Protein AF-0000000072801622 (afdb_homodimer)

Structure (mmCIF, N/CA/C/O backbone):
data_AF-0000000072801622-model_v1
#
loop_
_entity.id
_entity.type
_entity.pdbx_description
1 polymer 'ABC transporter permease subunit'
#
loop_
_atom_site.group_PDB
_atom_site.id
_atom_site.type_symbol
_atom_site.label_atom_id
_atom_site.label_alt_id
_atom_site.label_comp_id
_atom_site.label_asym_id
_atom_site.label_entity_id
_atom_site.label_seq_id
_atom_site.pdbx_PDB_ins_code
_atom_site.Cartn_x
_atom_site.Cartn_y
_atom_site.Cartn_z
_atom_site.occupancy
_atom_site.B_iso_or_equiv
_atom_site.auth_seq_id
_atom_site.auth_comp_id
_atom_site.auth_asym_id
_atom_site.auth_atom_id
_atom_site.pdbx_PDB_model_num
ATOM 1 N N . MET A 1 1 ? 53.938 1.479 17.922 1 31.09 1 MET A N 1
ATOM 2 C CA . MET A 1 1 ? 52.656 1.688 18.609 1 31.09 1 MET A CA 1
ATOM 3 C C . MET A 1 1 ? 51.875 2.838 17.984 1 31.09 1 MET A C 1
ATOM 5 O O . MET A 1 1 ? 51.844 3.945 18.516 1 31.09 1 MET A O 1
ATOM 9 N N . TYR A 1 2 ? 51.906 3.133 16.656 1 35.16 2 TYR A N 1
ATOM 10 C CA . TYR A 1 2 ? 51.406 4.211 15.805 1 35.16 2 TYR A CA 1
ATOM 11 C C . TYR A 1 2 ? 49.906 4.391 15.945 1 35.16 2 TYR A C 1
ATOM 13 O O . TYR A 1 2 ? 49.125 3.523 15.539 1 35.16 2 TYR A O 1
ATOM 21 N N . ARG A 1 3 ? 49.469 4.852 17.109 1 41.31 3 ARG A N 1
ATOM 22 C CA . ARG A 1 3 ? 48.125 5.414 17.25 1 41.31 3 ARG A CA 1
ATOM 23 C C . ARG A 1 3 ? 47.75 6.242 16.031 1 41.31 3 ARG A C 1
ATOM 25 O O . ARG A 1 3 ? 48.344 7.289 15.773 1 41.31 3 ARG A O 1
ATOM 32 N N . LEU A 1 4 ? 47.562 5.684 14.922 1 43.78 4 LEU A N 1
ATOM 33 C CA . LEU A 1 4 ? 47.062 6.34 13.719 1 43.78 4 LEU A CA 1
ATOM 34 C C . LEU A 1 4 ? 45.938 7.32 14.055 1 43.78 4 LEU A C 1
ATOM 36 O O . LEU A 1 4 ? 44.875 6.918 14.508 1 43.78 4 LEU A O 1
ATOM 40 N N . TYR A 1 5 ? 46.156 8.375 14.68 1 45.38 5 TYR A N 1
ATOM 41 C CA . TYR A 1 5 ? 45.344 9.57 14.93 1 45.38 5 TYR A CA 1
ATOM 42 C C . TYR A 1 5 ? 44.5 9.93 13.703 1 45.38 5 TYR A C 1
ATOM 44 O O . TYR A 1 5 ? 45.062 10.32 12.664 1 45.38 5 TYR A O 1
ATOM 52 N N . MET A 1 6 ? 43.531 9.117 13.375 1 55.72 6 MET A N 1
ATOM 53 C CA . MET A 1 6 ? 42.656 9.602 12.305 1 55.72 6 MET A CA 1
ATOM 54 C C . MET A 1 6 ? 42.406 11.102 12.445 1 55.72 6 MET A C 1
ATOM 56 O O . MET A 1 6 ? 42.062 11.578 13.516 1 55.72 6 MET A O 1
ATOM 60 N N . SER A 1 7 ? 43.062 11.906 11.68 1 59.59 7 SER A N 1
ATOM 61 C CA . SER A 1 7 ? 42.906 13.352 11.672 1 59.59 7 SER A CA 1
ATOM 62 C C . SER A 1 7 ? 41.438 13.75 11.75 1 59.59 7 SER A C 1
ATOM 64 O O . SER A 1 7 ? 40.531 12.953 11.414 1 59.59 7 SER A O 1
ATOM 66 N N . VAL A 1 8 ? 41.094 14.797 12.414 1 60.62 8 VAL A N 1
ATOM 67 C CA . VAL A 1 8 ? 39.781 15.414 12.539 1 60.62 8 VAL A CA 1
ATOM 68 C C . VAL A 1 8 ? 39.031 15.305 11.219 1 60.62 8 VAL A C 1
ATOM 70 O O . VAL A 1 8 ? 37.812 15.047 11.203 1 60.62 8 VAL A O 1
ATOM 73 N N . ARG A 1 9 ? 39.781 15.453 10.211 1 61.44 9 ARG A N 1
ATOM 74 C CA . ARG A 1 9 ? 39.219 15.383 8.875 1 61.44 9 ARG A CA 1
ATOM 75 C C . ARG A 1 9 ? 38.75 13.969 8.539 1 61.44 9 ARG A C 1
ATOM 77 O O . ARG A 1 9 ? 37.719 13.773 7.922 1 61.44 9 ARG A O 1
ATOM 84 N N . ASP A 1 10 ? 39.594 13.031 8.891 1 62.72 10 ASP A N 1
ATOM 85 C CA . ASP A 1 10 ? 39.281 11.641 8.602 1 62.72 10 ASP A CA 1
ATOM 86 C C . ASP A 1 10 ? 38.031 11.188 9.359 1 62.72 10 ASP A C 1
ATOM 88 O O . ASP A 1 10 ? 37.219 10.438 8.828 1 62.72 10 ASP A O 1
ATOM 92 N N . ARG A 1 11 ? 37.906 11.711 10.531 1 64.06 11 ARG A N 1
ATOM 93 C CA . ARG A 1 11 ? 36.719 11.383 11.328 1 64.06 11 ARG A CA 1
ATOM 94 C C . ARG A 1 11 ? 35.438 11.961 10.703 1 64.06 11 ARG A C 1
ATOM 96 O O . ARG A 1 11 ? 34.406 11.336 10.742 1 64.06 11 ARG A O 1
ATOM 103 N N . TYR A 1 12 ? 35.75 13.117 10.133 1 64.19 12 TYR A N 1
ATOM 104 C CA . TYR A 1 12 ? 34.625 13.758 9.453 1 64.19 12 TYR A CA 1
ATOM 105 C C . TYR A 1 12 ? 34.156 12.93 8.266 1 64.19 12 TYR A C 1
ATOM 107 O O . TYR A 1 12 ? 32.969 12.68 8.109 1 64.19 12 TYR A O 1
ATOM 115 N N . TRP A 1 13 ? 35.094 12.477 7.496 1 64.31 13 TRP A N 1
ATOM 116 C CA . TRP A 1 13 ? 34.75 11.703 6.309 1 64.31 13 TRP A CA 1
ATOM 117 C C . TRP A 1 13 ? 34.156 10.352 6.691 1 64.31 13 TRP A C 1
ATOM 119 O O . TRP A 1 13 ? 33.25 9.859 6.02 1 64.31 13 TRP A O 1
ATOM 129 N N . LEU A 1 14 ? 34.625 9.805 7.688 1 64.12 14 LEU A N 1
ATOM 130 C CA . LEU A 1 14 ? 34.094 8.539 8.156 1 64.12 14 LEU A CA 1
ATOM 131 C C . LEU A 1 14 ? 32.656 8.719 8.672 1 64.12 14 LEU A C 1
ATOM 133 O O . LEU A 1 14 ? 31.797 7.871 8.445 1 64.12 14 LEU A O 1
ATOM 137 N N . A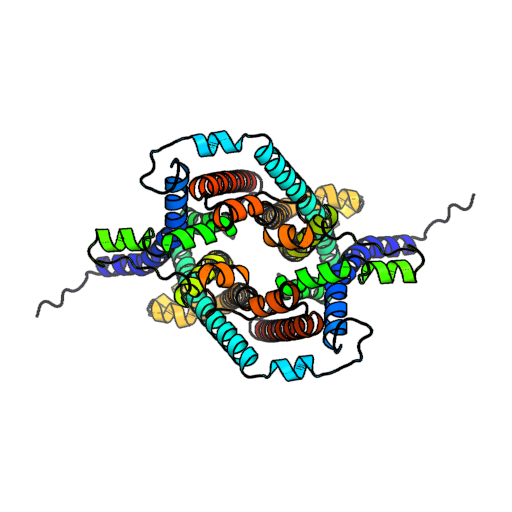RG A 1 15 ? 32.562 9.805 9.359 1 64.31 15 ARG A N 1
ATOM 138 C CA . ARG A 1 15 ? 31.219 10.117 9.828 1 64.31 15 ARG A CA 1
ATOM 139 C C . ARG A 1 15 ? 30.266 10.344 8.664 1 64.31 15 ARG A C 1
ATOM 141 O O . ARG A 1 15 ? 29.125 9.883 8.688 1 64.31 15 ARG A O 1
ATOM 148 N N . LEU A 1 16 ? 30.812 11.023 7.715 1 64.25 16 LEU A N 1
ATOM 149 C CA . LEU A 1 16 ? 30.016 11.273 6.516 1 64.25 16 LEU A CA 1
ATOM 150 C C . LEU A 1 16 ? 29.719 9.969 5.789 1 64.25 16 LEU A C 1
ATOM 152 O O . LEU A 1 16 ? 28.594 9.773 5.289 1 64.25 16 LEU A O 1
ATOM 156 N N . LEU A 1 17 ? 30.688 9.195 5.68 1 65.5 17 LEU A N 1
ATOM 157 C CA . LEU A 1 17 ? 30.516 7.914 5.004 1 65.5 17 LEU A CA 1
ATOM 158 C C . LEU A 1 17 ? 29.5 7.051 5.734 1 65.5 17 LEU A C 1
ATOM 160 O O . LEU A 1 17 ? 28.672 6.387 5.102 1 65.5 17 LEU A O 1
ATOM 164 N N . LEU A 1 18 ? 29.609 7.152 7.012 1 66.88 18 LEU A N 1
ATOM 165 C CA . LEU A 1 18 ? 28.734 6.293 7.785 1 66.88 18 LEU A CA 1
ATOM 166 C C . LEU A 1 18 ? 27.312 6.859 7.816 1 66.88 18 LEU A C 1
ATOM 168 O O . LEU A 1 18 ? 26.344 6.113 7.699 1 66.88 18 LEU A O 1
ATOM 172 N N . LEU A 1 19 ? 27.312 8.18 7.949 1 67 19 LEU A N 1
ATOM 173 C CA . LEU A 1 19 ? 26 8.789 8.125 1 67 19 LEU A CA 1
ATOM 174 C C . LEU A 1 19 ? 25.281 8.922 6.789 1 67 19 LEU A C 1
ATOM 176 O O . LEU A 1 19 ? 24.062 8.734 6.719 1 67 19 LEU A O 1
ATOM 180 N N . VAL A 1 20 ? 26.047 9.125 5.797 1 69.5 20 VAL A N 1
ATOM 181 C CA . VAL A 1 20 ? 25.438 9.359 4.496 1 69.5 20 VAL A CA 1
ATOM 182 C C . VAL A 1 20 ? 25.656 8.148 3.592 1 69.5 20 VAL A C 1
ATOM 184 O O . VAL A 1 20 ? 24.75 7.734 2.861 1 69.5 20 VAL A O 1
ATOM 187 N N . GLY A 1 21 ? 26.812 7.672 3.656 1 73.38 21 GLY A N 1
ATOM 188 C CA . GLY A 1 21 ? 27.188 6.598 2.754 1 73.38 21 GLY A CA 1
ATOM 189 C C . GLY A 1 21 ? 26.359 5.34 2.934 1 73.38 21 GLY A C 1
ATOM 190 O O . GLY A 1 21 ? 25.938 4.727 1.952 1 73.38 21 GLY A O 1
ATOM 191 N N . ILE A 1 22 ? 26.047 5.047 4.086 1 71.69 22 ILE A N 1
ATOM 192 C CA . ILE A 1 22 ? 25.375 3.785 4.371 1 71.69 22 ILE A CA 1
ATOM 193 C C . ILE A 1 22 ? 23.922 3.854 3.898 1 71.69 22 ILE A C 1
ATOM 195 O O . ILE A 1 22 ? 23.469 3.016 3.109 1 71.69 22 ILE A O 1
ATOM 199 N N . PRO A 1 23 ? 23.25 4.93 4.32 1 68.69 23 PRO A N 1
ATOM 200 C CA . PRO A 1 23 ? 21.875 4.977 3.852 1 68.69 23 PRO A CA 1
ATOM 201 C C . PRO A 1 23 ? 21.766 5.109 2.334 1 68.69 23 PRO A C 1
ATOM 203 O O . PRO A 1 23 ? 20.891 4.492 1.715 1 68.69 23 PRO A O 1
ATOM 206 N N . VAL A 1 24 ? 22.641 5.832 1.756 1 70.62 24 VAL A N 1
ATOM 207 C CA . VAL A 1 24 ? 22.625 6.012 0.308 1 70.62 24 VAL A CA 1
ATOM 208 C C . VAL A 1 24 ? 23.016 4.707 -0.378 1 70.62 24 VAL A C 1
ATOM 210 O O . VAL A 1 24 ? 22.453 4.352 -1.419 1 70.62 24 VAL A O 1
ATOM 213 N N . GLY A 1 25 ? 23.953 4.066 0.19 1 74.88 25 GLY A N 1
ATOM 214 C CA . GLY A 1 25 ? 24.359 2.771 -0.334 1 74.88 25 GLY A CA 1
ATOM 215 C C . GLY A 1 25 ? 23.234 1.743 -0.32 1 74.88 25 GLY A C 1
ATOM 216 O O . GLY A 1 25 ? 23.047 1.021 -1.299 1 74.88 25 GLY A O 1
ATOM 217 N N . VAL A 1 26 ? 22.547 1.79 0.746 1 70.5 26 VAL A N 1
ATOM 218 C CA . VAL A 1 26 ? 21.438 0.86 0.879 1 70.5 26 VAL A CA 1
ATOM 219 C C . VAL A 1 26 ? 20.359 1.188 -0.156 1 70.5 26 VAL A C 1
ATOM 221 O O . VAL A 1 26 ? 19.797 0.289 -0.791 1 70.5 26 VAL A O 1
ATOM 224 N N . LEU A 1 27 ? 20.141 2.43 -0.309 1 69.81 27 LEU A N 1
ATOM 225 C CA . LEU A 1 27 ? 19.156 2.865 -1.283 1 69.81 27 LEU A CA 1
ATOM 226 C C . LEU A 1 27 ? 19.578 2.484 -2.697 1 69.81 27 LEU A C 1
ATOM 228 O O . LEU A 1 27 ? 18.766 1.954 -3.469 1 69.81 27 LEU A O 1
ATOM 232 N N . LEU A 1 28 ? 20.828 2.787 -3.01 1 74.88 28 LEU A N 1
ATOM 233 C CA . LEU A 1 28 ? 21.312 2.494 -4.348 1 74.88 28 LEU A CA 1
ATOM 234 C C . LEU A 1 28 ? 21.312 0.991 -4.613 1 74.88 28 LEU A C 1
ATOM 236 O O . LEU A 1 28 ? 20.906 0.544 -5.684 1 74.88 28 LEU A O 1
ATOM 240 N N . LEU A 1 29 ? 21.766 0.263 -3.656 1 73.06 29 LEU A N 1
ATOM 241 C CA . LEU A 1 29 ? 21.891 -1.183 -3.811 1 73.06 29 LEU A CA 1
ATOM 242 C C . LEU A 1 29 ? 20.516 -1.84 -3.885 1 73.06 29 LEU A C 1
ATOM 244 O O . LEU A 1 29 ? 20.281 -2.703 -4.734 1 73.06 29 LEU A O 1
ATOM 248 N N . PHE A 1 30 ? 19.641 -1.307 -3.037 1 69.5 30 PHE A N 1
ATOM 249 C CA . PHE A 1 30 ? 18.406 -2.07 -2.9 1 69.5 30 PHE A CA 1
ATOM 250 C C . PHE A 1 30 ? 17.297 -1.453 -3.738 1 69.5 30 PHE A C 1
ATOM 252 O O . PHE A 1 30 ? 16.297 -2.119 -4.055 1 69.5 30 PHE A O 1
ATOM 259 N N . PHE A 1 31 ? 17.484 -0.25 -4.141 1 70.75 31 PHE A N 1
ATOM 260 C CA . PHE A 1 31 ? 16.406 0.38 -4.879 1 70.75 31 PHE A CA 1
ATOM 261 C C . PHE A 1 31 ? 16.781 0.562 -6.344 1 70.75 31 PHE A C 1
ATOM 263 O O . PHE A 1 31 ? 16.016 0.193 -7.238 1 70.75 31 PHE A O 1
ATOM 270 N N . VAL A 1 32 ? 17.969 1.019 -6.605 1 77 32 VAL A N 1
ATOM 271 C CA . VAL A 1 32 ? 18.375 1.36 -7.969 1 77 32 VAL A CA 1
ATOM 272 C C . VAL A 1 32 ? 18.844 0.107 -8.695 1 77 32 VAL A C 1
ATOM 274 O O . VAL A 1 32 ? 18.5 -0.113 -9.859 1 77 32 VAL A O 1
ATOM 277 N N . LEU A 1 33 ? 19.5 -0.727 -8.023 1 82.12 33 LEU A N 1
ATOM 278 C CA . LEU A 1 33 ? 20.109 -1.892 -8.641 1 82.12 33 LEU A CA 1
ATOM 279 C C . LEU A 1 33 ? 19.062 -2.816 -9.242 1 82.12 33 LEU A C 1
ATOM 281 O O . LEU A 1 33 ? 19.172 -3.246 -10.391 1 82.12 33 LEU A O 1
ATOM 285 N N . PRO A 1 34 ? 18.016 -3.117 -8.477 1 83.94 34 PRO A N 1
ATOM 286 C CA . PRO A 1 34 ? 17 -3.998 -9.055 1 83.94 34 PRO A CA 1
ATOM 287 C C . PRO A 1 34 ? 16.391 -3.424 -10.328 1 83.94 34 PRO A C 1
ATOM 289 O O . PRO A 1 34 ? 16.109 -4.164 -11.273 1 83.94 34 PRO A O 1
ATOM 292 N N . LEU A 1 35 ? 16.219 -2.186 -10.375 1 84 35 LEU A N 1
ATOM 293 C CA . LEU A 1 35 ? 15.617 -1.556 -11.539 1 84 35 LEU A CA 1
ATOM 294 C C . LEU A 1 35 ? 16.578 -1.563 -12.727 1 84 35 LEU A C 1
ATOM 296 O O . LEU A 1 35 ? 16.141 -1.72 -13.875 1 84 35 LEU A O 1
ATOM 300 N N . VAL A 1 36 ? 17.828 -1.366 -12.445 1 87.62 36 VAL A N 1
ATOM 301 C CA . VAL A 1 36 ? 18.844 -1.39 -13.5 1 87.62 36 VAL A CA 1
ATOM 302 C C . VAL A 1 36 ? 18.922 -2.791 -14.102 1 87.62 36 VAL A C 1
ATOM 304 O O . VAL A 1 36 ? 19.062 -2.943 -15.32 1 87.62 36 VAL A O 1
ATOM 307 N N . ILE A 1 37 ? 18.859 -3.736 -13.258 1 87.5 37 ILE A N 1
ATOM 308 C CA . ILE A 1 37 ? 18.891 -5.121 -13.719 1 87.5 37 ILE A CA 1
ATOM 309 C C . ILE A 1 37 ? 17.656 -5.414 -14.57 1 87.5 37 ILE A C 1
ATOM 311 O O . ILE A 1 37 ? 17.766 -6.086 -15.602 1 87.5 37 ILE A O 1
ATOM 315 N N . MET A 1 38 ? 16.516 -4.922 -14.117 1 90.06 38 MET A N 1
ATOM 316 C CA . MET A 1 38 ? 15.289 -5.113 -14.883 1 90.06 38 MET A CA 1
ATOM 317 C C . MET A 1 38 ? 15.383 -4.414 -16.234 1 90.06 38 MET A C 1
ATOM 319 O O . MET A 1 38 ? 14.914 -4.941 -17.25 1 90.06 38 MET A O 1
ATOM 323 N N . LEU A 1 39 ? 15.953 -3.221 -16.219 1 92.81 39 LEU A N 1
ATOM 324 C CA . LEU A 1 39 ? 16.156 -2.494 -17.469 1 92.81 39 LEU A CA 1
ATOM 325 C C . LEU A 1 39 ? 17.078 -3.275 -18.406 1 92.81 39 LEU A C 1
ATOM 327 O O . LEU A 1 39 ? 16.797 -3.375 -19.609 1 92.81 39 LEU A O 1
ATOM 331 N N . TRP A 1 40 ? 18.125 -3.781 -17.844 1 93.38 40 TRP A N 1
ATOM 332 C CA . TRP A 1 40 ? 19.062 -4.594 -18.625 1 93.38 40 TRP A CA 1
ATOM 333 C C . TRP A 1 40 ? 18.359 -5.824 -19.188 1 93.38 40 TRP A C 1
ATOM 335 O O . TRP A 1 40 ? 18.531 -6.145 -20.375 1 93.38 40 TRP A O 1
ATOM 345 N N . LEU A 1 41 ? 17.562 -6.512 -18.438 1 93.19 41 LEU A N 1
ATOM 346 C CA . LEU A 1 41 ? 16.844 -7.719 -18.828 1 93.19 41 LEU A CA 1
ATOM 347 C C . LEU A 1 41 ? 15.836 -7.418 -19.922 1 93.19 41 LEU A C 1
ATOM 349 O O . LEU A 1 41 ? 15.578 -8.258 -20.797 1 93.19 41 LEU A O 1
ATOM 353 N N . SER A 1 42 ? 15.234 -6.254 -19.906 1 96.38 42 SER A N 1
ATOM 354 C CA . SER A 1 42 ? 14.164 -5.871 -20.828 1 96.38 42 SER A CA 1
ATOM 355 C C . SER A 1 42 ? 14.672 -5.801 -22.266 1 96.38 42 SER A C 1
ATOM 357 O O . SER A 1 42 ? 13.875 -5.816 -23.203 1 96.38 42 SER A O 1
ATOM 359 N N . PHE A 1 43 ? 15.977 -5.727 -22.5 1 97.25 43 PHE A N 1
ATOM 360 C CA . PHE A 1 43 ? 16.547 -5.59 -23.844 1 97.25 43 PHE A CA 1
ATOM 361 C C . PHE A 1 43 ? 17.031 -6.938 -24.359 1 97.25 43 PHE A C 1
ATOM 363 O O . PHE A 1 43 ? 17.703 -7.004 -25.391 1 97.25 43 PHE A O 1
ATOM 370 N N . HIS A 1 44 ? 16.641 -8.008 -23.719 1 95.69 44 HIS A N 1
ATOM 371 C CA . HIS A 1 44 ? 17.094 -9.328 -24.141 1 95.69 44 HIS A CA 1
ATOM 372 C C . HIS A 1 44 ? 15.977 -10.094 -24.828 1 95.69 44 HIS A C 1
ATOM 374 O O . HIS A 1 44 ? 14.805 -9.953 -24.469 1 95.69 44 HIS A O 1
ATOM 380 N N . ASP A 1 45 ? 16.328 -10.891 -25.859 1 93 45 ASP A N 1
ATOM 381 C CA . ASP A 1 45 ? 15.391 -11.766 -26.562 1 93 45 ASP A CA 1
ATOM 382 C C . ASP A 1 45 ? 15.148 -13.055 -25.781 1 93 45 ASP A C 1
ATOM 384 O O . ASP A 1 45 ? 14.961 -14.125 -26.375 1 93 45 ASP A O 1
ATOM 388 N N . GLY A 1 46 ? 15.102 -13.078 -24.547 1 90.25 46 GLY A N 1
ATOM 389 C CA . GLY A 1 46 ? 15.008 -14.188 -23.609 1 90.25 46 GLY A CA 1
ATOM 390 C C . GLY A 1 46 ? 15.953 -14.055 -22.438 1 90.25 46 GLY A C 1
ATOM 391 O O . GLY A 1 46 ? 16.5 -12.977 -22.188 1 90.25 46 GLY A O 1
ATOM 392 N N . MET A 1 47 ? 16.047 -15.109 -21.688 1 87.69 47 MET A N 1
ATOM 393 C CA . MET A 1 47 ? 16.938 -15.047 -20.531 1 87.69 47 MET A CA 1
ATOM 394 C C . MET A 1 47 ? 18.406 -15.055 -20.969 1 87.69 47 MET A C 1
ATOM 396 O O . MET A 1 47 ? 18.766 -15.758 -21.922 1 87.69 47 MET A O 1
ATOM 400 N N . PRO A 1 48 ? 19.234 -14.242 -20.328 1 82.81 48 PRO A N 1
ATOM 401 C CA . PRO A 1 48 ? 20.656 -14.258 -20.688 1 82.81 48 PRO A CA 1
ATOM 402 C C . PRO A 1 48 ? 21.25 -15.672 -20.688 1 82.81 48 PRO A C 1
ATOM 404 O O . PRO A 1 48 ? 20.859 -16.5 -19.875 1 82.81 48 PRO A O 1
ATOM 407 N N . PRO A 1 49 ? 22 -15.82 -21.688 1 85.69 49 PRO A N 1
ATOM 408 C CA . PRO A 1 49 ? 22.734 -14.891 -22.562 1 85.69 49 PRO A CA 1
ATOM 409 C C . PRO A 1 49 ? 22.047 -14.688 -23.906 1 85.69 49 PRO A C 1
ATOM 411 O O . PRO A 1 49 ? 22.703 -14.727 -24.953 1 85.69 49 PRO A O 1
ATOM 414 N N . ALA A 1 50 ? 20.812 -14.57 -23.969 1 91.19 50 ALA A N 1
ATOM 415 C CA . ALA A 1 50 ? 20.094 -14.258 -25.203 1 91.19 50 ALA A CA 1
ATOM 416 C C . ALA A 1 50 ? 20.531 -12.914 -25.766 1 91.19 50 ALA A C 1
ATOM 418 O O . ALA A 1 50 ? 21.016 -12.047 -25.031 1 91.19 50 ALA A O 1
ATOM 419 N N . PRO A 1 51 ? 20.516 -12.719 -27.109 1 95.56 51 PRO A N 1
ATOM 420 C CA . PRO A 1 51 ? 20.938 -11.469 -27.719 1 95.56 51 PRO A CA 1
ATOM 421 C C . PRO A 1 51 ? 20.062 -10.281 -27.344 1 95.56 51 PRO A C 1
ATOM 423 O O . PRO A 1 51 ? 18.953 -10.477 -26.844 1 95.56 51 PRO A O 1
ATOM 426 N N . TYR A 1 52 ? 20.656 -9.141 -27.516 1 96.44 52 TYR A N 1
ATOM 427 C CA . TYR A 1 52 ? 19.906 -7.914 -27.281 1 96.44 52 TYR A CA 1
ATOM 428 C C . TYR A 1 52 ? 18.828 -7.719 -28.344 1 96.44 52 TYR A C 1
ATOM 430 O O . TYR A 1 52 ? 19 -8.156 -29.484 1 96.44 52 TYR A O 1
ATOM 438 N N . THR A 1 53 ? 17.734 -7.176 -27.969 1 97 53 THR A N 1
ATOM 439 C CA . THR A 1 53 ? 16.641 -6.906 -28.891 1 97 53 THR A CA 1
ATOM 440 C C . THR A 1 53 ? 15.805 -5.727 -28.406 1 97 53 THR A C 1
ATOM 442 O O . THR A 1 53 ? 15.844 -5.363 -27.234 1 97 53 THR A O 1
ATOM 445 N N . LEU A 1 54 ? 15.117 -5.094 -29.328 1 97 54 LEU A N 1
ATOM 446 C CA . LEU A 1 54 ? 14.141 -4.062 -29 1 97 54 LEU A CA 1
ATOM 447 C C . LEU A 1 54 ? 12.719 -4.582 -29.188 1 97 54 LEU A C 1
ATOM 449 O O . LEU A 1 54 ? 11.758 -3.852 -28.953 1 97 54 LEU A O 1
ATOM 453 N N . GLU A 1 55 ? 12.625 -5.816 -29.438 1 96.69 55 GLU A N 1
ATOM 454 C CA . GLU A 1 55 ? 11.336 -6.422 -29.766 1 96.69 55 GLU A CA 1
ATOM 455 C C . GLU A 1 55 ? 10.383 -6.375 -28.562 1 96.69 55 GLU A C 1
ATOM 457 O O . GLU A 1 55 ? 9.172 -6.254 -28.734 1 96.69 55 GLU A O 1
ATOM 462 N N . ASN A 1 56 ? 10.953 -6.527 -27.359 1 97.56 56 ASN A N 1
ATOM 463 C CA . ASN A 1 56 ? 10.117 -6.457 -26.172 1 97.56 56 ASN A CA 1
ATOM 464 C C . ASN A 1 56 ? 9.359 -5.133 -26.094 1 97.56 56 ASN A C 1
ATOM 466 O O . ASN A 1 56 ? 8.195 -5.102 -25.688 1 97.56 56 ASN A O 1
ATOM 470 N N . TYR A 1 57 ? 9.984 -4.109 -26.531 1 97.12 57 TYR A N 1
ATOM 471 C CA . TYR A 1 57 ? 9.359 -2.791 -26.469 1 97.12 57 TYR A CA 1
ATOM 472 C C . TYR A 1 57 ? 8.422 -2.576 -27.656 1 97.12 57 TYR A C 1
ATOM 474 O O . TYR A 1 57 ? 7.41 -1.887 -27.547 1 97.12 57 TYR A O 1
ATOM 482 N N . VAL A 1 58 ? 8.758 -3.135 -28.781 1 97 58 VAL A N 1
ATOM 483 C CA . VAL A 1 58 ? 7.875 -3.061 -29.938 1 97 58 VAL A CA 1
ATOM 484 C C . VAL A 1 58 ? 6.57 -3.797 -29.656 1 97 58 VAL A C 1
ATOM 486 O O . VAL A 1 58 ? 5.488 -3.312 -29.984 1 97 58 VAL A O 1
ATOM 489 N N . ARG A 1 59 ? 6.691 -4.883 -29.016 1 96.25 59 ARG A N 1
ATOM 490 C CA . ARG A 1 59 ? 5.555 -5.734 -28.672 1 96.25 59 ARG A CA 1
ATOM 491 C C . ARG A 1 59 ? 4.598 -5.02 -27.734 1 96.25 59 ARG A C 1
ATOM 493 O O . ARG A 1 59 ? 3.398 -5.312 -27.719 1 96.25 59 ARG A O 1
ATOM 500 N N . LEU A 1 60 ? 5.082 -4.168 -26.969 1 95.38 60 LEU A N 1
ATOM 501 C CA . LEU A 1 60 ? 4.262 -3.402 -26.031 1 95.38 60 LEU A CA 1
ATOM 502 C C . LEU A 1 60 ? 3.176 -2.627 -26.781 1 95.38 60 LEU A C 1
ATOM 504 O O . LEU A 1 60 ? 2.131 -2.311 -26.203 1 95.38 60 LEU A O 1
ATOM 508 N N . PHE A 1 61 ? 3.418 -2.316 -28.047 1 95.81 61 PHE A N 1
ATOM 509 C CA . PHE A 1 61 ? 2.496 -1.482 -28.812 1 95.81 61 PHE A CA 1
ATOM 510 C C . PHE A 1 61 ? 1.525 -2.342 -29.609 1 95.81 61 PHE A C 1
ATOM 512 O O . PHE A 1 61 ? 0.734 -1.822 -30.391 1 95.81 61 PHE A O 1
ATOM 519 N N . ASP A 1 62 ? 1.579 -3.637 -29.359 1 96.31 62 ASP A N 1
ATOM 520 C CA . ASP A 1 62 ? 0.535 -4.508 -29.875 1 96.31 62 ASP A CA 1
ATOM 521 C C . ASP A 1 62 ? -0.828 -4.152 -29.297 1 96.31 62 ASP A C 1
ATOM 523 O O . ASP A 1 62 ? -0.915 -3.688 -28.156 1 96.31 62 ASP A O 1
ATOM 527 N N . GLY A 1 63 ? -1.9 -4.426 -30.016 1 95.94 63 GLY A N 1
ATOM 528 C CA . GLY A 1 63 ? -3.264 -4.102 -29.625 1 95.94 63 GLY A CA 1
ATOM 529 C C . GLY A 1 63 ? -3.652 -4.66 -28.266 1 95.94 63 GLY A C 1
ATOM 530 O O . GLY A 1 63 ? -4.336 -3.994 -27.484 1 95.94 63 GLY A O 1
ATOM 531 N N . LEU A 1 64 ? -3.158 -5.836 -28.031 1 94.62 64 LEU A N 1
ATOM 532 C CA . LEU A 1 64 ? -3.482 -6.504 -26.766 1 94.62 64 LEU A CA 1
ATOM 533 C C . LEU A 1 64 ? -2.992 -5.688 -25.578 1 94.62 64 LEU A C 1
ATOM 535 O O . LEU A 1 64 ? -3.756 -5.418 -24.656 1 94.62 64 LEU A O 1
ATOM 539 N N . TYR A 1 65 ? -1.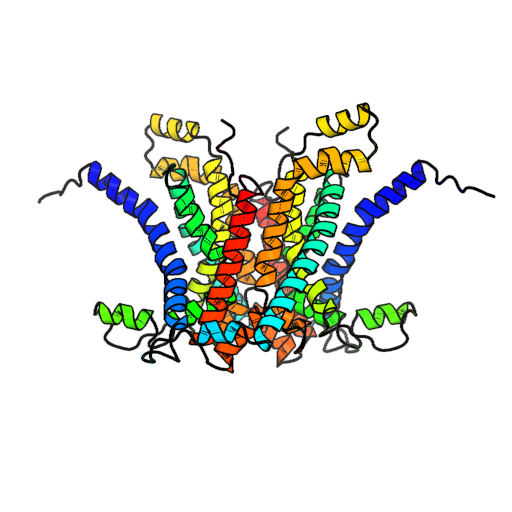737 -5.301 -25.641 1 96.06 65 TYR A N 1
ATOM 540 C CA . TYR A 1 65 ? -1.142 -4.609 -24.5 1 96.06 65 TYR A CA 1
ATOM 541 C C . TYR A 1 65 ? -1.582 -3.15 -24.453 1 96.06 65 TYR A C 1
ATOM 543 O O . TYR A 1 65 ? -1.746 -2.578 -23.375 1 96.06 65 TYR A O 1
ATOM 551 N N . LEU A 1 66 ? -1.88 -2.559 -25.578 1 95.88 66 LEU A N 1
ATOM 552 C CA . LEU A 1 66 ? -2.416 -1.203 -25.609 1 95.88 66 LEU A CA 1
ATOM 553 C C . LEU A 1 66 ? -3.814 -1.156 -25.016 1 95.88 66 LEU A C 1
ATOM 555 O O . LEU A 1 66 ? -4.172 -0.185 -24.344 1 95.88 66 LEU A O 1
ATOM 559 N N . ASN A 1 67 ? -4.551 -2.186 -25.297 1 96.25 67 ASN A N 1
ATOM 560 C CA . ASN A 1 67 ? -5.883 -2.264 -24.703 1 96.25 67 ASN A CA 1
ATOM 561 C C . ASN A 1 67 ? -5.824 -2.375 -23.188 1 96.25 67 ASN A C 1
ATOM 563 O O . ASN A 1 67 ? -6.621 -1.754 -22.484 1 96.25 67 ASN A O 1
ATOM 567 N N . VAL A 1 68 ? -4.891 -3.139 -22.703 1 96.5 68 VAL A N 1
ATOM 568 C CA . VAL A 1 68 ? -4.727 -3.295 -21.266 1 96.5 68 VAL A CA 1
ATOM 569 C C . VAL A 1 68 ? -4.254 -1.979 -20.656 1 96.5 68 VAL A C 1
ATOM 571 O O . VAL A 1 68 ? -4.715 -1.586 -19.578 1 96.5 68 VAL A O 1
ATOM 574 N N . LEU A 1 69 ? -3.371 -1.334 -21.375 1 95.75 69 LEU A N 1
ATOM 575 C CA . LEU A 1 69 ? -2.889 -0.04 -20.906 1 95.75 69 LEU A CA 1
ATOM 576 C C . LEU A 1 69 ? -4.02 0.98 -20.859 1 95.75 69 LEU A C 1
ATOM 578 O O . LEU A 1 69 ? -4.125 1.758 -19.906 1 95.75 69 LEU A O 1
ATOM 582 N N . TRP A 1 70 ? -4.852 0.922 -21.844 1 95.88 70 TRP A N 1
ATOM 583 C CA . TRP A 1 70 ? -6 1.822 -21.891 1 95.88 70 TRP A CA 1
ATOM 584 C C . TRP A 1 70 ? -6.969 1.53 -20.75 1 95.88 70 TRP A C 1
ATOM 586 O O . TRP A 1 70 ? -7.465 2.451 -20.094 1 95.88 70 TRP A O 1
ATOM 596 N N . ARG A 1 71 ? -7.219 0.343 -20.516 1 96.5 71 ARG A N 1
ATOM 597 C CA . ARG A 1 71 ? -8.078 -0.059 -19.406 1 96.5 71 ARG A CA 1
ATOM 598 C C . ARG A 1 71 ? -7.496 0.384 -18.078 1 96.5 71 ARG A C 1
ATOM 600 O O . ARG A 1 71 ? -8.227 0.865 -17.203 1 96.5 71 ARG A O 1
ATOM 607 N N . THR A 1 72 ? -6.176 0.163 -17.953 1 96.88 72 THR A N 1
ATOM 608 C CA . THR A 1 72 ? -5.488 0.569 -16.734 1 96.88 72 THR A CA 1
ATOM 609 C C . THR A 1 72 ? -5.605 2.076 -16.516 1 96.88 72 THR A C 1
ATOM 611 O O . THR A 1 72 ? -5.914 2.533 -15.414 1 96.88 72 THR A O 1
ATOM 614 N N . LEU A 1 73 ? -5.426 2.805 -17.594 1 95.81 73 LEU A N 1
ATOM 615 C CA . LEU A 1 73 ? -5.516 4.258 -17.531 1 95.81 73 LEU A CA 1
ATOM 616 C C . LEU A 1 73 ? -6.934 4.699 -17.172 1 95.81 73 LEU A C 1
ATOM 618 O O . LEU A 1 73 ? -7.121 5.562 -16.312 1 95.81 73 LEU A O 1
ATOM 622 N N . THR A 1 74 ? -7.887 4.141 -17.812 1 97.25 74 THR A N 1
ATOM 623 C CA . THR A 1 74 ? -9.281 4.504 -17.578 1 97.25 74 THR A CA 1
ATOM 624 C C . THR A 1 74 ? -9.695 4.18 -16.141 1 97.25 74 THR A C 1
ATOM 626 O O . THR A 1 74 ? -10.328 4.992 -15.477 1 97.25 74 THR A O 1
ATOM 629 N N . MET A 1 75 ? -9.367 3.006 -15.688 1 97.88 75 MET A N 1
ATOM 630 C CA . MET A 1 75 ? -9.648 2.617 -14.312 1 97.88 75 MET A CA 1
ATOM 631 C C . MET A 1 75 ? -8.984 3.576 -13.328 1 97.88 75 MET A C 1
ATOM 633 O O . MET A 1 75 ? -9.609 4.008 -12.359 1 97.88 75 MET A O 1
ATOM 637 N N . THR A 1 76 ? -7.719 3.877 -13.602 1 97 76 THR A N 1
ATOM 638 C CA . THR A 1 76 ? -6.965 4.77 -12.727 1 97 76 THR A CA 1
ATOM 639 C C . THR A 1 76 ? -7.637 6.137 -12.641 1 97 76 THR A C 1
ATOM 641 O O . THR A 1 76 ? -7.797 6.688 -11.555 1 97 76 THR A O 1
ATOM 644 N N . VAL A 1 77 ? -8.055 6.633 -13.789 1 97.19 77 VAL A N 1
ATOM 645 C CA . VAL A 1 77 ? -8.703 7.938 -13.828 1 97.19 77 VAL A CA 1
ATOM 646 C C . VAL A 1 77 ? -10.031 7.875 -13.078 1 97.19 77 VAL A C 1
ATOM 648 O O . VAL A 1 77 ? -10.336 8.75 -12.266 1 97.19 77 VAL A O 1
ATOM 651 N N . GLN A 1 78 ? -10.781 6.871 -13.32 1 98.19 78 GLN A N 1
ATOM 652 C CA . GLN A 1 78 ? -12.086 6.73 -12.68 1 98.19 78 GLN A CA 1
ATOM 653 C C . GLN A 1 78 ? -11.945 6.621 -11.164 1 98.19 78 GLN A C 1
ATOM 655 O O . GLN A 1 78 ? -12.672 7.285 -10.422 1 98.19 78 GLN A O 1
ATOM 660 N N . VAL A 1 79 ? -11.039 5.777 -10.695 1 97.69 79 VAL A N 1
ATOM 661 C CA . VAL A 1 79 ? -10.805 5.602 -9.266 1 97.69 79 VAL A CA 1
ATOM 662 C C . VAL A 1 79 ? -10.352 6.922 -8.648 1 97.69 79 VAL A C 1
ATOM 664 O O . VAL A 1 79 ? -10.844 7.324 -7.594 1 97.69 79 VAL A O 1
ATOM 667 N N . THR A 1 80 ? -9.422 7.566 -9.344 1 96.94 80 THR A N 1
ATOM 668 C CA . THR A 1 80 ? -8.867 8.812 -8.836 1 96.94 80 THR A CA 1
ATOM 669 C C . THR A 1 80 ? -9.945 9.883 -8.719 1 96.94 80 THR A C 1
ATOM 671 O O . THR A 1 80 ? -10.031 10.578 -7.703 1 96.94 80 THR A O 1
ATOM 674 N N . VAL A 1 81 ? -10.766 9.992 -9.719 1 97.06 81 VAL A N 1
ATOM 675 C CA . VAL A 1 81 ? -11.844 10.977 -9.711 1 97.06 81 VAL A CA 1
ATOM 676 C C . VAL A 1 81 ? -12.828 10.656 -8.594 1 97.06 81 VAL A C 1
ATOM 678 O O . VAL A 1 81 ? -13.211 11.539 -7.82 1 97.06 81 VAL A O 1
ATOM 681 N N . LEU A 1 82 ? -13.195 9.453 -8.523 1 94.69 82 LEU A N 1
ATOM 682 C CA . LEU A 1 82 ? -14.156 9.031 -7.512 1 94.69 82 LEU A CA 1
ATOM 683 C C . LEU A 1 82 ? -13.617 9.281 -6.109 1 94.69 82 LEU A C 1
ATOM 685 O O . LEU A 1 82 ? -14.305 9.859 -5.266 1 94.69 82 LEU A O 1
ATOM 689 N N . VAL A 1 83 ? -12.391 8.859 -5.832 1 93.5 83 VAL A N 1
ATOM 690 C CA . VAL A 1 83 ? -11.773 9 -4.516 1 93.5 83 VAL A CA 1
ATOM 691 C C . VAL A 1 83 ? -11.57 10.484 -4.195 1 93.5 83 VAL A C 1
ATOM 693 O O . VAL A 1 83 ? -11.734 10.898 -3.047 1 93.5 83 VAL A O 1
ATOM 696 N N . THR A 1 84 ? -11.203 11.258 -5.238 1 94.44 84 THR A N 1
ATOM 697 C CA . THR A 1 84 ? -11.008 12.688 -5.027 1 94.44 84 THR A CA 1
ATOM 698 C C . THR A 1 84 ? -12.312 13.359 -4.621 1 94.44 84 THR A C 1
ATOM 700 O O . THR A 1 84 ? -12.344 14.141 -3.666 1 94.44 84 THR A O 1
ATOM 703 N N . ILE A 1 85 ? -13.375 13.055 -5.277 1 91.56 85 ILE A N 1
ATOM 704 C CA . ILE A 1 85 ? -14.664 13.664 -4.988 1 91.56 85 ILE A CA 1
ATOM 705 C C . ILE A 1 85 ? -15.141 13.234 -3.604 1 91.56 85 ILE A C 1
ATOM 707 O O . ILE A 1 85 ? -15.461 14.078 -2.764 1 91.56 85 ILE A O 1
ATOM 711 N N . VAL A 1 86 ? -15.117 12.008 -3.334 1 87.94 86 VAL A N 1
ATOM 712 C CA . VAL A 1 86 ? -15.641 11.484 -2.078 1 87.94 86 VAL A CA 1
ATOM 713 C C . VAL A 1 86 ? -14.711 11.867 -0.927 1 87.94 86 VAL A C 1
ATOM 715 O O . VAL A 1 86 ? -15.172 12.336 0.12 1 87.94 86 VAL A O 1
ATOM 718 N N . GLY A 1 87 ? -13.398 11.656 -1.146 1 88.81 87 GLY A N 1
ATOM 719 C CA . GLY A 1 87 ? -12.438 11.953 -0.1 1 88.81 87 GLY A CA 1
ATOM 720 C C . GLY A 1 87 ? -12.367 13.43 0.243 1 88.81 87 GLY A C 1
ATOM 721 O O . GLY A 1 87 ? -12.25 13.797 1.414 1 88.81 87 GLY A O 1
ATOM 722 N N . TYR A 1 88 ? -12.383 14.266 -0.777 1 90.38 88 TYR A N 1
ATOM 723 C CA . TYR A 1 88 ? -12.336 15.711 -0.546 1 90.38 88 TYR A CA 1
ATOM 724 C C . TYR A 1 88 ? -13.602 16.188 0.15 1 90.38 88 TYR A C 1
ATOM 726 O O . TYR A 1 88 ? -13.539 17.031 1.053 1 90.38 88 TYR A O 1
ATOM 734 N N . THR A 1 89 ? -14.742 15.703 -0.302 1 86.38 89 THR A N 1
ATOM 735 C CA . THR A 1 89 ? -16 16.062 0.333 1 86.38 89 THR A CA 1
ATOM 736 C C . THR A 1 89 ? -16.016 15.625 1.796 1 86.38 89 THR A C 1
ATOM 738 O O . THR A 1 89 ? -16.484 16.359 2.664 1 86.38 89 THR A O 1
ATOM 741 N N . LEU A 1 90 ? -15.531 14.5 2.039 1 83.62 90 LEU A N 1
ATOM 742 C CA . LEU A 1 90 ? -15.445 14 3.408 1 83.62 90 LEU A CA 1
ATOM 743 C C . LEU A 1 90 ? -14.531 14.883 4.254 1 83.62 90 LEU A C 1
ATOM 745 O O . LEU A 1 90 ? -14.891 15.258 5.371 1 83.62 90 LEU A O 1
ATOM 749 N N . ALA A 1 91 ? -13.359 15.141 3.711 1 85.5 91 ALA A N 1
ATOM 750 C CA . ALA A 1 91 ? -12.422 16.016 4.422 1 85.5 91 ALA A CA 1
ATOM 751 C C . ALA A 1 91 ? -13.039 17.375 4.688 1 85.5 91 ALA A C 1
ATOM 753 O O . ALA A 1 91 ? -12.883 17.938 5.777 1 85.5 91 ALA A O 1
ATOM 754 N N . TYR A 1 92 ? -13.695 17.891 3.713 1 84.81 92 TYR A N 1
ATOM 755 C CA . TYR A 1 92 ? -14.352 19.188 3.826 1 84.81 92 TYR A CA 1
ATOM 756 C C . TYR A 1 92 ? -15.406 19.172 4.926 1 84.81 92 TYR A C 1
ATOM 758 O O . TYR A 1 92 ? -15.5 20.109 5.719 1 84.81 92 TYR A O 1
ATOM 766 N N . SER A 1 93 ? -16.172 18.156 4.973 1 80 93 SER A N 1
ATOM 767 C CA . SER A 1 93 ? -17.219 18.016 5.984 1 80 93 SER A CA 1
ATOM 768 C C . SER A 1 93 ? -16.625 17.922 7.387 1 80 93 SER A C 1
ATOM 770 O O . SER A 1 93 ? -17.172 18.469 8.336 1 80 93 SER A O 1
ATOM 772 N N . VAL A 1 94 ? -15.586 17.281 7.523 1 78.31 94 VAL A N 1
ATOM 773 C CA . VAL A 1 94 ? -14.938 17.094 8.82 1 78.31 94 VAL A CA 1
ATOM 774 C C . VAL A 1 94 ? -14.398 18.422 9.336 1 78.31 94 VAL A C 1
ATOM 776 O O . VAL A 1 94 ? -14.516 18.734 10.523 1 78.31 94 VAL A O 1
ATOM 779 N N . VAL A 1 95 ? -13.859 19.188 8.438 1 78.62 95 VAL A N 1
ATOM 780 C CA . VAL A 1 95 ? -13.281 20.469 8.828 1 78.62 95 VAL A CA 1
ATOM 781 C C . VAL A 1 95 ? -14.391 21.438 9.203 1 78.62 95 VAL A C 1
ATOM 783 O O . VAL A 1 95 ? -14.234 22.25 10.125 1 78.62 95 VAL A O 1
ATOM 786 N N . GLN A 1 96 ? -15.43 21.375 8.531 1 73.81 96 GLN A N 1
ATOM 787 C CA . GLN A 1 96 ? -16.531 22.297 8.773 1 73.81 96 GLN A CA 1
ATOM 788 C C . GLN A 1 96 ? -17.266 21.953 10.062 1 73.81 96 GLN A C 1
ATOM 790 O O . GLN A 1 96 ? -17.766 22.844 10.75 1 73.81 96 GLN A O 1
ATOM 795 N N . PHE A 1 97 ? -17.328 20.641 10.367 1 68.56 97 PHE A N 1
ATOM 796 C CA . PHE A 1 97 ? -18.141 20.266 11.508 1 68.56 97 PHE A CA 1
ATOM 797 C C . PHE A 1 97 ? -17.266 19.797 12.672 1 68.56 97 PHE A C 1
ATOM 799 O O . PHE A 1 97 ? -16.859 18.641 12.734 1 68.56 97 PHE A O 1
ATOM 806 N N . SER A 1 98 ? -16.453 20.578 13.477 1 59.12 98 SER A N 1
ATOM 807 C CA . SER A 1 98 ? -15.391 20.484 14.469 1 59.12 98 SER A CA 1
ATOM 808 C C . SER A 1 98 ? -15.633 19.328 15.43 1 59.12 98 SER A C 1
ATOM 810 O O . SER A 1 98 ? -14.703 18.609 15.781 1 59.12 98 SER A O 1
ATOM 812 N N . ARG A 1 99 ? -16.781 19.312 16.25 1 55.34 99 ARG A N 1
ATOM 813 C CA . ARG A 1 99 ? -16.906 18.484 17.438 1 55.34 99 ARG A CA 1
ATOM 814 C C . ARG A 1 99 ? -16.812 17 17.094 1 55.34 99 ARG A C 1
ATOM 816 O O . ARG A 1 99 ? -16.25 16.219 17.859 1 55.34 99 ARG A O 1
ATOM 823 N N . ARG A 1 100 ? -17.328 16.641 16.016 1 55.78 100 ARG A N 1
ATOM 824 C CA . ARG A 1 100 ? -17.438 15.234 15.625 1 55.78 100 ARG A CA 1
ATOM 825 C C . ARG A 1 100 ? -16.344 14.844 14.648 1 55.78 100 ARG A C 1
ATOM 827 O O . ARG A 1 100 ? -16.391 13.75 14.07 1 55.78 100 ARG A O 1
ATOM 834 N N . THR A 1 101 ? -15.328 15.727 14.617 1 58.59 101 THR A N 1
ATOM 835 C CA . THR A 1 101 ? -14.25 15.609 13.641 1 58.59 101 THR A CA 1
ATOM 836 C C . THR A 1 101 ? -13.383 14.391 13.938 1 58.59 101 THR A C 1
ATOM 838 O O . THR A 1 101 ? -13.047 13.617 13.031 1 58.59 101 THR A O 1
ATOM 841 N N . THR A 1 102 ? -13.266 14.273 15.219 1 60.56 102 THR A N 1
ATOM 842 C CA . THR A 1 102 ? -12.336 13.227 15.617 1 60.56 102 THR A CA 1
ATOM 843 C C . THR A 1 102 ? -12.938 11.844 15.344 1 60.56 102 THR A C 1
ATOM 845 O O . THR A 1 102 ? -12.242 10.945 14.859 1 60.56 102 THR A O 1
ATOM 848 N N . LEU A 1 103 ? -14.219 11.797 15.633 1 63.31 103 LEU A N 1
ATOM 849 C CA . LEU A 1 103 ? -14.852 10.492 15.453 1 63.31 103 LEU A CA 1
ATOM 850 C C . LEU A 1 103 ? -14.945 10.125 13.977 1 63.31 103 LEU A C 1
ATOM 852 O O . LEU A 1 103 ? -14.75 8.969 13.609 1 63.31 103 LEU A O 1
ATOM 856 N N . LEU A 1 104 ? -15.266 11.133 13.203 1 63.28 104 LEU A N 1
ATOM 857 C CA . LEU A 1 104 ? -15.406 10.883 11.773 1 63.28 104 LEU A CA 1
ATOM 858 C C . LEU A 1 104 ? -14.055 10.516 11.156 1 63.28 104 LEU A C 1
ATOM 860 O O . LEU A 1 104 ? -13.977 9.602 10.328 1 63.28 104 LEU A O 1
ATOM 864 N N . LEU A 1 105 ? -13.047 11.211 11.625 1 62.69 105 LEU A N 1
ATOM 865 C CA . LEU A 1 105 ? -11.719 10.898 11.125 1 62.69 105 LEU A CA 1
ATOM 866 C C . LEU A 1 105 ? -11.273 9.508 11.57 1 62.69 105 LEU A C 1
ATOM 868 O O . LEU A 1 105 ? -10.641 8.781 10.805 1 62.69 105 LEU A O 1
ATOM 872 N N . LEU A 1 106 ? -11.711 9.195 12.719 1 63.28 106 LEU A N 1
ATOM 873 C CA . LEU A 1 106 ? -11.383 7.871 13.234 1 63.28 106 LEU A CA 1
ATOM 874 C C . LEU A 1 106 ? -12.078 6.781 12.422 1 63.28 106 LEU A C 1
ATOM 876 O O . LEU A 1 106 ? -11.484 5.73 12.156 1 63.28 106 LEU A O 1
ATOM 880 N N . LEU A 1 107 ? -13.242 7.066 12.07 1 64.31 107 LEU A N 1
ATOM 881 C CA . LEU A 1 107 ? -13.992 6.09 11.289 1 64.31 107 LEU A CA 1
ATOM 882 C C . LEU A 1 107 ? -13.367 5.906 9.914 1 64.31 107 LEU A C 1
ATOM 884 O O . LEU A 1 107 ? -13.414 4.809 9.344 1 64.31 107 LEU A O 1
ATOM 888 N N . VAL A 1 108 ? -12.805 6.984 9.508 1 62.72 108 VAL A N 1
ATOM 889 C CA . VAL A 1 108 ? -12.18 6.938 8.188 1 62.72 108 VAL A CA 1
ATOM 890 C C . VAL A 1 108 ? -10.852 6.188 8.273 1 62.72 108 VAL A C 1
ATOM 892 O O . VAL A 1 108 ? -10.523 5.391 7.387 1 62.72 108 VAL A O 1
ATOM 895 N N . ILE A 1 109 ? -10.227 6.398 9.375 1 63.19 109 ILE A N 1
ATOM 896 C CA . ILE A 1 109 ? -8.867 5.887 9.508 1 63.19 109 ILE A CA 1
ATOM 897 C C . ILE A 1 109 ? -8.906 4.426 9.953 1 63.19 109 ILE A C 1
ATOM 899 O O . ILE A 1 109 ? -8.047 3.629 9.57 1 63.19 109 ILE A O 1
ATOM 903 N N . LEU A 1 110 ? -9.984 4.062 10.641 1 64.12 110 LEU A N 1
ATOM 904 C CA . LEU A 1 110 ? -10.086 2.748 11.258 1 64.12 110 LEU A CA 1
ATOM 905 C C . LEU A 1 110 ? -10.023 1.646 10.211 1 64.12 110 LEU A C 1
ATOM 907 O O . LEU A 1 110 ? -9.289 0.667 10.367 1 64.12 110 LEU A O 1
ATOM 911 N N . PRO A 1 111 ? -10.789 1.795 9.172 1 59.31 111 PRO A N 1
ATOM 912 C CA . PRO A 1 111 ? -10.75 0.726 8.172 1 59.31 111 PRO A CA 1
ATOM 913 C C . PRO A 1 111 ? -9.375 0.558 7.539 1 59.31 111 PRO A C 1
ATOM 915 O O . PRO A 1 111 ? -9.039 -0.528 7.059 1 59.31 111 PRO A O 1
ATOM 918 N N . PHE A 1 112 ? -8.664 1.612 7.621 1 61.16 112 PHE A N 1
ATOM 919 C CA . PHE A 1 112 ? -7.359 1.591 6.973 1 61.16 112 PHE A CA 1
ATOM 920 C C . PHE A 1 112 ? -6.398 0.681 7.727 1 61.16 112 PHE A C 1
ATOM 922 O O . PHE A 1 112 ? -5.422 0.187 7.156 1 61.16 112 PHE A O 1
ATOM 929 N N . TRP A 1 113 ? -6.945 0.497 8.859 1 65.44 113 TRP A N 1
ATOM 930 C CA . TRP A 1 113 ? -6.02 -0.272 9.68 1 65.44 113 TRP A CA 1
ATOM 931 C C . TRP A 1 113 ? -6.367 -1.758 9.648 1 65.44 113 TRP A C 1
ATOM 933 O O . TRP A 1 113 ? -5.676 -2.576 10.266 1 65.44 113 TRP A O 1
ATOM 943 N N . THR A 1 114 ? -7.422 -1.872 8.828 1 75.5 114 THR A N 1
ATOM 944 C CA . THR A 1 114 ? -7.746 -3.279 8.625 1 75.5 114 THR A CA 1
ATOM 945 C C . THR A 1 114 ? -6.867 -3.885 7.531 1 75.5 114 THR A C 1
ATOM 947 O O . THR A 1 114 ? -6.379 -3.172 6.652 1 75.5 114 THR A O 1
ATOM 950 N N . ASN A 1 115 ? -6.645 -5.086 7.699 1 81 115 ASN A N 1
ATOM 951 C CA . ASN A 1 115 ? -5.785 -5.828 6.781 1 81 115 ASN A CA 1
ATOM 952 C C . ASN A 1 115 ? -6.344 -5.82 5.363 1 81 115 ASN A C 1
ATOM 954 O O . ASN A 1 115 ? -7.543 -6.023 5.16 1 81 115 ASN A O 1
ATOM 958 N N . TYR A 1 116 ? -5.516 -5.512 4.406 1 86.75 116 TYR A N 1
ATOM 959 C CA . TYR A 1 116 ? -5.867 -5.375 2.998 1 86.75 116 TYR A CA 1
ATOM 960 C C . TYR A 1 116 ? -6.574 -6.621 2.486 1 86.75 116 TYR A C 1
ATOM 962 O O . TYR A 1 116 ? -7.629 -6.527 1.854 1 86.75 116 TYR A O 1
ATOM 970 N N . ILE A 1 117 ? -6.086 -7.777 2.748 1 89.19 117 ILE A N 1
ATOM 971 C CA . ILE A 1 117 ? -6.613 -9.016 2.191 1 89.19 117 ILE A CA 1
ATOM 972 C C . ILE A 1 117 ? -7.977 -9.328 2.814 1 89.19 117 ILE A C 1
ATOM 974 O O . ILE A 1 117 ? -8.859 -9.875 2.152 1 89.19 117 ILE A O 1
ATOM 978 N N . VAL A 1 118 ? -8.133 -9 4.07 1 86.88 118 VAL A N 1
ATOM 979 C CA . VAL A 1 118 ? -9.414 -9.188 4.738 1 86.88 118 VAL A CA 1
ATOM 980 C C . VAL A 1 118 ? -10.477 -8.32 4.066 1 86.88 118 VAL A C 1
ATOM 982 O O . VAL A 1 118 ? -11.594 -8.781 3.82 1 86.88 118 VAL A O 1
ATOM 985 N N . ARG A 1 119 ? -10.078 -7.156 3.736 1 88.5 119 ARG A N 1
ATOM 986 C CA . ARG A 1 119 ? -11.008 -6.238 3.088 1 88.5 119 ARG A CA 1
ATOM 987 C C . ARG A 1 119 ? -11.391 -6.738 1.699 1 88.5 119 ARG A C 1
ATOM 989 O O . ARG A 1 119 ? -12.539 -6.605 1.279 1 88.5 119 ARG A O 1
ATOM 996 N N . MET A 1 120 ? -10.445 -7.25 1.038 1 91.81 120 MET A N 1
ATOM 997 C CA . MET A 1 120 ? -10.711 -7.762 -0.303 1 91.81 120 MET A CA 1
ATOM 998 C C . MET A 1 120 ? -11.688 -8.93 -0.256 1 91.81 120 MET A C 1
ATOM 1000 O O . MET A 1 120 ? -12.641 -8.977 -1.036 1 91.81 120 MET A O 1
ATOM 1004 N N . TYR A 1 121 ? -11.531 -9.812 0.658 1 91.69 121 TYR A N 1
ATOM 1005 C CA . TYR A 1 121 ? -12.414 -10.969 0.719 1 91.69 121 TYR A CA 1
ATOM 1006 C C . TYR A 1 121 ? -13.781 -10.586 1.279 1 91.69 121 TYR A C 1
ATOM 1008 O O . TYR A 1 121 ? -14.789 -11.195 0.932 1 91.69 121 TYR A O 1
ATOM 1016 N N . ALA A 1 122 ? -13.766 -9.586 2.135 1 90.62 122 ALA A N 1
ATOM 1017 C CA . ALA A 1 122 ? -15.047 -9.039 2.572 1 90.62 122 ALA A CA 1
ATOM 1018 C C . ALA A 1 122 ? -15.852 -8.516 1.388 1 90.62 122 ALA A C 1
ATOM 1020 O O . ALA A 1 122 ? -17.062 -8.773 1.283 1 90.62 122 ALA A O 1
ATOM 1021 N N . LEU A 1 123 ? -15.203 -7.832 0.514 1 91.56 123 LEU A N 1
ATOM 1022 C CA . LEU A 1 123 ? -15.875 -7.305 -0.667 1 91.56 123 LEU A CA 1
ATOM 1023 C C . LEU A 1 123 ? -16.328 -8.43 -1.591 1 91.56 123 LEU A C 1
ATOM 1025 O O . LEU A 1 123 ? -17.375 -8.336 -2.229 1 91.56 123 LEU A O 1
ATOM 1029 N N . ILE A 1 124 ? -15.492 -9.445 -1.706 1 93.5 124 ILE A N 1
ATOM 1030 C CA . ILE A 1 124 ? -15.883 -10.586 -2.518 1 93.5 124 ILE A CA 1
ATOM 1031 C C . ILE A 1 124 ? -17.172 -11.195 -1.975 1 93.5 124 ILE A C 1
ATOM 1033 O O . ILE A 1 124 ? -18.078 -11.523 -2.74 1 93.5 124 ILE A O 1
ATOM 1037 N N . ASN A 1 125 ? -17.25 -11.328 -0.674 1 89 125 ASN A N 1
ATOM 1038 C CA . ASN A 1 125 ? -18.453 -11.852 -0.042 1 89 125 ASN A CA 1
ATOM 1039 C C . ASN A 1 125 ? -19.672 -10.977 -0.339 1 89 125 ASN A C 1
ATOM 1041 O O . ASN A 1 125 ? -20.781 -11.484 -0.521 1 89 125 ASN A O 1
ATOM 1045 N N . ILE A 1 126 ? -19.469 -9.766 -0.441 1 89.81 126 ILE A N 1
ATOM 1046 C CA . ILE A 1 126 ? -20.547 -8.812 -0.671 1 89.81 126 ILE A CA 1
ATOM 1047 C C . ILE A 1 126 ? -20.953 -8.836 -2.145 1 89.81 126 ILE A C 1
ATOM 1049 O O . ILE A 1 126 ? -22.141 -8.852 -2.471 1 89.81 126 ILE A O 1
ATOM 1053 N N . PHE A 1 127 ? -19.969 -8.945 -3.047 1 93.25 127 PHE A N 1
ATOM 1054 C CA . PHE A 1 127 ? -20.219 -8.719 -4.465 1 93.25 127 PHE A CA 1
ATOM 1055 C C . PHE A 1 127 ? -20.562 -10.023 -5.172 1 93.25 127 PHE A C 1
ATOM 1057 O O . PHE A 1 127 ? -21.062 -10.016 -6.301 1 93.25 127 PHE A O 1
ATOM 1064 N N . GLN A 1 128 ? -20.219 -11.156 -4.578 1 91.44 128 GLN A N 1
ATOM 1065 C CA . GLN A 1 128 ? -20.469 -12.438 -5.242 1 91.44 128 GLN A CA 1
ATOM 1066 C C . GLN A 1 128 ? -21.953 -12.695 -5.402 1 91.44 128 GLN A C 1
ATOM 1068 O O . GLN A 1 128 ? -22.781 -12.094 -4.707 1 91.44 128 GLN A O 1
ATOM 1073 N N . THR A 1 129 ? -22.25 -13.57 -6.367 1 90.38 129 THR A N 1
ATOM 1074 C CA . THR A 1 129 ? -23.656 -13.945 -6.586 1 90.38 129 THR A CA 1
ATOM 1075 C C . THR A 1 129 ? -24.25 -14.57 -5.332 1 90.38 129 THR A C 1
ATOM 1077 O O . THR A 1 129 ? -23.672 -15.5 -4.762 1 90.38 129 THR A O 1
ATOM 1080 N N . GLY A 1 130 ? -25.359 -13.938 -4.91 1 85 130 GLY A N 1
ATOM 1081 C CA . GLY A 1 130 ? -25.984 -14.445 -3.699 1 85 130 GLY A CA 1
ATOM 1082 C C . GLY A 1 130 ? -25.328 -13.938 -2.432 1 85 130 GLY A C 1
ATOM 1083 O O . GLY A 1 130 ? -25.625 -14.414 -1.335 1 85 130 GLY A O 1
ATOM 1084 N N . GLY A 1 131 ? -24.453 -13 -2.59 1 85.69 131 GLY A N 1
ATOM 1085 C CA . GLY A 1 131 ? -23.734 -12.461 -1.441 1 85.69 131 GLY A CA 1
ATOM 1086 C C . GLY A 1 131 ? -24.547 -11.469 -0.641 1 85.69 131 GLY A C 1
ATOM 1087 O O . GLY A 1 131 ? -25.766 -11.375 -0.811 1 85.69 131 GLY A O 1
ATOM 1088 N N . ALA A 1 132 ? -23.953 -10.812 0.244 1 81.31 132 ALA A N 1
ATOM 1089 C CA . ALA A 1 132 ? -24.625 -9.914 1.185 1 81.31 132 ALA A CA 1
ATOM 1090 C C . ALA A 1 132 ? -25.406 -8.828 0.448 1 81.31 132 ALA A C 1
ATOM 1092 O O . ALA A 1 132 ? -26.484 -8.43 0.882 1 81.31 132 ALA A O 1
ATOM 1093 N N . MET A 1 133 ? -24.844 -8.398 -0.633 1 82.75 133 MET A N 1
ATOM 1094 C CA . MET A 1 133 ? -25.516 -7.363 -1.412 1 82.75 133 MET A CA 1
ATOM 1095 C C . MET A 1 133 ? -26.812 -7.906 -2.029 1 82.75 133 MET A C 1
ATOM 1097 O O . MET A 1 133 ? -27.844 -7.238 -1.993 1 82.75 133 MET A O 1
ATOM 1101 N N . SER A 1 134 ? -26.703 -9.039 -2.588 1 84.44 134 SER A N 1
ATOM 1102 C CA . SER A 1 134 ? -27.875 -9.688 -3.141 1 84.44 134 SER A CA 1
ATOM 1103 C C . SER A 1 134 ? -28.953 -9.875 -2.076 1 84.44 134 SER A C 1
ATOM 1105 O O . SER A 1 134 ? -30.125 -9.578 -2.311 1 84.44 134 SER A O 1
ATOM 1107 N N . TRP A 1 135 ? -28.562 -10.281 -0.955 1 81.19 135 TRP A N 1
ATOM 1108 C CA . TRP A 1 135 ? -29.484 -10.508 0.152 1 81.19 135 TRP A CA 1
ATOM 1109 C C . TRP A 1 135 ? -30.156 -9.203 0.584 1 81.19 135 TRP A C 1
ATOM 1111 O O . TRP A 1 135 ? -31.375 -9.156 0.777 1 81.19 135 TRP A O 1
ATOM 1121 N N . ALA A 1 136 ? -29.375 -8.188 0.722 1 79.25 136 ALA A N 1
ATOM 1122 C CA . ALA A 1 136 ? -29.906 -6.898 1.157 1 79.25 136 ALA A CA 1
ATOM 1123 C C . ALA A 1 136 ? -30.875 -6.328 0.131 1 79.25 136 ALA A C 1
ATOM 1125 O O . ALA A 1 136 ? -31.938 -5.805 0.493 1 79.25 136 ALA A O 1
ATOM 1126 N N . LEU A 1 137 ? -30.469 -6.414 -1.061 1 82.62 137 LEU A N 1
ATOM 1127 C CA . LEU A 1 137 ? -31.312 -5.883 -2.119 1 82.62 137 LEU A CA 1
ATOM 1128 C C . LEU A 1 137 ? -32.594 -6.691 -2.24 1 82.62 137 LEU A C 1
ATOM 1130 O O . LEU A 1 137 ? -33.656 -6.137 -2.523 1 82.62 137 LEU A O 1
ATOM 1134 N N . ASN A 1 138 ? -32.531 -7.938 -2.062 1 81.62 138 ASN A N 1
ATOM 1135 C CA . ASN A 1 138 ? -33.719 -8.789 -2.059 1 81.62 138 ASN A CA 1
ATOM 1136 C C . ASN A 1 138 ? -34.625 -8.5 -0.855 1 81.62 138 ASN A C 1
ATOM 1138 O O . ASN A 1 138 ? -35.844 -8.516 -0.971 1 81.62 138 ASN A O 1
ATOM 1142 N N . ALA A 1 139 ? -34.031 -8.242 0.234 1 80.25 139 ALA A N 1
ATOM 1143 C CA . ALA A 1 139 ? -34.781 -7.98 1.465 1 80.25 139 ALA A CA 1
ATOM 1144 C C . ALA A 1 139 ? -35.625 -6.727 1.33 1 80.25 139 ALA A C 1
ATOM 1146 O O . ALA A 1 139 ? -36.719 -6.633 1.927 1 80.25 139 ALA A O 1
ATOM 1147 N N . VAL A 1 140 ? -35.125 -5.801 0.507 1 82 140 VAL A N 1
ATOM 1148 C CA . VAL A 1 140 ? -35.875 -4.562 0.352 1 82 140 VAL A CA 1
ATOM 1149 C C . VAL A 1 140 ? -36.688 -4.625 -0.923 1 82 140 VAL A C 1
ATOM 1151 O O . VAL A 1 140 ? -37.375 -3.658 -1.271 1 82 140 VAL A O 1
ATOM 1154 N N . GLY A 1 141 ? -36.625 -5.688 -1.583 1 79.81 141 GLY A N 1
ATOM 1155 C CA . GLY A 1 141 ? -37.5 -5.93 -2.721 1 79.81 141 GLY A CA 1
ATOM 1156 C C . GLY A 1 141 ? -37 -5.293 -4.004 1 79.81 141 GLY A C 1
ATOM 1157 O O . GLY A 1 141 ? -37.781 -5.121 -4.957 1 79.81 141 GLY A O 1
ATOM 1158 N N . VAL A 1 142 ? -35.75 -4.879 -3.979 1 77.88 142 VAL A N 1
ATOM 1159 C CA . VAL A 1 142 ? -35.188 -4.215 -5.156 1 77.88 142 VAL A CA 1
ATOM 1160 C C . VAL A 1 142 ? -34.906 -5.25 -6.242 1 77.88 142 VAL A C 1
ATOM 1162 O O . VAL A 1 142 ? -35.094 -4.984 -7.43 1 77.88 142 VAL A O 1
ATOM 1165 N N . LEU A 1 143 ? -34.406 -6.355 -5.781 1 74.5 143 LEU A N 1
ATOM 1166 C CA . LEU A 1 143 ? -34.094 -7.457 -6.691 1 74.5 143 LEU A CA 1
ATOM 1167 C C . LEU A 1 143 ? -34.875 -8.703 -6.305 1 74.5 143 LEU A C 1
ATOM 1169 O O . LEU A 1 143 ? -35.375 -8.812 -5.176 1 74.5 143 LEU A O 1
ATOM 1173 N N . ASN A 1 144 ? -35.188 -9.469 -7.293 1 77.88 144 ASN A N 1
ATOM 1174 C CA . ASN A 1 144 ? -35.875 -10.727 -7.02 1 77.88 144 ASN A CA 1
ATOM 1175 C C . ASN A 1 144 ? -35.031 -11.93 -7.465 1 77.88 144 ASN A C 1
ATOM 1177 O O . ASN A 1 144 ? -35.562 -13 -7.746 1 77.88 144 ASN A O 1
ATOM 1181 N N . GLU A 1 145 ? -33.719 -11.586 -7.734 1 82.81 145 GLU A N 1
ATOM 1182 C CA . GLU A 1 145 ? -32.812 -12.656 -8.148 1 82.81 145 GLU A CA 1
ATOM 1183 C C . GLU A 1 145 ? -31.422 -12.438 -7.57 1 82.81 145 GLU A C 1
ATOM 1185 O O . GLU A 1 145 ? -31.109 -11.359 -7.066 1 82.81 145 GLU A O 1
ATOM 1190 N N . ASP A 1 146 ? -30.719 -13.594 -7.586 1 84.44 146 ASP A N 1
ATOM 1191 C CA . ASP A 1 146 ? -29.328 -13.477 -7.125 1 84.44 146 ASP A CA 1
ATOM 1192 C C . ASP A 1 146 ? -28.516 -12.57 -8.047 1 84.44 146 ASP A C 1
ATOM 1194 O O . ASP A 1 146 ? -28.625 -12.672 -9.266 1 84.44 146 ASP A O 1
ATOM 1198 N N . TYR A 1 147 ? -28.062 -11.578 -7.488 1 85.81 147 TYR A N 1
ATOM 1199 C CA . TYR A 1 147 ? -27.25 -10.594 -8.195 1 85.81 147 TYR A CA 1
ATOM 1200 C C . TYR A 1 147 ? -25.828 -10.555 -7.637 1 85.81 147 TYR A C 1
ATOM 1202 O O . TYR A 1 147 ? -25.625 -10.789 -6.445 1 85.81 147 TYR A O 1
ATOM 1210 N N . GLY A 1 148 ? -24.875 -10.547 -8.555 1 89.75 148 GLY A N 1
ATOM 1211 C CA . GLY A 1 148 ? -23.484 -10.359 -8.156 1 89.75 148 GLY A CA 1
ATOM 1212 C C . GLY A 1 148 ? -22.719 -9.445 -9.094 1 89.75 148 GLY A C 1
ATOM 1213 O O . GLY A 1 148 ? -22.984 -9.414 -10.297 1 89.75 148 GLY A O 1
ATOM 1214 N N . MET A 1 149 ? -21.984 -8.648 -8.586 1 92.06 149 MET A N 1
ATOM 1215 C CA . MET A 1 149 ? -21.203 -7.746 -9.43 1 92.06 149 MET A CA 1
ATOM 1216 C C . MET A 1 149 ? -19.734 -8.125 -9.422 1 92.06 149 MET A C 1
ATOM 1218 O O . MET A 1 149 ? -18.891 -7.371 -9.906 1 92.06 149 MET A O 1
ATOM 1222 N N . LEU A 1 150 ? -19.453 -9.273 -8.836 1 92.56 150 LEU A N 1
ATOM 1223 C CA . LEU A 1 150 ? -18.078 -9.75 -8.828 1 92.56 150 LEU A CA 1
ATOM 1224 C C . LEU A 1 150 ? -17.578 -9.969 -10.258 1 92.56 150 LEU A C 1
ATOM 1226 O O . LEU A 1 150 ? -18.328 -10.398 -11.125 1 92.56 150 LEU A O 1
ATOM 1230 N N . PHE A 1 151 ? -16.312 -9.609 -10.562 1 94.75 151 PHE A N 1
ATOM 1231 C CA . PHE A 1 151 ? -15.609 -9.797 -11.828 1 94.75 151 PHE A CA 1
ATOM 1232 C C . PHE A 1 151 ? -16.062 -8.766 -12.859 1 94.75 151 PHE A C 1
ATOM 1234 O O . PHE A 1 151 ? -16.062 -9.047 -14.062 1 94.75 151 PHE A O 1
ATOM 1241 N N . THR A 1 152 ? -16.578 -7.672 -12.328 1 95.38 152 THR A N 1
ATOM 1242 C CA . THR A 1 152 ? -16.984 -6.582 -13.203 1 95.38 152 THR A CA 1
ATOM 1243 C C . THR A 1 152 ? -16.078 -5.375 -13.031 1 95.38 152 THR A C 1
ATOM 1245 O O . THR A 1 152 ? -15.273 -5.32 -12.094 1 95.38 152 THR A O 1
ATOM 1248 N N . HIS A 1 153 ? -16.188 -4.496 -14.016 1 96.31 153 HIS A N 1
ATOM 1249 C CA . HIS A 1 153 ? -15.484 -3.225 -13.961 1 96.31 153 HIS A CA 1
ATOM 1250 C C . HIS A 1 153 ? -15.82 -2.461 -12.68 1 96.31 153 HIS A C 1
ATOM 1252 O O . HIS A 1 153 ? -14.938 -1.899 -12.031 1 96.31 153 HIS A O 1
ATOM 1258 N N . GLU A 1 154 ? -17.031 -2.543 -12.258 1 95.12 154 GLU A N 1
ATOM 1259 C CA . GLU A 1 154 ? -17.516 -1.81 -11.094 1 95.12 154 GLU A CA 1
ATOM 1260 C C . GLU A 1 154 ? -16.938 -2.387 -9.797 1 95.12 154 GLU A C 1
ATOM 1262 O O . GLU A 1 154 ? -16.641 -1.643 -8.867 1 95.12 154 GLU A O 1
ATOM 1267 N N . ALA A 1 155 ? -16.844 -3.695 -9.758 1 95.5 155 ALA A N 1
ATOM 1268 C CA . ALA A 1 155 ? -16.281 -4.332 -8.562 1 95.5 155 ALA A CA 1
ATOM 1269 C C . ALA A 1 155 ? -14.844 -3.871 -8.32 1 95.5 155 ALA A C 1
ATOM 1271 O O . ALA A 1 155 ? -14.477 -3.539 -7.191 1 95.5 155 ALA A O 1
ATOM 1272 N N . VAL A 1 156 ? -14.07 -3.803 -9.422 1 97.44 156 VAL A N 1
ATOM 1273 C CA . VAL A 1 156 ? -12.68 -3.377 -9.32 1 97.44 156 VAL A CA 1
ATOM 1274 C C . VAL A 1 156 ? -12.625 -1.895 -8.953 1 97.44 156 VAL A C 1
ATOM 1276 O O . VAL A 1 156 ? -11.844 -1.491 -8.094 1 97.44 156 VAL A O 1
ATOM 1279 N N . LEU A 1 157 ? -13.5 -1.117 -9.602 1 97 157 LEU A N 1
ATOM 1280 C CA . LE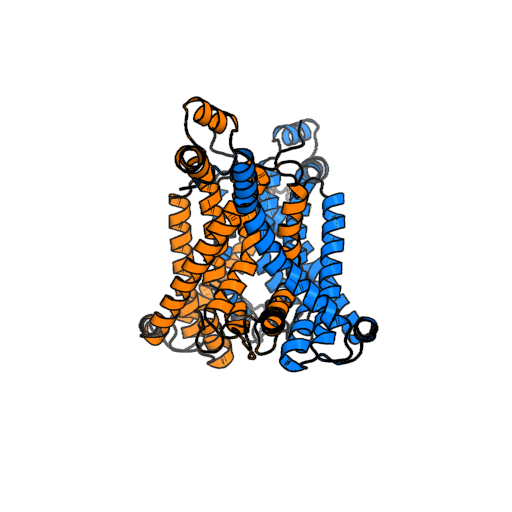U A 1 157 ? -13.555 0.319 -9.352 1 97 157 LEU A CA 1
ATOM 1281 C C . LEU A 1 157 ? -13.852 0.604 -7.887 1 97 157 LEU A C 1
ATOM 1283 O O . LEU A 1 157 ? -13.133 1.372 -7.242 1 97 157 LEU A O 1
ATOM 1287 N N . ILE A 1 158 ? -14.805 -0.047 -7.344 1 92.56 158 ILE A N 1
ATOM 1288 C CA . ILE A 1 158 ? -15.219 0.167 -5.961 1 92.56 158 ILE A CA 1
ATOM 1289 C C . ILE A 1 158 ? -14.133 -0.342 -5.016 1 92.56 158 ILE A C 1
ATOM 1291 O O . ILE A 1 158 ? -13.836 0.296 -4.004 1 92.56 158 ILE A O 1
ATOM 1295 N N . GLY A 1 159 ? -13.578 -1.537 -5.348 1 93.31 159 GLY A N 1
ATOM 1296 C CA . GLY A 1 159 ? -12.508 -2.084 -4.527 1 93.31 159 GLY A CA 1
ATOM 1297 C C . GLY A 1 159 ? -11.312 -1.165 -4.422 1 93.31 159 GLY A C 1
ATOM 1298 O O . GLY A 1 159 ? -10.805 -0.916 -3.324 1 93.31 159 GLY A O 1
ATOM 1299 N N . LEU A 1 160 ? -10.875 -0.622 -5.539 1 95.56 160 LEU A N 1
ATOM 1300 C CA . LEU A 1 160 ? -9.719 0.27 -5.551 1 95.56 160 LEU A CA 1
ATOM 1301 C C . LEU A 1 160 ? -10.047 1.587 -4.855 1 95.56 160 LEU A C 1
ATOM 1303 O O . LEU A 1 160 ? -9.219 2.125 -4.117 1 95.56 160 LEU A O 1
ATOM 1307 N N . ALA A 1 161 ? -11.219 2.076 -5.07 1 92.56 161 ALA A N 1
ATOM 1308 C CA . ALA A 1 161 ? -11.625 3.301 -4.383 1 92.56 161 ALA A CA 1
ATOM 1309 C C . ALA A 1 161 ? -11.664 3.096 -2.873 1 92.56 161 ALA A C 1
ATOM 1311 O O . ALA A 1 161 ? -11.227 3.963 -2.111 1 92.56 161 ALA A O 1
ATOM 1312 N N . TYR A 1 162 ? -12.148 1.957 -2.529 1 87.25 162 TYR A N 1
ATOM 1313 C CA . TYR A 1 162 ? -12.25 1.583 -1.124 1 87.25 162 TYR A CA 1
ATOM 1314 C C . TYR A 1 162 ? -10.875 1.559 -0.469 1 87.25 162 TYR A C 1
ATOM 1316 O O . TYR A 1 162 ? -10.703 2.055 0.648 1 87.25 162 TYR A O 1
ATOM 1324 N N . VAL A 1 163 ? -9.977 1.082 -1.152 1 87.62 163 VAL A N 1
ATOM 1325 C CA . VAL A 1 163 ? -8.641 0.866 -0.611 1 87.62 163 VAL A CA 1
ATOM 1326 C C . VAL A 1 163 ? -7.922 2.203 -0.459 1 87.62 163 VAL A C 1
ATOM 1328 O O . VAL A 1 163 ? -7.262 2.449 0.553 1 87.62 163 VAL A O 1
ATOM 1331 N N . TRP A 1 164 ? -8.078 3.139 -1.355 1 89.06 164 TRP A N 1
ATOM 1332 C CA . TRP A 1 164 ? -7.207 4.309 -1.401 1 89.06 164 TRP A CA 1
ATOM 1333 C C . TRP A 1 164 ? -7.906 5.531 -0.817 1 89.06 164 TRP A C 1
ATOM 1335 O O . TRP A 1 164 ? -7.27 6.555 -0.553 1 89.06 164 TRP A O 1
ATOM 1345 N N . LEU A 1 165 ? -9.172 5.473 -0.509 1 87.62 165 LEU A N 1
ATOM 1346 C CA . LEU A 1 165 ? -9.953 6.613 -0.031 1 87.62 165 L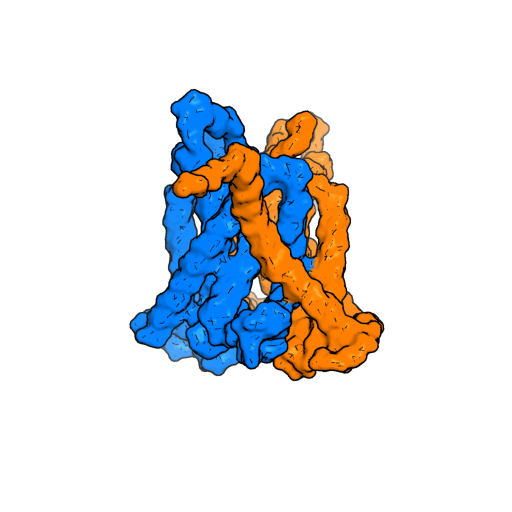EU A CA 1
ATOM 1347 C C . LEU A 1 165 ? -9.336 7.195 1.237 1 87.62 165 LEU A C 1
ATOM 1349 O O . LEU A 1 165 ? -9.109 8.406 1.325 1 87.62 165 LEU A O 1
ATOM 1353 N N . PRO A 1 166 ? -9.031 6.367 2.186 1 79.88 166 PRO A N 1
ATOM 1354 C CA . PRO A 1 166 ? -8.477 6.926 3.42 1 79.88 166 PRO A CA 1
ATOM 1355 C C . PRO A 1 166 ? -7.137 7.625 3.203 1 79.88 166 PRO A C 1
ATOM 1357 O O . PRO A 1 166 ? -6.863 8.648 3.83 1 79.88 166 PRO A O 1
ATOM 1360 N N . LEU A 1 167 ? -6.336 7.094 2.336 1 79.56 167 LEU A N 1
ATOM 1361 C CA . LEU A 1 167 ? -5.023 7.672 2.064 1 79.56 167 LEU A CA 1
ATOM 1362 C C . LEU A 1 167 ? -5.16 9.055 1.439 1 79.56 167 LEU A C 1
ATOM 1364 O O . LEU A 1 167 ? -4.406 9.969 1.782 1 79.56 167 LEU A O 1
ATOM 1368 N N . ALA A 1 168 ? -6.07 9.188 0.597 1 87.12 168 ALA A N 1
ATOM 1369 C CA . ALA A 1 168 ? -6.262 10.461 -0.093 1 87.12 168 ALA A CA 1
ATOM 1370 C C . ALA A 1 168 ? -6.906 11.492 0.828 1 87.12 168 ALA A C 1
ATOM 1372 O O . ALA A 1 168 ? -6.668 12.695 0.687 1 87.12 168 ALA A O 1
ATOM 1373 N N . THR A 1 169 ? -7.66 11.078 1.781 1 85.44 169 THR A N 1
ATOM 1374 C CA . THR A 1 169 ? -8.422 11.977 2.633 1 85.44 169 THR A CA 1
ATOM 1375 C C . THR A 1 169 ? -7.5 12.75 3.57 1 85.44 169 THR A C 1
ATOM 1377 O O . THR A 1 169 ? -7.773 13.906 3.91 1 85.44 169 THR A O 1
ATOM 1380 N N . LEU A 1 170 ? -6.391 12.211 3.82 1 79.31 170 LEU A N 1
ATOM 1381 C CA . LEU A 1 170 ? -5.496 12.828 4.797 1 79.31 170 LEU A CA 1
ATOM 1382 C C . LEU A 1 170 ? -4.898 14.117 4.254 1 79.31 170 LEU A C 1
ATOM 1384 O O . LEU A 1 170 ? -4.961 15.164 4.91 1 79.31 170 LEU A O 1
ATOM 1388 N N . PRO A 1 171 ? -4.32 14.055 3.076 1 82.62 171 PRO A N 1
ATOM 1389 C CA . PRO A 1 171 ? -3.811 15.32 2.553 1 82.62 171 PRO A CA 1
ATOM 1390 C C . PRO A 1 171 ? -4.922 16.312 2.236 1 82.62 171 PRO A C 1
ATOM 1392 O O . PRO A 1 171 ? -4.719 17.531 2.346 1 82.62 171 PRO A O 1
ATOM 1395 N N . PHE A 1 172 ? -6.105 15.828 1.883 1 89.31 172 PHE A N 1
ATOM 1396 C CA . PHE A 1 172 ? -7.246 16.719 1.7 1 89.31 172 PHE A CA 1
ATOM 1397 C C . PHE A 1 172 ? -7.59 17.438 3.004 1 89.31 172 PHE A C 1
ATOM 1399 O O . PHE A 1 172 ? -7.738 18.656 3.027 1 89.31 172 PHE A O 1
ATOM 1406 N N . TYR A 1 173 ? -7.676 16.688 3.996 1 84.81 173 TYR A N 1
ATOM 1407 C CA . TYR A 1 173 ? -8 17.219 5.312 1 84.81 173 TYR A CA 1
ATOM 1408 C C . TYR A 1 173 ? -6.938 18.203 5.777 1 84.81 173 TYR A C 1
ATOM 1410 O O . TYR A 1 173 ? -7.262 19.281 6.293 1 84.81 173 TYR A O 1
ATOM 1418 N N . ALA A 1 174 ? -5.703 17.844 5.605 1 79.19 174 ALA A N 1
ATOM 1419 C CA . ALA A 1 174 ? -4.602 18.703 6.027 1 79.19 174 ALA A CA 1
ATOM 1420 C C . ALA A 1 174 ? -4.656 20.047 5.312 1 79.19 174 ALA A C 1
ATOM 1422 O O . ALA A 1 174 ? -4.484 21.094 5.938 1 79.19 174 ALA A O 1
ATOM 1423 N N . SER A 1 175 ? -4.855 20.016 4.094 1 86.81 175 SER A N 1
ATOM 1424 C CA . SER A 1 175 ? -4.898 21.25 3.312 1 86.81 175 SER A CA 1
ATOM 1425 C C . SER A 1 175 ? -6.113 22.094 3.678 1 86.81 175 SER A C 1
ATOM 1427 O O . SER A 1 175 ? -6.027 23.328 3.727 1 86.81 175 SER A O 1
ATOM 1429 N N . LEU A 1 176 ? -7.176 21.5 3.963 1 88.69 176 LEU A N 1
ATOM 1430 C CA . LEU A 1 176 ? -8.406 22.203 4.312 1 88.69 176 LEU A CA 1
ATOM 1431 C C . LEU A 1 176 ? -8.328 22.766 5.727 1 88.69 176 LEU A C 1
ATOM 1433 O O . LEU A 1 176 ? -8.836 23.859 5.996 1 88.69 176 LEU A O 1
ATOM 1437 N N . SER A 1 177 ? -7.719 22 6.59 1 84.19 177 SER A N 1
ATOM 1438 C CA . SER A 1 177 ? -7.598 22.422 7.984 1 84.19 177 SER A CA 1
ATOM 1439 C C . SER A 1 177 ? -6.656 23.609 8.125 1 84.19 177 SER A C 1
ATOM 1441 O O . SER A 1 177 ? -6.766 24.375 9.078 1 84.19 177 SER A O 1
ATOM 1443 N N . ASN A 1 178 ? -5.77 23.719 7.184 1 82.25 178 ASN A N 1
ATOM 1444 C CA . ASN A 1 178 ? -4.797 24.797 7.234 1 82.25 178 ASN A CA 1
ATOM 1445 C C . ASN A 1 178 ? -5.32 26.062 6.551 1 82.25 178 ASN A C 1
ATOM 1447 O O . ASN A 1 178 ? -4.652 27.094 6.543 1 82.25 178 ASN A O 1
ATOM 1451 N N . LEU A 1 179 ? -6.473 25.969 6.07 1 85.06 179 LEU A N 1
ATOM 1452 C CA . LEU A 1 179 ? -7.059 27.109 5.391 1 85.06 179 LEU A CA 1
ATOM 1453 C C . LEU A 1 179 ? -7.422 28.203 6.387 1 85.06 179 LEU A C 1
ATOM 1455 O O . LEU A 1 179 ? -7.992 27.922 7.445 1 85.06 179 LEU A O 1
ATOM 1459 N N . ASP A 1 180 ? -6.996 29.375 6.086 1 80.94 180 ASP A N 1
ATOM 1460 C CA . ASP A 1 180 ? -7.344 30.531 6.902 1 80.94 180 ASP A CA 1
ATOM 1461 C C . ASP A 1 180 ? -8.844 30.812 6.844 1 80.94 180 ASP A C 1
ATOM 1463 O O . ASP A 1 180 ? -9.367 31.203 5.801 1 80.94 180 ASP A O 1
ATOM 1467 N N . THR A 1 181 ? -9.453 30.594 7.902 1 79.56 181 THR A N 1
ATOM 1468 C CA . THR A 1 181 ? -10.898 30.812 7.98 1 79.56 181 THR A CA 1
ATOM 1469 C C . THR A 1 181 ? -11.25 32.25 7.68 1 79.56 181 THR A C 1
ATOM 1471 O O . THR A 1 181 ? -12.375 32.562 7.273 1 79.56 181 THR A O 1
ATOM 1474 N N . ASP A 1 182 ? -10.258 33.094 7.84 1 85.06 182 ASP A N 1
ATOM 1475 C CA . ASP A 1 182 ? -10.492 34.5 7.578 1 85.06 182 ASP A CA 1
ATOM 1476 C C . ASP A 1 182 ? -10.828 34.719 6.105 1 85.06 182 ASP A C 1
ATOM 1478 O O . ASP A 1 182 ? -11.625 35.625 5.777 1 85.06 182 ASP A O 1
ATOM 1482 N N . LEU A 1 183 ? -10.234 33.969 5.312 1 85.81 183 LEU A N 1
ATOM 1483 C CA . LEU A 1 183 ? -10.477 34.125 3.881 1 85.81 183 LEU A CA 1
ATOM 1484 C C . LEU A 1 183 ? -11.883 33.656 3.521 1 85.81 183 LEU A C 1
ATOM 1486 O O . LEU A 1 183 ? -12.523 34.219 2.641 1 85.81 183 LEU A O 1
ATOM 1490 N N . ILE A 1 184 ? -12.328 32.719 4.219 1 84.06 184 ILE A N 1
ATOM 1491 C CA . ILE A 1 184 ? -13.68 32.219 4.004 1 84.06 184 ILE A CA 1
ATOM 1492 C C . ILE A 1 184 ? -14.695 33.25 4.488 1 84.06 184 ILE A C 1
ATOM 1494 O O . ILE A 1 184 ? -15.68 33.531 3.801 1 84.06 184 ILE A O 1
ATOM 1498 N N . ASP A 1 185 ? -14.367 33.812 5.547 1 86.12 185 ASP A N 1
ATOM 1499 C CA . ASP A 1 185 ? -15.234 34.844 6.109 1 86.12 185 ASP A CA 1
ATOM 1500 C C . ASP A 1 185 ? -15.258 36.094 5.223 1 86.12 185 ASP A C 1
ATOM 1502 O O . ASP A 1 185 ? -16.312 36.688 5.027 1 86.12 185 ASP A O 1
ATOM 1506 N N . ALA A 1 186 ? -14.094 36.375 4.754 1 87.5 186 ALA A N 1
ATOM 1507 C CA . ALA A 1 186 ? -13.992 37.531 3.854 1 87.5 186 ALA A CA 1
ATOM 1508 C C . ALA A 1 186 ? -14.852 37.312 2.609 1 87.5 186 ALA A C 1
ATOM 1510 O O . ALA A 1 186 ? -15.5 38.25 2.127 1 87.5 186 ALA A O 1
ATOM 1511 N N . SER A 1 187 ? -14.82 36.125 2.176 1 87.31 187 SER A N 1
ATOM 1512 C CA . SER A 1 187 ? -15.633 35.812 1.006 1 87.31 187 SER A CA 1
ATOM 1513 C C . SER A 1 187 ? -17.125 35.938 1.312 1 87.31 187 SER A C 1
ATOM 1515 O O . SER A 1 187 ? -17.891 36.469 0.49 1 87.31 187 SER A O 1
ATOM 1517 N N . LYS A 1 188 ? -17.469 35.594 2.436 1 85.06 188 LYS A N 1
ATOM 1518 C CA . LYS A 1 188 ? -18.859 35.719 2.867 1 85.06 188 LYS A CA 1
ATOM 1519 C C . LYS A 1 188 ? -19.25 37.188 3.037 1 85.06 188 LYS A C 1
ATOM 1521 O O . LYS A 1 188 ? -20.359 37.594 2.68 1 85.06 188 LYS A O 1
ATOM 1526 N N . ASP A 1 189 ? -18.328 37.875 3.508 1 89.5 189 ASP A N 1
ATOM 1527 C CA . ASP A 1 189 ? -18.562 39.312 3.717 1 89.5 189 ASP A CA 1
ATOM 1528 C C . ASP A 1 189 ? -18.75 40.031 2.387 1 89.5 189 ASP A C 1
ATOM 1530 O O . ASP A 1 189 ? -19.5 41 2.316 1 89.5 189 ASP A O 1
ATOM 1534 N N . LEU A 1 190 ? -18.172 39.5 1.395 1 92.12 190 LEU A N 1
ATOM 1535 C CA . LEU A 1 190 ? -18.281 40.094 0.065 1 92.12 190 LEU A CA 1
ATOM 1536 C C . LEU A 1 190 ? -19.547 39.594 -0.638 1 92.12 190 LEU A C 1
ATOM 1538 O O . LEU A 1 190 ? -19.828 40 -1.776 1 92.12 190 LEU A O 1
ATOM 1542 N N . GLY A 1 191 ? -20.281 38.75 0.033 1 89.06 191 GLY A N 1
ATOM 1543 C CA . GLY A 1 191 ? -21.578 38.312 -0.477 1 89.06 191 GLY A CA 1
ATOM 1544 C C . GLY A 1 191 ? -21.5 37 -1.244 1 89.06 191 GLY A C 1
ATOM 1545 O O . GLY A 1 191 ? -22.469 36.625 -1.906 1 89.06 191 GLY A O 1
ATOM 1546 N N . ALA A 1 192 ? -20.375 36.406 -1.187 1 88.5 192 ALA A N 1
ATOM 1547 C CA . ALA A 1 192 ? -20.234 35.188 -1.93 1 88.5 192 ALA A CA 1
ATOM 1548 C C . ALA A 1 192 ? -20.953 34.031 -1.229 1 88.5 192 ALA A C 1
ATOM 1550 O O . ALA A 1 192 ? -20.891 33.906 -0.004 1 88.5 192 ALA A O 1
ATOM 1551 N N . GLY A 1 193 ? -21.719 33.25 -1.989 1 87.25 193 GLY A N 1
ATOM 1552 C CA . GLY A 1 193 ? -22.359 32.031 -1.478 1 87.25 193 GLY A CA 1
ATOM 1553 C C . GLY A 1 193 ? -21.391 30.891 -1.263 1 87.25 193 GLY A C 1
ATOM 1554 O O . GLY A 1 193 ? -20.188 31.016 -1.558 1 87.25 193 GLY A O 1
ATOM 1555 N N . PRO A 1 194 ? -21.844 29.844 -0.688 1 82.69 194 PRO A N 1
ATOM 1556 C CA . PRO A 1 194 ? -20.969 28.703 -0.355 1 82.69 194 PRO A CA 1
ATOM 1557 C C . PRO A 1 194 ? -20.328 28.078 -1.586 1 82.69 194 PRO A C 1
ATOM 1559 O O . PRO A 1 194 ? -19.156 27.672 -1.539 1 82.69 194 PRO A O 1
ATOM 1562 N N . ILE A 1 195 ? -21.047 27.984 -2.613 1 85.75 195 ILE A N 1
ATOM 1563 C CA . ILE A 1 195 ? -20.516 27.375 -3.828 1 85.75 195 ILE A CA 1
ATOM 1564 C C . ILE A 1 195 ? -19.453 28.266 -4.445 1 85.75 195 ILE A C 1
ATOM 1566 O O . ILE A 1 195 ? -18.391 27.797 -4.867 1 85.75 195 ILE A O 1
ATOM 1570 N N . LYS A 1 196 ? -19.703 29.531 -4.441 1 89.62 196 LYS A N 1
ATOM 1571 C CA . LYS A 1 196 ? -18.734 30.484 -4.965 1 89.62 196 LYS A CA 1
ATOM 1572 C C . LYS A 1 196 ? -17.484 30.531 -4.094 1 89.62 196 LYS A C 1
ATOM 1574 O O . LYS A 1 196 ? -16.359 30.594 -4.609 1 89.62 196 LYS A O 1
ATOM 1579 N N . THR A 1 197 ? -17.719 30.531 -2.812 1 89.81 197 THR A N 1
ATOM 1580 C CA . THR A 1 197 ? -16.594 30.531 -1.884 1 89.81 197 THR A CA 1
ATOM 1581 C C . THR A 1 197 ? -15.742 29.266 -2.059 1 89.81 197 THR A C 1
ATOM 1583 O O . THR A 1 197 ? -14.516 29.328 -2.006 1 89.81 197 THR A O 1
ATOM 1586 N N . PHE A 1 198 ? -16.422 28.188 -2.371 1 88.44 198 PHE A N 1
ATOM 1587 C CA . PHE A 1 198 ? -15.711 26.938 -2.568 1 88.44 198 PHE A CA 1
ATOM 1588 C C . PHE A 1 198 ? -14.812 27 -3.799 1 88.44 198 PHE A C 1
ATOM 1590 O O . PHE A 1 198 ? -13.617 26.688 -3.725 1 88.44 198 PHE A O 1
ATOM 1597 N N . TYR A 1 199 ? -15.281 27.422 -4.883 1 90.19 199 TYR A N 1
ATOM 1598 C CA . TYR A 1 199 ? -14.547 27.391 -6.145 1 90.19 199 TYR A CA 1
ATOM 1599 C C . TYR A 1 199 ? -13.555 28.547 -6.227 1 90.19 199 TYR A C 1
ATOM 1601 O O . TYR A 1 199 ? -12.523 28.438 -6.898 1 90.19 199 TYR A O 1
ATOM 1609 N N . SER A 1 200 ? -13.781 29.641 -5.43 1 91 200 SER A N 1
ATOM 1610 C CA . SER A 1 200 ? -12.938 30.828 -5.551 1 91 200 SER A CA 1
ATOM 1611 C C . SER A 1 200 ? -11.891 30.875 -4.449 1 91 200 SER A C 1
ATOM 1613 O O . SER A 1 200 ? -10.828 31.484 -4.625 1 91 200 SER A O 1
ATOM 1615 N N . VAL A 1 201 ? -12.156 30.234 -3.322 1 90.69 201 VAL A N 1
ATOM 1616 C CA . VAL A 1 201 ? -11.25 30.375 -2.186 1 90.69 201 VAL A CA 1
ATOM 1617 C C . VAL A 1 201 ? -10.758 29 -1.753 1 90.69 201 VAL A C 1
ATOM 1619 O O . VAL A 1 201 ? -9.578 28.672 -1.896 1 90.69 201 VAL A O 1
ATOM 1622 N N . THR A 1 202 ? -11.68 28.141 -1.467 1 90.81 202 THR A N 1
ATOM 1623 C CA . THR A 1 202 ? -11.336 26.875 -0.843 1 90.81 202 THR A CA 1
ATOM 1624 C C . THR A 1 202 ? -10.539 26 -1.808 1 90.81 202 THR A C 1
ATOM 1626 O O . THR A 1 202 ? -9.43 25.562 -1.487 1 90.81 202 THR A O 1
ATOM 1629 N N . LEU A 1 203 ? -11.086 25.781 -2.98 1 90.81 203 LEU A N 1
ATOM 1630 C CA . LEU A 1 203 ? -10.477 24.859 -3.932 1 90.81 203 LEU A CA 1
ATOM 1631 C C . LEU A 1 203 ? -9.125 25.375 -4.402 1 90.81 203 LEU A C 1
ATOM 1633 O O . LEU A 1 203 ? -8.125 24.641 -4.363 1 90.81 203 LEU A O 1
ATOM 1637 N N . PRO A 1 204 ? -9.039 26.625 -4.723 1 91.31 204 PRO A N 1
ATOM 1638 C CA . PRO A 1 204 ? -7.742 27.125 -5.172 1 91.31 204 PRO A CA 1
ATOM 1639 C C . PRO A 1 204 ? -6.691 27.125 -4.062 1 91.31 204 PRO A C 1
ATOM 1641 O O . PRO A 1 204 ? -5.504 26.938 -4.332 1 91.31 204 PRO A O 1
ATOM 1644 N N . LEU A 1 205 ? -7.117 27.328 -2.834 1 90.5 205 LEU A N 1
ATOM 1645 C CA . LEU A 1 205 ? -6.156 27.438 -1.739 1 90.5 205 LEU A CA 1
ATOM 1646 C C . LEU A 1 205 ? -5.773 26.062 -1.216 1 90.5 205 LEU A C 1
ATOM 1648 O O . LEU A 1 205 ? -4.793 25.922 -0.479 1 90.5 205 LEU A O 1
ATOM 1652 N N . THR A 1 206 ? -6.523 25.078 -1.629 1 92 206 THR A N 1
ATOM 1653 C CA . THR A 1 206 ? -6.211 23.734 -1.153 1 92 206 THR A CA 1
ATOM 1654 C C . THR A 1 206 ? -5.723 22.844 -2.299 1 92 206 THR A C 1
ATOM 1656 O O . THR A 1 206 ? -5.656 21.625 -2.166 1 92 206 THR A O 1
ATOM 1659 N N . TYR A 1 207 ? -5.387 23.438 -3.336 1 89.5 207 TYR A N 1
ATOM 1660 C CA . TYR A 1 207 ? -5.047 22.719 -4.559 1 89.5 207 TYR A CA 1
ATOM 1661 C C . TYR A 1 207 ? -3.814 21.844 -4.348 1 89.5 207 TYR A C 1
ATOM 1663 O O . TYR A 1 207 ? -3.713 20.75 -4.922 1 89.5 207 TYR A O 1
ATOM 1671 N N . ASN A 1 208 ? -2.871 22.234 -3.57 1 84.5 208 ASN A N 1
ATOM 1672 C CA . ASN A 1 208 ? -1.678 21.422 -3.312 1 84.5 208 ASN A CA 1
ATOM 1673 C C . ASN A 1 208 ? -2.02 20.125 -2.598 1 84.5 208 ASN A C 1
ATOM 1675 O O . ASN A 1 208 ? -1.474 19.078 -2.926 1 84.5 208 ASN A O 1
ATOM 1679 N N . GLY A 1 209 ? -2.883 20.297 -1.655 1 86.69 209 GLY A N 1
ATOM 1680 C CA . GLY A 1 209 ? -3.352 19.094 -0.98 1 86.69 209 GLY A CA 1
ATOM 1681 C C . GLY A 1 209 ? -4.133 18.172 -1.89 1 86.69 209 GLY A C 1
ATOM 1682 O O . GLY A 1 209 ? -4.02 16.953 -1.779 1 86.69 209 GLY A O 1
ATOM 1683 N N . LEU A 1 210 ? -4.859 18.781 -2.789 1 91.69 210 LEU A N 1
ATOM 1684 C CA . LEU A 1 210 ? -5.637 18 -3.75 1 91.69 210 LEU A CA 1
ATOM 1685 C C . LEU A 1 210 ? -4.719 17.203 -4.676 1 91.69 210 LEU A C 1
ATOM 1687 O O . LEU A 1 210 ? -4.93 16.016 -4.891 1 91.69 210 LEU A O 1
ATOM 1691 N N . ILE A 1 211 ? -3.707 17.844 -5.18 1 88.81 211 ILE A N 1
ATOM 1692 C CA . ILE A 1 211 ? -2.773 17.188 -6.094 1 88.81 211 ILE A CA 1
ATOM 1693 C C . ILE A 1 211 ? -2.027 16.078 -5.367 1 88.81 211 ILE A C 1
ATOM 1695 O O . ILE A 1 211 ? -1.818 14.992 -5.926 1 88.81 211 ILE A O 1
ATOM 1699 N N . ALA A 1 212 ? -1.656 16.328 -4.141 1 84.25 212 ALA A N 1
ATOM 1700 C CA . ALA A 1 212 ? -0.979 15.312 -3.342 1 84.25 212 ALA A CA 1
ATOM 1701 C C . ALA A 1 212 ? -1.849 14.07 -3.191 1 84.25 212 ALA A C 1
ATOM 1703 O O . ALA A 1 212 ? -1.368 12.945 -3.359 1 84.25 212 ALA A O 1
ATOM 1704 N N . GLY A 1 213 ? -3.104 14.305 -2.863 1 88.62 213 GLY A N 1
ATOM 1705 C CA . GLY A 1 213 ? -4.027 13.188 -2.74 1 88.62 213 GLY A CA 1
ATOM 1706 C C . GLY A 1 213 ? -4.242 12.438 -4.043 1 88.62 213 GLY A C 1
ATOM 1707 O O . GLY A 1 213 ? -4.309 11.211 -4.055 1 88.62 213 GLY A O 1
ATOM 1708 N N . ILE A 1 214 ? -4.309 13.172 -5.094 1 91.69 214 ILE A N 1
ATOM 1709 C CA . ILE A 1 214 ? -4.523 12.586 -6.414 1 91.69 214 ILE A CA 1
ATOM 1710 C C . ILE A 1 214 ? -3.346 11.68 -6.777 1 91.69 214 ILE A C 1
ATOM 1712 O O . ILE A 1 214 ? -3.539 10.57 -7.266 1 91.69 214 ILE A O 1
ATOM 1716 N N . ILE A 1 215 ? -2.197 12.094 -6.5 1 86.69 215 ILE A N 1
ATOM 1717 C CA . ILE A 1 215 ? -0.991 11.328 -6.805 1 86.69 215 ILE A CA 1
ATOM 1718 C C . ILE A 1 215 ? -0.949 10.062 -5.945 1 86.69 215 ILE A C 1
ATOM 1720 O O . ILE A 1 215 ? -0.637 8.984 -6.441 1 86.69 215 ILE A O 1
ATOM 1724 N N . LEU A 1 216 ? -1.318 10.211 -4.723 1 84.81 216 LEU A N 1
ATOM 1725 C CA . LEU A 1 216 ? -1.273 9.109 -3.768 1 84.81 216 LEU A CA 1
ATOM 1726 C C . LEU A 1 216 ? -2.26 8.016 -4.156 1 84.81 216 LEU A C 1
ATOM 1728 O O . LEU A 1 216 ? -2.105 6.859 -3.752 1 84.81 216 LEU A O 1
ATOM 1732 N N . VAL A 1 217 ? -3.195 8.352 -4.949 1 91.56 217 VAL A N 1
ATOM 1733 C CA . VAL A 1 217 ? -4.207 7.383 -5.359 1 91.56 217 VAL A CA 1
ATOM 1734 C C . VAL A 1 217 ? -3.877 6.848 -6.75 1 91.56 217 VAL A C 1
ATOM 1736 O O . VAL A 1 217 ? -3.92 5.637 -6.984 1 91.56 217 VAL A O 1
ATOM 1739 N N . ALA A 1 218 ? -3.514 7.754 -7.633 1 92.25 218 ALA A N 1
ATOM 1740 C CA . ALA A 1 218 ? -3.344 7.406 -9.039 1 92.25 218 ALA A CA 1
ATOM 1741 C C . ALA A 1 218 ? -2.172 6.449 -9.234 1 92.25 218 ALA A C 1
ATOM 1743 O O . ALA A 1 218 ? -2.281 5.465 -9.969 1 92.25 218 ALA A O 1
ATOM 1744 N N . ILE A 1 219 ? -1.148 6.664 -8.578 1 87.62 219 ILE A N 1
ATOM 1745 C CA . ILE A 1 219 ? 0.079 5.914 -8.828 1 87.62 219 ILE A CA 1
ATOM 1746 C C . ILE A 1 219 ? -0.102 4.469 -8.375 1 87.62 219 ILE A C 1
ATOM 1748 O O . ILE A 1 219 ? 0.111 3.537 -9.148 1 87.62 219 ILE A O 1
ATOM 1752 N N . PRO A 1 220 ? -0.536 4.242 -7.129 1 88.69 220 PRO A N 1
ATOM 1753 C CA . PRO A 1 220 ? -0.727 2.84 -6.75 1 88.69 220 PRO A CA 1
ATOM 1754 C C . PRO A 1 220 ? -1.859 2.168 -7.523 1 88.69 220 PRO A C 1
ATOM 1756 O O . PRO A 1 220 ? -1.812 0.96 -7.766 1 88.69 220 PRO A O 1
ATOM 1759 N N . THR A 1 221 ? -2.824 2.9 -7.902 1 94.12 221 THR A N 1
ATOM 1760 C CA . THR A 1 221 ? -3.91 2.326 -8.688 1 94.12 221 THR A CA 1
ATOM 1761 C C . THR A 1 221 ? -3.398 1.84 -10.047 1 94.12 221 THR A C 1
ATOM 1763 O O . THR A 1 221 ? -3.762 0.753 -10.5 1 94.12 221 THR A O 1
ATOM 1766 N N . PHE A 1 222 ? -2.586 2.617 -10.625 1 93.31 222 PHE A N 1
ATOM 1767 C CA . PHE A 1 222 ? -2.055 2.27 -11.945 1 93.31 222 PHE A CA 1
ATOM 1768 C C . PHE A 1 222 ? -1.29 0.953 -11.883 1 93.31 222 PHE A C 1
ATOM 1770 O O . PHE A 1 222 ? -1.298 0.183 -12.852 1 93.31 222 PHE A O 1
ATOM 1777 N N . GLY A 1 223 ? -0.677 0.698 -10.836 1 91.81 223 GLY A N 1
ATOM 1778 C CA . GLY A 1 223 ? 0.127 -0.506 -10.703 1 91.81 223 GLY A CA 1
ATOM 1779 C C . GLY A 1 223 ? -0.593 -1.626 -9.977 1 91.81 223 GLY A C 1
ATOM 1780 O O . GLY A 1 223 ? 0.004 -2.662 -9.672 1 91.81 223 GLY A O 1
ATOM 1781 N N . ALA A 1 224 ? -1.856 -1.456 -9.68 1 93.56 224 ALA A N 1
ATOM 1782 C CA . ALA A 1 224 ? -2.609 -2.434 -8.898 1 93.56 224 ALA A CA 1
ATOM 1783 C C . ALA A 1 224 ? -2.715 -3.764 -9.641 1 93.56 224 ALA A C 1
ATOM 1785 O O . ALA A 1 224 ? -2.904 -3.789 -10.859 1 93.56 224 ALA A O 1
ATOM 1786 N N . PHE A 1 225 ? -2.559 -4.863 -8.898 1 94.12 225 PHE A N 1
ATOM 1787 C CA . PHE A 1 225 ? -2.674 -6.168 -9.539 1 94.12 225 PHE A CA 1
ATOM 1788 C C . PHE A 1 225 ? -3.455 -7.141 -8.664 1 94.12 225 PHE A C 1
ATOM 1790 O O . PHE A 1 225 ? -4.035 -8.102 -9.164 1 94.12 225 PHE A O 1
ATOM 1797 N N . VAL A 1 226 ? -3.516 -6.844 -7.328 1 93.38 226 VAL A N 1
ATOM 1798 C CA . VAL A 1 226 ? -4.191 -7.766 -6.422 1 93.38 226 VAL A CA 1
ATOM 1799 C C . VAL A 1 226 ? -5.703 -7.57 -6.52 1 93.38 226 VAL A C 1
ATOM 1801 O O . VAL A 1 226 ? -6.449 -8.531 -6.734 1 93.38 226 VAL A O 1
ATOM 1804 N N . THR A 1 227 ? -6.105 -6.312 -6.398 1 96 227 THR A N 1
ATOM 1805 C CA . THR A 1 227 ? -7.527 -5.996 -6.398 1 96 227 THR A CA 1
ATOM 1806 C C . THR A 1 227 ? -8.172 -6.41 -7.719 1 96 227 THR A C 1
ATOM 1808 O O . THR A 1 227 ? -9.188 -7.113 -7.723 1 96 227 THR A O 1
ATOM 1811 N N . PRO A 1 228 ? -7.527 -6.008 -8.836 1 96.69 228 PRO A N 1
ATOM 1812 C CA . PRO A 1 228 ? -8.148 -6.457 -10.086 1 96.69 228 PRO A CA 1
ATOM 1813 C C . PRO A 1 228 ? -8.133 -7.977 -10.234 1 96.69 228 PRO A C 1
ATOM 1815 O O . PRO A 1 228 ? -9.039 -8.555 -10.844 1 96.69 228 PRO A O 1
ATOM 1818 N N . ALA A 1 229 ? -7.148 -8.633 -9.75 1 94.06 229 ALA A N 1
ATOM 1819 C CA . ALA A 1 229 ? -7.09 -10.086 -9.828 1 94.06 229 ALA A CA 1
ATOM 1820 C C . ALA A 1 229 ? -8.211 -10.727 -9.008 1 94.06 229 ALA A C 1
ATOM 1822 O O . ALA A 1 229 ? -8.805 -11.719 -9.422 1 94.06 229 ALA A O 1
ATOM 1823 N N . LEU A 1 230 ? -8.477 -10.188 -7.832 1 93.81 230 LEU A N 1
ATOM 1824 C CA . LEU A 1 230 ? -9.43 -10.789 -6.906 1 93.81 230 LEU A CA 1
ATOM 1825 C C . LEU A 1 230 ? -10.859 -10.398 -7.266 1 93.81 230 LEU A C 1
ATOM 1827 O O . LEU A 1 230 ? -11.766 -11.234 -7.203 1 93.81 230 LEU A O 1
ATOM 1831 N N . LEU A 1 231 ? -11.039 -9.133 -7.73 1 95.81 231 LEU A N 1
ATOM 1832 C CA . LEU A 1 231 ? -12.398 -8.625 -7.898 1 95.81 231 LEU A CA 1
ATOM 1833 C C . LEU A 1 231 ? -12.773 -8.57 -9.375 1 95.81 231 LEU A C 1
ATOM 1835 O O . LEU A 1 231 ? -13.961 -8.469 -9.711 1 95.81 231 LEU A O 1
ATOM 1839 N N . GLY A 1 232 ? -11.883 -8.406 -10.406 1 92.56 232 GLY A N 1
ATOM 1840 C CA . GLY A 1 232 ? -12.148 -8.062 -11.797 1 92.56 232 GLY A CA 1
ATOM 1841 C C . GLY A 1 232 ? -12.258 -9.273 -12.703 1 92.56 232 GLY A C 1
ATOM 1842 O O . GLY A 1 232 ? -12.758 -9.172 -13.82 1 92.56 232 GLY A O 1
ATOM 1843 N N . GLY A 1 233 ? -11.867 -10.438 -12.453 1 84.44 233 GLY A N 1
ATOM 1844 C CA . GLY A 1 233 ? -11.883 -11.578 -13.359 1 84.44 233 GLY A CA 1
ATOM 1845 C C . GLY A 1 233 ? -10.945 -11.422 -14.539 1 84.44 233 GLY A C 1
ATOM 1846 O O . GLY A 1 233 ? -10.023 -10.602 -14.5 1 84.44 233 GLY A O 1
ATOM 1847 N N . THR A 1 234 ? -11.172 -12.086 -15.75 1 84.12 234 THR A N 1
ATOM 1848 C CA . THR A 1 234 ? -10.281 -12.156 -16.906 1 84.12 234 THR A CA 1
ATOM 1849 C C . THR A 1 234 ? -10.438 -10.914 -17.781 1 84.12 234 THR A C 1
ATOM 1851 O O . THR A 1 234 ? -9.523 -10.562 -18.516 1 84.12 234 THR A O 1
ATOM 1854 N N . ASP A 1 235 ? -11.57 -10.211 -17.641 1 87.62 235 ASP A N 1
ATOM 1855 C CA . ASP A 1 235 ? -11.836 -9.086 -18.531 1 87.62 235 ASP A CA 1
ATOM 1856 C C . ASP A 1 235 ? -11.438 -7.762 -17.875 1 87.62 235 ASP A C 1
ATOM 1858 O O . ASP A 1 235 ? -11.547 -6.703 -18.5 1 87.62 235 ASP A O 1
ATOM 1862 N N . GLN A 1 236 ? -10.984 -7.805 -16.672 1 92.69 236 GLN A N 1
ATOM 1863 C CA . GLN A 1 236 ? -10.641 -6.574 -15.969 1 92.69 236 GLN A CA 1
ATOM 1864 C C . GLN A 1 236 ? -9.18 -6.586 -15.531 1 92.69 236 GLN A C 1
ATOM 1866 O O . GLN A 1 236 ? -8.844 -6.059 -14.461 1 92.69 236 GLN A O 1
ATOM 1871 N N . ILE A 1 237 ? -8.422 -7.227 -16.359 1 94.62 237 ILE A N 1
ATOM 1872 C CA . ILE A 1 237 ? -6.996 -7.309 -16.078 1 94.62 237 ILE A CA 1
ATOM 1873 C C . ILE A 1 237 ? -6.34 -5.953 -16.312 1 94.62 237 ILE A C 1
ATOM 1875 O O . ILE A 1 237 ? -6.66 -5.266 -17.281 1 94.62 237 ILE A O 1
ATOM 1879 N N . MET A 1 238 ? -5.512 -5.559 -15.422 1 96.88 238 MET A N 1
ATOM 1880 C CA . MET A 1 238 ? -4.73 -4.332 -15.555 1 96.88 238 MET A CA 1
ATOM 1881 C C . MET A 1 238 ? -3.262 -4.648 -15.828 1 96.88 238 MET A C 1
ATOM 1883 O O . MET A 1 238 ? -2.865 -5.816 -15.836 1 96.88 238 MET A O 1
ATOM 1887 N N . ILE A 1 239 ? -2.529 -3.664 -16.125 1 96.31 239 ILE A N 1
ATOM 1888 C CA . ILE A 1 239 ? -1.156 -3.834 -16.578 1 96.31 239 ILE A CA 1
ATOM 1889 C C . ILE A 1 239 ? -0.339 -4.559 -15.516 1 96.31 239 ILE A C 1
ATOM 1891 O O . ILE A 1 239 ? 0.567 -5.328 -15.836 1 96.31 239 ILE A O 1
ATOM 1895 N N . GLY A 1 240 ? -0.622 -4.309 -14.227 1 95.38 240 GLY A N 1
ATOM 1896 C CA . GLY A 1 240 ? 0.048 -5.039 -13.164 1 95.38 240 GLY A CA 1
ATOM 1897 C C . GLY A 1 240 ? -0.165 -6.539 -13.242 1 95.38 240 GLY A C 1
ATOM 1898 O O . GLY A 1 240 ? 0.745 -7.316 -12.953 1 95.38 240 GLY A O 1
ATOM 1899 N N . ASN A 1 241 ? -1.309 -6.973 -13.664 1 96.44 241 ASN A N 1
ATOM 1900 C CA . ASN A 1 241 ? -1.603 -8.391 -13.844 1 96.44 241 ASN A CA 1
ATOM 1901 C C . ASN A 1 241 ? -0.794 -8.992 -14.984 1 96.44 241 ASN A C 1
ATOM 1903 O O . ASN A 1 241 ? -0.339 -10.133 -14.898 1 96.44 241 ASN A O 1
ATOM 1907 N N . VAL A 1 242 ? -0.682 -8.203 -16.016 1 96.44 242 VAL A N 1
ATOM 1908 C CA . VAL A 1 242 ? 0.08 -8.68 -17.172 1 96.44 242 VAL A CA 1
ATOM 1909 C C . VAL A 1 242 ? 1.539 -8.883 -16.781 1 96.44 242 VAL A C 1
ATOM 1911 O O . VAL A 1 242 ? 2.156 -9.883 -17.156 1 96.44 242 VAL A O 1
ATOM 1914 N N . ILE A 1 243 ? 2.066 -7.992 -16.016 1 95.88 243 ILE A N 1
ATOM 1915 C CA . ILE A 1 243 ? 3.436 -8.133 -15.531 1 95.88 243 ILE A CA 1
ATOM 1916 C C . ILE A 1 243 ? 3.566 -9.406 -14.703 1 95.88 243 ILE A C 1
ATOM 1918 O O . ILE A 1 243 ? 4.477 -10.211 -14.93 1 95.88 243 ILE A O 1
ATOM 1922 N N . ASP A 1 244 ? 2.639 -9.57 -13.82 1 94.62 244 ASP A N 1
ATOM 1923 C CA . ASP A 1 244 ? 2.652 -10.773 -13 1 94.62 244 ASP A CA 1
ATOM 1924 C C . ASP A 1 244 ? 2.574 -12.031 -13.859 1 94.62 244 ASP A C 1
ATOM 1926 O O . ASP A 1 244 ? 3.295 -13 -13.625 1 94.62 244 ASP A O 1
ATOM 1930 N N . GLN A 1 245 ? 1.757 -12.055 -14.859 1 95.69 245 GLN A N 1
ATOM 1931 C CA . GLN A 1 245 ? 1.57 -13.195 -15.75 1 95.69 245 GLN A CA 1
ATOM 1932 C C . GLN A 1 245 ? 2.844 -13.492 -16.531 1 95.69 245 GLN A C 1
ATOM 1934 O O . GLN A 1 245 ? 3.195 -14.656 -16.734 1 95.69 245 GLN A O 1
ATOM 1939 N N . GLN A 1 246 ? 3.506 -12.445 -16.969 1 95.56 246 GLN A N 1
ATOM 1940 C CA . GLN A 1 246 ? 4.73 -12.648 -17.734 1 95.56 246 GLN A CA 1
ATOM 1941 C C . GLN A 1 246 ? 5.812 -13.312 -16.875 1 95.56 246 GLN A C 1
ATOM 1943 O O . GLN A 1 246 ? 6.566 -14.148 -17.375 1 95.56 246 GLN A O 1
ATOM 1948 N N . PHE A 1 247 ? 5.867 -12.992 -15.633 1 93 247 PHE A N 1
ATOM 1949 C CA . PHE A 1 247 ? 6.918 -13.5 -14.766 1 93 247 PHE A CA 1
ATOM 1950 C C . PHE A 1 247 ? 6.523 -14.852 -14.18 1 93 247 PHE A C 1
ATOM 1952 O O . PHE A 1 247 ? 7.355 -15.758 -14.078 1 93 247 PHE A O 1
ATOM 1959 N N . ASN A 1 248 ? 5.301 -15.031 -13.844 1 90.88 248 ASN A N 1
ATOM 1960 C CA . ASN A 1 248 ? 4.902 -16.156 -13.008 1 90.88 248 ASN A CA 1
ATOM 1961 C C . ASN A 1 248 ? 4.184 -17.234 -13.812 1 90.88 248 ASN A C 1
ATOM 1963 O O . ASN A 1 248 ? 4.023 -18.359 -13.344 1 90.88 248 ASN A O 1
ATOM 1967 N N . GLN A 1 249 ? 3.75 -16.953 -14.992 1 91.88 249 GLN A N 1
ATOM 1968 C CA . GLN A 1 249 ? 3.029 -17.938 -15.805 1 91.88 249 GLN A CA 1
ATOM 1969 C C . GLN A 1 249 ? 3.723 -18.156 -17.141 1 91.88 249 GLN A C 1
ATOM 1971 O O . GLN A 1 249 ? 4.129 -19.281 -17.453 1 91.88 249 GLN A O 1
ATOM 1976 N N . ALA A 1 250 ? 4.016 -17.078 -17.828 1 93.44 250 ALA A N 1
ATOM 1977 C CA . ALA A 1 250 ? 4.637 -17.188 -19.156 1 93.44 250 ALA A CA 1
ATOM 1978 C C . ALA A 1 250 ? 6.152 -17.359 -19.031 1 93.44 250 ALA A C 1
ATOM 1980 O O . ALA A 1 250 ? 6.816 -17.75 -19.984 1 93.44 250 ALA A O 1
ATOM 1981 N N . PHE A 1 251 ? 6.68 -16.969 -17.938 1 92.94 251 PHE A N 1
ATOM 1982 C CA . PHE A 1 251 ? 8.109 -17.016 -17.672 1 92.94 251 PHE A CA 1
ATOM 1983 C C . PHE A 1 251 ? 8.891 -16.266 -18.734 1 92.94 251 PHE A C 1
ATOM 1985 O O . PHE A 1 251 ? 9.977 -16.703 -19.125 1 92.94 251 PHE A O 1
ATOM 1992 N N . ASN A 1 252 ? 8.219 -15.344 -19.328 1 95.75 252 ASN A N 1
ATOM 1993 C CA . ASN A 1 252 ? 8.883 -14.406 -20.234 1 95.75 252 ASN A CA 1
ATOM 1994 C C . ASN A 1 252 ? 9.375 -13.172 -19.484 1 95.75 252 ASN A C 1
ATOM 1996 O O . ASN A 1 252 ? 8.781 -12.094 -19.594 1 95.75 252 ASN A O 1
ATOM 2000 N N . TRP A 1 253 ? 10.469 -13.32 -18.828 1 94.44 253 TRP A N 1
ATOM 2001 C CA . TRP A 1 253 ? 10.984 -12.328 -17.891 1 94.44 253 TRP A CA 1
ATOM 2002 C C . TRP A 1 253 ? 11.43 -11.062 -18.625 1 94.44 253 TRP A C 1
ATOM 2004 O O . TRP A 1 253 ? 11.133 -9.953 -18.188 1 94.44 253 TRP A O 1
ATOM 2014 N N . PRO A 1 254 ? 12.055 -11.234 -19.781 1 96.56 254 PRO A N 1
ATOM 2015 C CA . PRO A 1 254 ? 12.477 -10.016 -20.484 1 96.56 254 PRO A CA 1
ATOM 2016 C C . PRO A 1 254 ? 11.297 -9.141 -20.922 1 96.56 254 PRO A C 1
ATOM 2018 O O . PRO A 1 254 ? 11.352 -7.918 -20.766 1 96.56 254 PRO A O 1
ATOM 2021 N N . PHE A 1 255 ? 10.266 -9.781 -21.406 1 97 255 PHE A N 1
ATOM 2022 C CA . PHE A 1 255 ? 9.102 -9 -21.797 1 97 255 PHE A CA 1
ATOM 2023 C C . PHE A 1 255 ? 8.406 -8.422 -20.562 1 97 255 PHE A C 1
ATOM 2025 O O . PHE A 1 255 ? 7.949 -7.273 -20.578 1 97 255 PHE A O 1
ATOM 2032 N N . GLY A 1 256 ? 8.336 -9.211 -19.453 1 96.25 256 GLY A N 1
ATOM 2033 C CA . GLY A 1 256 ? 7.828 -8.68 -18.203 1 96.25 256 GLY A CA 1
ATOM 2034 C C . GLY A 1 256 ? 8.609 -7.473 -17.703 1 96.25 256 GLY A C 1
ATOM 2035 O O . GLY A 1 256 ? 8.023 -6.492 -17.25 1 96.25 256 GLY A O 1
ATOM 2036 N N . ALA A 1 257 ? 9.875 -7.57 -17.859 1 95.75 257 ALA A N 1
ATOM 2037 C CA . ALA A 1 257 ? 10.758 -6.473 -17.453 1 95.75 257 ALA A CA 1
ATOM 2038 C C . ALA A 1 257 ? 10.508 -5.238 -18.328 1 95.75 257 ALA A C 1
ATOM 2040 O O . ALA A 1 257 ? 10.461 -4.117 -17.812 1 95.75 257 ALA A O 1
ATOM 2041 N N . ALA A 1 258 ? 10.312 -5.445 -19.562 1 97 258 ALA A N 1
ATOM 2042 C CA . ALA A 1 258 ? 10.062 -4.332 -20.469 1 97 258 ALA A CA 1
ATOM 2043 C C . ALA A 1 258 ? 8.766 -3.613 -20.125 1 97 258 ALA A C 1
ATOM 2045 O O . ALA A 1 258 ? 8.719 -2.381 -20.078 1 97 258 ALA A O 1
ATOM 2046 N N . ILE A 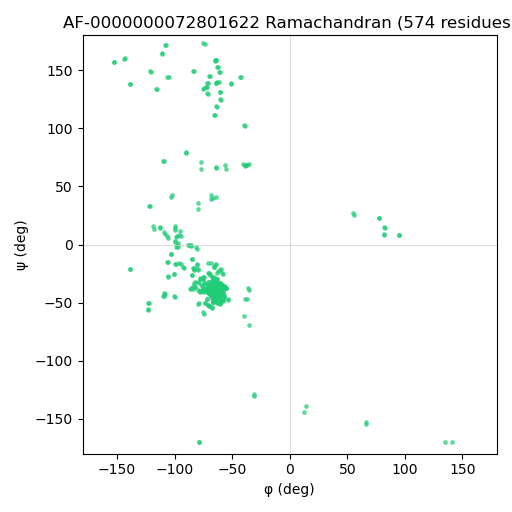1 259 ? 7.715 -4.391 -19.875 1 96.12 259 ILE A N 1
ATOM 2047 C CA . ILE A 1 259 ? 6.445 -3.795 -19.469 1 96.12 259 ILE A CA 1
ATOM 2048 C C . ILE A 1 259 ? 6.629 -3.02 -18.172 1 96.12 259 ILE A C 1
ATOM 2050 O O . ILE A 1 259 ? 6.156 -1.888 -18.047 1 96.12 259 ILE A O 1
ATOM 2054 N N . GLY A 1 260 ? 7.32 -3.676 -17.219 1 94 260 GLY A N 1
ATOM 2055 C CA . GLY A 1 260 ? 7.566 -3.039 -15.93 1 94 260 GLY A CA 1
ATOM 2056 C C . GLY A 1 260 ? 8.297 -1.715 -16.047 1 94 260 GLY A C 1
ATOM 2057 O O . GLY A 1 260 ? 7.914 -0.73 -15.414 1 94 260 GLY A O 1
ATOM 2058 N N . ILE A 1 261 ? 9.312 -1.67 -16.844 1 91.88 261 ILE A N 1
ATOM 2059 C CA . ILE A 1 261 ? 10.109 -0.46 -17.047 1 91.88 261 ILE A CA 1
ATOM 2060 C C . ILE A 1 261 ? 9.25 0.613 -17.719 1 91.88 261 ILE A C 1
ATOM 2062 O O . ILE A 1 261 ? 9.289 1.781 -17.312 1 91.88 261 ILE A O 1
ATOM 2066 N N . PHE A 1 262 ? 8.531 0.205 -18.656 1 93 262 PHE A N 1
ATOM 2067 C CA . PHE A 1 262 ? 7.66 1.134 -19.375 1 93 262 PHE A CA 1
ATOM 2068 C C . PHE A 1 262 ? 6.645 1.763 -18.422 1 93 262 PHE A C 1
ATOM 2070 O O . PHE A 1 262 ? 6.449 2.979 -18.438 1 93 262 PHE A O 1
ATOM 2077 N N . VAL A 1 263 ? 5.988 0.934 -17.703 1 89.94 263 VAL A N 1
ATOM 2078 C CA . VAL A 1 263 ? 4.992 1.396 -16.734 1 89.94 263 VAL A CA 1
ATOM 2079 C C . VAL A 1 263 ? 5.648 2.318 -15.719 1 89.94 263 VAL A C 1
ATOM 2081 O O . VAL A 1 263 ? 5.09 3.357 -15.359 1 89.94 263 VAL A O 1
ATOM 2084 N N . SER A 1 264 ? 6.82 1.951 -15.219 1 86.94 264 SER A N 1
ATOM 2085 C CA . SER A 1 264 ? 7.562 2.771 -14.266 1 86.94 264 SER A CA 1
ATOM 2086 C C . SER A 1 264 ? 7.887 4.141 -14.852 1 86.94 264 SER A C 1
ATOM 2088 O O . SER A 1 264 ? 7.805 5.156 -14.156 1 86.94 264 SER A O 1
ATOM 2090 N N . LEU A 1 265 ? 8.234 4.191 -16.078 1 87 265 LEU A N 1
ATOM 2091 C CA . LEU A 1 265 ? 8.547 5.445 -16.766 1 87 265 LEU A CA 1
ATOM 2092 C C . LEU A 1 265 ? 7.305 6.328 -16.859 1 87 265 LEU A C 1
ATOM 2094 O O . LEU A 1 265 ? 7.387 7.547 -16.688 1 87 265 LEU A O 1
ATOM 2098 N N . ILE A 1 266 ? 6.176 5.715 -17.125 1 86.94 266 ILE A N 1
ATOM 2099 C CA . ILE A 1 266 ? 4.926 6.461 -17.203 1 86.94 266 ILE A CA 1
ATOM 2100 C C . ILE A 1 266 ? 4.633 7.102 -15.844 1 86.94 266 ILE A C 1
ATOM 2102 O O . ILE A 1 266 ? 4.285 8.281 -15.773 1 86.94 266 ILE A O 1
ATOM 2106 N N . VAL A 1 267 ? 4.785 6.348 -14.82 1 83 267 VAL A N 1
ATOM 2107 C CA . VAL A 1 267 ? 4.516 6.832 -13.477 1 83 267 VAL A CA 1
ATOM 2108 C C . VAL A 1 267 ? 5.477 7.965 -13.125 1 83 267 VAL A C 1
ATOM 2110 O O . VAL A 1 267 ? 5.074 8.977 -12.555 1 83 267 VAL A O 1
ATOM 2113 N N . LEU A 1 268 ? 6.738 7.855 -13.516 1 79.56 268 LEU A N 1
ATOM 2114 C CA . LEU A 1 268 ? 7.738 8.883 -13.25 1 79.56 268 LEU A CA 1
ATOM 2115 C C . LEU A 1 268 ? 7.406 10.172 -14 1 79.56 268 LEU A C 1
ATOM 2117 O O . LEU A 1 268 ? 7.59 11.266 -13.469 1 79.56 268 LEU A O 1
ATOM 2121 N N . VAL A 1 269 ? 6.969 10.023 -15.172 1 82.38 269 VAL A N 1
ATOM 2122 C CA . VAL A 1 269 ? 6.609 11.188 -15.984 1 82.38 269 VAL A CA 1
ATOM 2123 C C . VAL A 1 269 ? 5.414 11.898 -15.359 1 82.38 269 VAL A C 1
ATOM 2125 O O . VAL A 1 269 ? 5.406 13.125 -15.25 1 82.38 269 VAL A O 1
ATOM 2128 N N . VAL A 1 270 ? 4.457 11.125 -14.914 1 77.5 270 VAL A N 1
ATOM 2129 C CA . VAL A 1 270 ? 3.273 11.711 -14.289 1 77.5 270 VAL A CA 1
ATOM 2130 C C . VAL A 1 270 ? 3.664 12.406 -12.984 1 77.5 270 VAL A C 1
ATOM 2132 O O . VAL A 1 270 ? 3.184 13.5 -12.695 1 77.5 270 VAL A O 1
ATOM 2135 N N . LEU A 1 271 ? 4.488 11.805 -12.281 1 74.94 271 LEU A N 1
ATOM 2136 C CA . LEU A 1 271 ? 4.98 12.398 -11.039 1 74.94 271 LEU A CA 1
ATOM 2137 C C . LEU A 1 271 ? 5.734 13.695 -11.32 1 74.94 271 LEU A C 1
ATOM 2139 O O . LEU A 1 271 ? 5.559 14.68 -10.602 1 74.94 271 LEU A O 1
ATOM 2143 N N . GLY A 1 272 ? 6.617 13.664 -12.352 1 74.5 272 GLY A N 1
ATOM 2144 C CA . GLY A 1 272 ? 7.359 14.859 -12.727 1 74.5 272 GLY A CA 1
ATOM 2145 C C . GLY A 1 272 ? 6.465 16.016 -13.133 1 74.5 272 GLY A C 1
ATOM 2146 O O . GLY A 1 272 ? 6.707 17.156 -12.75 1 74.5 272 GLY A O 1
ATOM 2147 N N . LEU A 1 273 ? 5.449 15.688 -13.766 1 75.25 273 LEU A N 1
ATOM 2148 C CA . LEU A 1 273 ? 4.512 16.703 -14.219 1 75.25 273 LEU A CA 1
ATOM 2149 C C . LEU A 1 273 ? 3.701 17.266 -13.055 1 75.25 273 LEU A C 1
ATOM 2151 O O . LEU A 1 273 ? 3.383 18.453 -13.023 1 75.25 273 LEU A O 1
ATOM 2155 N N . SER A 1 274 ? 3.348 16.422 -12.148 1 73.62 274 SER A N 1
ATOM 2156 C CA . SER A 1 274 ? 2.559 16.828 -10.992 1 73.62 274 SER A CA 1
ATOM 2157 C C . SER A 1 274 ? 3.369 17.719 -10.055 1 73.62 274 SER A C 1
ATOM 2159 O O . SER A 1 274 ? 2.818 18.625 -9.422 1 73.62 274 SER A O 1
ATOM 2161 N N . THR A 1 275 ? 4.625 17.422 -9.914 1 66 275 THR A N 1
ATOM 2162 C CA . THR A 1 275 ? 5.484 18.25 -9.07 1 66 275 THR A CA 1
ATOM 2163 C C . THR A 1 275 ? 5.656 19.641 -9.664 1 66 275 THR A C 1
ATOM 2165 O O . THR A 1 275 ? 5.859 20.625 -8.938 1 66 275 THR A O 1
ATOM 2168 N N . LYS A 1 276 ? 5.668 19.672 -10.977 1 65.75 276 LYS A N 1
ATOM 2169 C CA . LYS A 1 276 ? 5.781 20.969 -11.625 1 65.75 276 LYS A CA 1
ATOM 2170 C C . LYS A 1 276 ? 4.52 21.797 -11.422 1 65.75 276 LYS A C 1
ATOM 2172 O O . LYS A 1 276 ? 4.59 23.016 -11.289 1 65.75 276 LYS A O 1
ATOM 2177 N N . ILE A 1 277 ? 3.443 21.031 -11.547 1 58.75 277 ILE A N 1
ATOM 2178 C CA . ILE A 1 277 ? 2.172 21.734 -11.383 1 58.75 277 ILE A CA 1
ATOM 2179 C C . ILE A 1 277 ? 1.93 22.031 -9.906 1 58.75 277 ILE A C 1
ATOM 2181 O O . ILE A 1 277 ? 1.47 23.125 -9.555 1 58.75 277 ILE A O 1
ATOM 2185 N N . GLY A 1 278 ? 1.919 20.906 -9.125 1 57.47 278 GLY A N 1
ATOM 2186 C CA . GLY A 1 278 ? 1.604 21.031 -7.711 1 57.47 278 GLY A CA 1
ATOM 2187 C C . GLY A 1 278 ? 2.766 21.562 -6.883 1 57.47 278 GLY A C 1
ATOM 2188 O O . GLY A 1 278 ? 3.914 21.172 -7.109 1 57.47 278 GLY A O 1
ATOM 2189 N N . GLY A 1 279 ? 3.275 22.703 -6.973 1 47.75 279 GLY A N 1
ATOM 2190 C CA . GLY A 1 279 ? 4.387 23.25 -6.203 1 47.75 279 GLY A CA 1
ATOM 2191 C C . GLY A 1 279 ? 5.164 22.172 -5.453 1 47.75 279 GLY A C 1
ATOM 2192 O O . GLY A 1 279 ? 5.09 21 -5.793 1 47.75 279 GLY A O 1
ATOM 2193 N N . ASN A 1 280 ? 5.598 22.406 -4.133 1 46.25 280 ASN A N 1
ATOM 2194 C CA . ASN A 1 280 ? 6.473 21.688 -3.211 1 46.25 280 ASN A CA 1
ATOM 2195 C C . ASN A 1 280 ? 5.871 20.359 -2.783 1 46.25 280 ASN A C 1
ATOM 2197 O O . ASN A 1 280 ? 5.23 20.266 -1.734 1 46.25 280 ASN A O 1
ATOM 2201 N N . ILE A 1 281 ? 5.305 19.703 -3.588 1 47.59 281 ILE A N 1
ATOM 2202 C CA . ILE A 1 281 ? 4.691 18.453 -3.131 1 47.59 281 ILE A CA 1
ATOM 2203 C C . ILE A 1 281 ? 5.602 17.766 -2.115 1 47.59 281 ILE A C 1
ATOM 2205 O O . ILE A 1 281 ? 5.129 17.078 -1.208 1 47.59 281 ILE A O 1
ATOM 2209 N N . VAL A 1 282 ? 6.949 17.719 -2.559 1 44.53 282 VAL A N 1
ATOM 2210 C CA . VAL A 1 282 ? 8.008 17.281 -1.656 1 44.53 282 VAL A CA 1
ATOM 2211 C C . VAL A 1 282 ? 8.422 18.422 -0.742 1 44.53 282 VAL A C 1
ATOM 2213 O O . VAL A 1 282 ? 9.367 18.297 0.041 1 44.53 282 VAL A O 1
ATOM 2216 N N . GLY A 1 283 ? 8.086 19.672 -1.093 1 42.72 283 GLY A N 1
ATOM 2217 C CA . GLY A 1 283 ? 8.523 20.859 -0.366 1 42.72 283 GLY A CA 1
ATOM 2218 C C . GLY A 1 283 ? 7.98 20.922 1.048 1 42.72 283 GLY A C 1
ATOM 2219 O O . GLY A 1 283 ? 6.895 21.469 1.275 1 42.72 283 GLY A O 1
ATOM 2220 N N . VAL A 1 284 ? 8.234 20.188 1.911 1 40.47 284 VAL A N 1
ATOM 2221 C CA . VAL A 1 284 ? 8.094 20.578 3.311 1 40.47 284 VAL A CA 1
ATOM 2222 C C . VAL A 1 284 ? 8.352 22.078 3.461 1 40.47 284 VAL A C 1
ATOM 2224 O O . VAL A 1 284 ? 8.797 22.734 2.516 1 40.47 284 VAL A O 1
ATOM 2227 N N . GLY A 1 285 ? 9.25 22.562 4.402 1 34.88 285 GLY A N 1
ATOM 2228 C CA . GLY A 1 285 ? 9.547 23.828 5.074 1 34.88 285 GLY A CA 1
ATOM 2229 C C . GLY A 1 285 ? 10.109 24.875 4.141 1 34.88 285 GLY A C 1
ATOM 2230 O O . GLY A 1 285 ? 10.211 26.047 4.512 1 34.88 285 GLY A O 1
ATOM 2231 N N . GLY A 1 286 ? 11.031 24.609 3.234 1 33.72 286 GLY A N 1
ATOM 2232 C CA . GLY A 1 286 ? 12.047 25.641 3.191 1 33.72 286 GLY A CA 1
ATOM 2233 C C . GLY A 1 286 ? 11.57 26.906 2.492 1 33.72 286 GLY A C 1
ATOM 2234 O O . GLY A 1 286 ? 12.234 27.953 2.564 1 33.72 286 GLY A O 1
ATOM 2235 N N . ASP A 1 287 ? 10.836 26.844 1.437 1 32.66 287 ASP A N 1
ATOM 2236 C CA . ASP A 1 287 ? 11.141 28.109 0.772 1 32.66 287 ASP A CA 1
ATOM 2237 C C . ASP A 1 287 ? 10.359 29.266 1.394 1 32.66 287 ASP A C 1
ATOM 2239 O O . ASP A 1 287 ? 10.211 30.328 0.78 1 32.66 287 ASP A O 1
ATOM 2243 N N . GLN A 1 288 ? 9.461 29.062 2.359 1 29.45 288 GLN A N 1
ATOM 2244 C CA . GLN A 1 288 ? 8.969 30.391 2.709 1 29.45 288 GLN A CA 1
ATOM 2245 C C . GLN A 1 288 ? 10.055 31.219 3.391 1 29.45 288 GLN A C 1
ATOM 2247 O O . GLN A 1 288 ? 10.18 31.188 4.617 1 29.45 288 GLN A O 1
ATOM 2252 N N . GLN A 1 289 ? 11.422 31.219 3.027 1 25.67 289 GLN A N 1
ATOM 2253 C CA . GLN A 1 289 ? 12.016 32.531 3.238 1 25.67 289 GLN A CA 1
ATOM 2254 C C . GLN A 1 289 ? 11.484 33.562 2.232 1 25.67 289 GLN A C 1
ATOM 2256 O O . GLN A 1 289 ? 11.305 33.25 1.058 1 25.67 289 GLN A O 1
ATOM 2261 N N . MET B 1 1 ? -50.25 25.75 -6.039 1 30.03 1 MET B N 1
ATOM 2262 C CA . MET B 1 1 ? -48.906 26.094 -6.508 1 30.03 1 MET B CA 1
ATOM 2263 C C . MET B 1 1 ? -47.938 26.203 -5.336 1 30.03 1 MET B C 1
ATOM 2265 O O . MET B 1 1 ? -47.562 27.297 -4.922 1 30.03 1 MET B O 1
ATOM 2269 N N . TYR B 1 2 ? -48.031 25.469 -4.211 1 34.78 2 TYR B N 1
ATOM 2270 C CA . TYR B 1 2 ? -47.375 25.422 -2.904 1 34.78 2 TYR B CA 1
ATOM 2271 C C . TYR B 1 2 ? -45.844 25.281 -3.051 1 34.78 2 TYR B C 1
ATOM 2273 O O . TYR B 1 2 ? -45.375 24.234 -3.467 1 34.78 2 TYR B O 1
ATOM 2281 N N . ARG B 1 3 ? -45.188 26.266 -3.6 1 41.28 3 ARG B N 1
ATOM 2282 C CA . ARG B 1 3 ? -43.75 26.422 -3.498 1 41.28 3 ARG B CA 1
ATOM 2283 C C . ARG B 1 3 ? -43.25 26.031 -2.107 1 41.28 3 ARG B C 1
ATOM 2285 O O . ARG B 1 3 ? -43.562 26.703 -1.123 1 41.28 3 ARG B O 1
ATOM 2292 N N . LEU B 1 4 ? -43.281 24.844 -1.71 1 44.12 4 LEU B N 1
ATOM 2293 C CA . LEU B 1 4 ? -42.719 24.297 -0.47 1 44.12 4 LEU B CA 1
ATOM 2294 C C . LEU B 1 4 ? -41.375 24.922 -0.14 1 44.12 4 LEU B C 1
ATOM 2296 O O . LEU B 1 4 ? -40.406 24.719 -0.87 1 44.12 4 LEU B O 1
ATOM 2300 N N . TYR B 1 5 ? -41.219 26.125 0.194 1 45.41 5 TYR B N 1
ATOM 2301 C CA . TYR B 1 5 ? -40.156 26.906 0.773 1 45.41 5 TYR B CA 1
ATOM 2302 C C . TYR B 1 5 ? -39.375 26.078 1.791 1 45.41 5 TYR B C 1
ATOM 2304 O O . TYR B 1 5 ? -39.875 25.719 2.85 1 45.41 5 TYR B O 1
ATOM 2312 N N . MET B 1 6 ? -38.625 25.078 1.347 1 55.22 6 MET B N 1
ATOM 2313 C CA . MET B 1 6 ? -37.781 24.438 2.342 1 55.22 6 MET B CA 1
ATOM 2314 C C . MET B 1 6 ? -37.188 25.484 3.281 1 55.22 6 MET B C 1
ATOM 2316 O O . MET B 1 6 ? -36.625 26.484 2.83 1 55.22 6 MET B O 1
ATOM 2320 N N . SER B 1 7 ? -37.688 25.641 4.461 1 58.66 7 SER B N 1
ATOM 2321 C CA . SER B 1 7 ? -37.188 26.578 5.473 1 58.66 7 SER B CA 1
ATOM 2322 C C . SER B 1 7 ? -35.688 26.562 5.551 1 58.66 7 SER B C 1
ATOM 2324 O O . SER B 1 7 ? -35.031 25.594 5.133 1 58.66 7 SER B O 1
ATOM 2326 N N . VAL B 1 8 ? -35.062 27.656 5.789 1 59.91 8 VAL B N 1
ATOM 2327 C CA . VAL B 1 8 ? -33.656 27.875 6.008 1 59.91 8 VAL B CA 1
ATOM 2328 C C . VAL B 1 8 ? -33.062 26.688 6.777 1 59.91 8 VAL B C 1
ATOM 2330 O O . VAL B 1 8 ? -31.953 26.234 6.488 1 59.91 8 VAL B O 1
ATOM 2333 N N . ARG B 1 9 ? -33.844 26.25 7.676 1 60.81 9 ARG B N 1
ATOM 2334 C CA . ARG B 1 9 ? -33.406 25.125 8.508 1 60.81 9 ARG B CA 1
ATOM 2335 C C . ARG B 1 9 ? -33.344 23.844 7.691 1 60.81 9 ARG B C 1
ATOM 2337 O O . ARG B 1 9 ? -32.438 23.047 7.883 1 60.81 9 ARG B O 1
ATOM 2344 N N . ASP B 1 10 ? -34.344 23.641 6.859 1 62.03 10 ASP B N 1
ATOM 2345 C CA . ASP B 1 10 ? -34.375 22.438 6.043 1 62.03 10 ASP B CA 1
ATOM 2346 C C . ASP B 1 10 ? -33.188 22.391 5.066 1 62.03 10 ASP B C 1
ATOM 2348 O O . ASP B 1 10 ? -32.625 21.328 4.828 1 62.03 10 ASP B O 1
ATOM 2352 N N . ARG B 1 11 ? -32.844 23.547 4.605 1 63.56 11 ARG B N 1
ATOM 2353 C CA . ARG B 1 11 ? -31.703 23.625 3.693 1 63.56 11 ARG B CA 1
ATOM 2354 C C . ARG B 1 11 ? -30.406 23.281 4.41 1 63.56 11 ARG B C 1
ATOM 2356 O O . ARG B 1 11 ? -29.516 22.656 3.83 1 63.56 11 ARG B O 1
ATOM 2363 N N . TYR B 1 12 ? -30.469 23.719 5.656 1 63.75 12 TYR B N 1
ATOM 2364 C CA . TYR B 1 12 ? -29.312 23.406 6.477 1 63.75 12 TYR B CA 1
ATOM 2365 C C . TYR B 1 12 ? -29.156 21.906 6.668 1 63.75 12 TYR B C 1
ATOM 2367 O O . TYR B 1 12 ? -28.062 21.359 6.488 1 63.75 12 TYR B O 1
ATOM 2375 N N . TRP B 1 13 ? -30.25 21.266 6.969 1 63.59 13 TRP B N 1
ATOM 2376 C CA . TRP B 1 13 ? -30.203 19.828 7.215 1 63.59 13 TRP B CA 1
ATOM 2377 C C . TRP B 1 13 ? -29.891 19.062 5.934 1 63.59 13 TRP B C 1
ATOM 2379 O O . TRP B 1 13 ? -29.188 18.062 5.961 1 63.59 13 TRP B O 1
ATOM 2389 N N . LEU B 1 14 ? -30.391 19.516 4.898 1 63.56 14 LEU B N 1
ATOM 2390 C CA . LEU B 1 14 ? -30.109 18.875 3.617 1 63.56 14 LEU B CA 1
ATOM 2391 C C . LEU B 1 14 ? -28.641 19.047 3.242 1 63.56 14 LEU B C 1
ATOM 2393 O O . LEU B 1 14 ? -28.016 18.125 2.715 1 63.56 14 LEU B O 1
ATOM 2397 N N . ARG B 1 15 ? -28.234 20.219 3.518 1 64.06 15 ARG B N 1
ATOM 2398 C CA . ARG B 1 15 ? -26.812 20.469 3.27 1 64.06 15 ARG B CA 1
ATOM 2399 C C . ARG B 1 15 ? -25.953 19.578 4.156 1 64.06 15 ARG B C 1
ATOM 2401 O O . ARG B 1 15 ? -24.938 19.031 3.699 1 64.06 15 ARG B O 1
ATOM 2408 N N . LEU B 1 16 ? -26.422 19.5 5.355 1 63.78 16 LEU B N 1
ATOM 2409 C CA . LEU B 1 16 ? -25.703 18.641 6.289 1 63.78 16 LEU B CA 1
ATOM 2410 C C . LEU B 1 16 ? -25.766 17.188 5.844 1 63.78 16 LEU B C 1
ATOM 2412 O O . LEU B 1 16 ? -24.781 16.453 5.945 1 63.78 16 LEU B O 1
ATOM 2416 N N . LEU B 1 17 ? -26.906 16.812 5.473 1 65.06 17 LEU B N 1
ATOM 2417 C CA . LEU B 1 17 ? -27.078 15.43 5.023 1 65.06 17 LEU B CA 1
ATOM 2418 C C . LEU B 1 17 ? -26.234 15.148 3.795 1 65.06 17 LEU B C 1
ATOM 2420 O O . LEU B 1 17 ? -25.625 14.07 3.684 1 65.06 17 LEU B O 1
ATOM 2424 N N . LEU B 1 18 ? -26.203 16.141 2.99 1 66.31 18 LEU B N 1
ATOM 2425 C CA . LEU B 1 18 ? -25.484 15.914 1.747 1 66.31 18 LEU B CA 1
ATOM 2426 C C . LEU B 1 18 ? -23.969 16 1.979 1 66.31 18 LEU B C 1
ATOM 2428 O O . LEU B 1 18 ? -23.203 15.203 1.441 1 66.31 18 LEU B O 1
ATOM 2432 N N . LEU B 1 19 ? -23.672 17 2.814 1 66.5 19 LEU B N 1
ATOM 2433 C CA . LEU B 1 19 ? -22.25 17.25 2.982 1 66.5 19 LEU B CA 1
ATOM 2434 C C . LEU B 1 19 ? -21.625 16.234 3.938 1 66.5 19 LEU B C 1
ATOM 2436 O O . LEU B 1 19 ? -20.5 15.789 3.732 1 66.5 19 LEU B O 1
ATOM 2440 N N . VAL B 1 20 ? -22.406 15.844 4.859 1 69.19 20 VAL B N 1
ATOM 2441 C CA . VAL B 1 20 ? -21.859 14.945 5.871 1 69.19 20 VAL B CA 1
ATOM 2442 C C . VAL B 1 20 ? -22.438 13.547 5.68 1 69.19 20 VAL B C 1
ATOM 2444 O O . VAL B 1 20 ? -21.719 12.547 5.805 1 69.19 20 VAL B O 1
ATOM 2447 N N . GLY B 1 21 ? -23.641 13.523 5.422 1 72.94 21 GLY B N 1
ATOM 2448 C CA . GLY B 1 21 ? -24.344 12.25 5.344 1 72.94 21 GLY B CA 1
ATOM 2449 C C . GLY B 1 21 ? -23.812 11.344 4.246 1 72.94 21 GLY B C 1
ATOM 2450 O O . GLY B 1 21 ? -23.625 10.148 4.461 1 72.94 21 GLY B O 1
ATOM 2451 N N . ILE B 1 22 ? -23.469 11.891 3.199 1 71.44 22 ILE B N 1
ATOM 2452 C CA . ILE B 1 22 ? -23.078 11.094 2.041 1 71.44 22 ILE B CA 1
ATOM 2453 C C . ILE B 1 22 ? -21.688 10.484 2.271 1 71.44 22 ILE B C 1
ATOM 2455 O O . ILE B 1 22 ? -21.516 9.266 2.186 1 71.44 22 ILE B O 1
ATOM 2459 N N . PRO B 1 23 ? -20.766 11.367 2.66 1 68.12 23 PRO B N 1
ATOM 2460 C CA . PRO B 1 23 ? -19.453 10.758 2.883 1 68.12 23 PRO B CA 1
ATOM 2461 C C . PRO B 1 23 ? -19.453 9.75 4.031 1 68.12 23 PRO B C 1
ATOM 2463 O O . PRO B 1 23 ? -18.797 8.703 3.941 1 68.12 23 PRO B O 1
ATOM 2466 N N . VAL B 1 24 ? -20.188 10.031 5.043 1 70.31 24 VAL B N 1
ATOM 2467 C CA . VAL B 1 24 ? -20.25 9.125 6.188 1 70.31 24 VAL B CA 1
ATOM 2468 C C . VAL B 1 24 ? -21 7.852 5.789 1 70.31 24 VAL B C 1
ATOM 2470 O O . VAL B 1 24 ? -20.625 6.754 6.215 1 70.31 24 VAL B O 1
ATOM 2473 N N . GLY B 1 25 ? -21.984 8.031 5.027 1 74.38 25 GLY B N 1
ATOM 2474 C CA . GLY B 1 25 ? -22.719 6.879 4.527 1 74.38 25 GLY B CA 1
ATOM 2475 C C . GLY B 1 25 ? -21.875 5.949 3.678 1 74.38 25 GLY B C 1
ATOM 2476 O O . GLY B 1 25 ? -21.938 4.727 3.838 1 74.38 25 GLY B O 1
ATOM 2477 N N . VAL B 1 26 ? -21.109 6.586 2.895 1 70.06 26 VAL B N 1
ATOM 2478 C CA . VAL B 1 26 ? -20.219 5.809 2.029 1 70.06 26 VAL B CA 1
ATOM 2479 C C . VAL B 1 26 ? -19.188 5.066 2.877 1 70.06 26 VAL B C 1
ATOM 2481 O O . VAL B 1 26 ? -18.906 3.891 2.629 1 70.06 26 VAL B O 1
ATOM 2484 N N . LEU B 1 27 ? -18.703 5.746 3.834 1 69.5 27 LEU B N 1
ATOM 2485 C CA . LEU B 1 27 ? -17.734 5.133 4.723 1 69.5 27 LEU B CA 1
ATOM 2486 C C . LEU B 1 27 ? -18.344 3.969 5.492 1 69.5 27 LEU B C 1
ATOM 2488 O O . LEU B 1 27 ? -17.75 2.891 5.57 1 69.5 27 LEU B O 1
ATOM 2492 N N . LEU B 1 28 ? -19.516 4.223 6.051 1 74.5 28 LEU B N 1
ATOM 2493 C CA . LEU B 1 28 ? -20.172 3.188 6.836 1 74.5 28 LEU B CA 1
ATOM 2494 C C . LEU B 1 28 ? -20.531 1.99 5.961 1 74.5 28 LEU B C 1
ATOM 2496 O O . LEU B 1 28 ? -20.328 0.841 6.355 1 74.5 28 LEU B O 1
ATOM 2500 N N . LEU B 1 29 ? -21.062 2.27 4.82 1 72.81 29 LEU B N 1
ATOM 2501 C CA . LEU B 1 29 ? -21.516 1.213 3.924 1 72.81 29 LEU B CA 1
ATOM 2502 C C . LEU B 1 29 ? -20.344 0.417 3.375 1 72.81 29 LEU B C 1
ATOM 2504 O O . LEU B 1 29 ? -20.375 -0.814 3.344 1 72.81 29 LEU B O 1
ATOM 2508 N N . PHE B 1 30 ? -19.312 1.179 3.062 1 69.25 30 PHE B N 1
ATOM 2509 C CA . PHE B 1 30 ? -18.266 0.49 2.309 1 69.25 30 PHE B CA 1
ATOM 2510 C C . PHE B 1 30 ? -17.125 0.061 3.227 1 69.25 30 PHE B C 1
ATOM 2512 O O . PHE B 1 30 ? -16.344 -0.829 2.881 1 69.25 30 PHE B O 1
ATOM 2519 N N . PHE B 1 31 ? -17.078 0.63 4.375 1 70.44 31 PHE B N 1
ATOM 2520 C CA . PHE B 1 31 ? -15.953 0.281 5.238 1 70.44 31 PHE B CA 1
ATOM 2521 C C . PHE B 1 31 ? -16.422 -0.557 6.422 1 70.44 31 PHE B C 1
ATOM 2523 O O . PHE B 1 31 ? -15.844 -1.605 6.715 1 70.44 31 PHE B O 1
ATOM 2530 N N . VAL B 1 32 ? -17.516 -0.172 7.047 1 76.88 32 VAL B N 1
ATOM 2531 C CA . VAL B 1 32 ? -17.953 -0.829 8.273 1 76.88 32 VAL B CA 1
ATOM 2532 C C . VAL B 1 32 ? -18.766 -2.08 7.93 1 76.88 32 VAL B C 1
ATOM 2534 O O . VAL B 1 32 ? -18.578 -3.131 8.547 1 76.88 32 VAL B O 1
ATOM 2537 N N . LEU B 1 33 ? -19.5 -2.012 6.918 1 81.94 33 LEU B N 1
ATOM 2538 C CA . LEU B 1 33 ? -20.422 -3.098 6.578 1 81.94 33 LEU B CA 1
ATOM 2539 C C . LEU B 1 33 ? -19.656 -4.371 6.238 1 81.94 33 LEU B C 1
ATOM 2541 O O . LEU B 1 33 ? -19.969 -5.445 6.742 1 81.94 33 LEU B O 1
ATOM 2545 N N . PRO B 1 34 ? -18.641 -4.246 5.395 1 83.75 34 PRO B N 1
ATOM 2546 C CA . PRO B 1 34 ? -17.891 -5.469 5.078 1 83.75 34 PRO B CA 1
ATOM 2547 C C . PRO B 1 34 ? -17.281 -6.121 6.312 1 83.75 34 PRO B C 1
ATOM 2549 O O . PRO B 1 34 ? -17.266 -7.352 6.418 1 83.75 34 PRO B O 1
ATOM 2552 N N . LEU B 1 35 ? -16.875 -5.363 7.207 1 83.94 35 LEU B N 1
ATOM 2553 C CA . LEU B 1 35 ? -16.25 -5.902 8.414 1 83.94 35 LEU B CA 1
ATOM 2554 C C . LEU B 1 35 ? -17.297 -6.547 9.32 1 83.94 35 LEU B C 1
ATOM 2556 O O . LEU B 1 35 ? -17.016 -7.559 9.969 1 83.94 35 LEU B O 1
ATOM 2560 N N . VAL B 1 36 ? -18.438 -5.941 9.383 1 87.62 36 VAL B N 1
ATOM 2561 C CA . VAL B 1 36 ? -19.516 -6.492 10.195 1 87.62 36 VAL B CA 1
ATOM 2562 C C . VAL B 1 36 ? -19.953 -7.836 9.625 1 87.62 36 VAL B C 1
ATOM 2564 O O . VAL B 1 36 ? -20.234 -8.773 10.375 1 87.62 36 VAL B O 1
ATOM 2567 N N . ILE B 1 37 ? -20.016 -7.887 8.359 1 87.38 37 ILE B N 1
ATOM 2568 C CA . ILE B 1 37 ? -20.391 -9.133 7.699 1 87.38 37 ILE B CA 1
ATOM 2569 C C . ILE B 1 37 ? -19.344 -10.203 7.973 1 87.38 37 ILE B C 1
ATOM 2571 O O . ILE B 1 37 ? -19.672 -11.359 8.227 1 87.38 37 ILE B O 1
ATOM 2575 N N . MET B 1 38 ? -18.078 -9.797 7.895 1 90 38 MET B N 1
ATOM 2576 C CA . MET B 1 38 ? -16.984 -10.734 8.188 1 90 38 MET B CA 1
ATOM 2577 C C . MET B 1 38 ? -17.062 -11.211 9.633 1 90 38 MET B C 1
ATOM 2579 O O . MET B 1 38 ? -16.812 -12.383 9.922 1 90 38 MET B O 1
ATOM 2583 N N . LEU B 1 39 ? -17.359 -10.281 10.523 1 92.88 39 LEU B N 1
ATOM 2584 C CA . LEU B 1 39 ? -17.516 -10.633 11.93 1 92.88 39 LEU B CA 1
ATOM 2585 C C . LEU B 1 39 ? -18.656 -11.625 12.117 1 92.88 39 LEU B C 1
ATOM 2587 O O . LEU B 1 39 ? -18.531 -12.602 12.852 1 92.88 39 LEU B O 1
ATOM 2591 N N . TRP B 1 40 ? -19.734 -11.344 11.453 1 93.38 40 TRP B N 1
ATOM 2592 C CA . TRP B 1 40 ? -20.891 -12.234 11.508 1 93.38 40 TRP B CA 1
ATOM 2593 C C . TRP B 1 40 ? -20.531 -13.617 10.961 1 93.38 40 TRP B C 1
ATOM 2595 O O . TRP B 1 40 ? -20.875 -14.633 11.57 1 93.38 40 TRP B O 1
ATOM 2605 N N . LEU B 1 41 ? -19.828 -13.711 9.867 1 93.12 41 LEU B N 1
ATOM 2606 C CA . LEU B 1 41 ? -19.438 -14.953 9.219 1 93.12 41 LEU B CA 1
ATOM 2607 C C . LEU B 1 41 ? -18.484 -15.75 10.109 1 93.12 41 LEU B C 1
ATOM 2609 O O . LEU B 1 41 ? -18.5 -16.984 10.094 1 93.12 41 LEU B O 1
ATOM 2613 N N . SER B 1 42 ? -17.641 -15.078 10.859 1 96.31 42 SER B N 1
ATOM 2614 C CA . SER B 1 42 ? -16.609 -15.703 11.672 1 96.31 42 SER B CA 1
ATOM 2615 C C . SER B 1 42 ? -17.203 -16.562 12.766 1 96.31 42 SER B C 1
ATOM 2617 O O . SER B 1 42 ? -16.531 -17.422 13.344 1 96.31 42 SER B O 1
ATOM 2619 N N . PHE B 1 43 ? -18.484 -16.422 13.117 1 97.25 43 PHE B N 1
ATOM 2620 C CA . PHE B 1 43 ? -19.125 -17.156 14.195 1 97.25 43 PHE B CA 1
ATOM 2621 C C . PHE B 1 43 ? -19.938 -18.328 13.641 1 97.25 43 PHE B C 1
ATOM 2623 O O . PHE B 1 43 ? -20.703 -18.953 14.367 1 97.25 43 PHE B O 1
ATOM 2630 N N . HIS B 1 44 ? -19.75 -18.656 12.391 1 95.69 44 HIS B N 1
ATOM 2631 C CA . HIS B 1 44 ? -20.5 -19.75 11.797 1 95.69 44 HIS B CA 1
ATOM 2632 C C . HIS B 1 44 ? -19.641 -21 11.625 1 95.69 44 HIS B C 1
ATOM 2634 O O . HIS B 1 44 ? -18.438 -20.891 11.359 1 95.69 44 HIS B O 1
ATOM 2640 N N . ASP B 1 45 ? -20.219 -22.203 11.805 1 92.94 45 ASP B N 1
ATOM 2641 C CA . ASP B 1 45 ? -19.547 -23.484 11.594 1 92.94 45 ASP B CA 1
ATOM 2642 C C . ASP B 1 45 ? -19.5 -23.828 10.109 1 92.94 45 ASP B C 1
ATOM 2644 O O . ASP B 1 45 ? -19.484 -25.016 9.742 1 92.94 45 ASP B O 1
ATOM 2648 N N . GLY B 1 46 ? -19.438 -22.984 9.219 1 90.19 46 GLY B N 1
ATOM 2649 C CA . GLY B 1 46 ? -19.5 -23.062 7.77 1 90.19 46 GLY B CA 1
ATOM 2650 C C . GLY B 1 46 ? -20.281 -21.938 7.129 1 90.19 46 GLY B C 1
ATOM 2651 O O . GLY B 1 46 ? -20.562 -20.938 7.777 1 90.19 46 GLY B O 1
ATOM 2652 N N . MET B 1 47 ? -20.516 -22.094 5.871 1 87.69 47 MET B N 1
ATOM 2653 C CA . MET B 1 47 ? -21.266 -21.047 5.195 1 87.69 47 MET B CA 1
ATOM 2654 C C . MET B 1 47 ? -22.734 -21.062 5.637 1 87.69 47 MET B C 1
ATOM 2656 O O . MET B 1 47 ? -23.312 -22.125 5.824 1 87.69 47 MET B O 1
ATOM 2660 N N . PRO B 1 48 ? -23.281 -19.875 5.84 1 82.75 48 PRO B N 1
ATOM 2661 C CA . PRO B 1 48 ? -24.703 -19.844 6.215 1 82.75 48 PRO B CA 1
ATOM 2662 C C . PRO B 1 48 ? -25.578 -20.656 5.27 1 82.75 48 PRO B C 1
ATOM 2664 O O . PRO B 1 48 ? -25.312 -20.719 4.07 1 82.75 48 PRO B O 1
ATOM 2667 N N . PRO B 1 49 ? -26.453 -21.312 5.93 1 85.62 49 PRO B N 1
ATOM 2668 C CA . PRO B 1 49 ? -27.031 -21.156 7.266 1 85.62 49 PRO B CA 1
ATOM 2669 C C . PRO B 1 49 ? -26.438 -22.125 8.281 1 85.62 49 PRO B C 1
ATOM 2671 O O . PRO B 1 49 ? -27.188 -22.75 9.039 1 85.62 49 PRO B O 1
ATOM 2674 N N . ALA B 1 50 ? -25.219 -22.344 8.305 1 91.25 50 ALA B N 1
ATOM 2675 C CA . ALA B 1 50 ? -24.562 -23.172 9.312 1 91.25 50 ALA B CA 1
ATOM 2676 C C . ALA B 1 50 ? -24.766 -22.578 10.711 1 91.25 50 ALA B C 1
ATOM 2678 O O . ALA B 1 50 ? -24.969 -21.375 10.852 1 91.25 50 ALA B O 1
ATOM 2679 N N . PRO B 1 51 ? -24.828 -23.406 11.766 1 95.56 51 PRO B N 1
ATOM 2680 C CA . PRO B 1 51 ? -25.031 -22.922 13.133 1 95.56 51 PRO B CA 1
ATOM 2681 C C . PRO B 1 51 ? -23.875 -22.047 13.617 1 95.56 51 PRO B C 1
ATOM 2683 O O . PRO B 1 51 ? -22.797 -22.062 13.039 1 95.56 51 PRO B O 1
ATOM 2686 N N . TYR B 1 52 ? -24.234 -21.281 14.609 1 96.5 52 TYR B N 1
ATOM 2687 C CA . TYR B 1 52 ? -23.219 -20.453 15.242 1 96.5 52 TYR B CA 1
ATOM 2688 C C . TYR B 1 52 ? -22.234 -21.312 16.031 1 96.5 52 TYR B C 1
ATOM 2690 O O . TYR B 1 52 ? -22.594 -22.375 16.531 1 96.5 52 TYR B O 1
ATOM 2698 N N . THR B 1 53 ? -21 -20.906 16.047 1 96.94 53 THR B N 1
ATOM 2699 C CA . THR B 1 53 ? -19.969 -21.625 16.781 1 96.94 53 THR B CA 1
ATOM 2700 C C . THR B 1 53 ? -18.859 -20.672 17.203 1 96.94 53 THR B C 1
ATOM 2702 O O . THR B 1 53 ? -18.703 -19.578 16.656 1 96.94 53 THR B O 1
ATOM 2705 N N . LEU B 1 54 ? -18.141 -21.047 18.219 1 97 54 LEU B N 1
ATOM 2706 C CA . LEU B 1 54 ? -16.938 -20.344 18.641 1 97 54 LEU B CA 1
ATOM 2707 C C . LEU B 1 54 ? -15.68 -21.109 18.266 1 97 54 LEU B C 1
ATOM 2709 O O . LEU B 1 54 ? -14.562 -20.672 18.531 1 97 54 LEU B O 1
ATOM 2713 N N . GLU B 1 55 ? -15.867 -22.141 17.562 1 96.69 55 GLU B N 1
ATOM 2714 C CA . GLU B 1 55 ? -14.773 -23.047 17.234 1 96.69 55 GLU B CA 1
ATOM 2715 C C . GLU B 1 55 ? -13.734 -22.359 16.344 1 96.69 55 GLU B C 1
ATOM 2717 O O . GLU B 1 55 ? -12.547 -22.672 16.438 1 96.69 55 GLU B O 1
ATOM 2722 N N . ASN B 1 56 ? -14.211 -21.484 15.461 1 97.56 56 ASN B N 1
ATOM 2723 C CA . ASN B 1 56 ? -13.273 -20.766 14.602 1 97.56 56 ASN B CA 1
ATOM 2724 C C . ASN B 1 56 ? -12.25 -20 15.414 1 97.56 56 ASN B C 1
ATOM 2726 O O . ASN B 1 56 ? -11.07 -19.938 15.047 1 97.56 56 ASN B O 1
ATOM 2730 N N . TYR B 1 57 ? -12.672 -19.484 16.516 1 97.12 57 TYR B N 1
ATOM 2731 C CA . TYR B 1 57 ? -11.773 -18.703 17.359 1 97.12 57 TYR B CA 1
ATOM 2732 C C . TYR B 1 57 ? -10.93 -19.609 18.25 1 97.12 57 TYR B C 1
ATOM 2734 O O . TYR B 1 57 ? -9.781 -19.281 18.562 1 97.12 57 TYR B O 1
ATOM 2742 N N . VAL B 1 58 ? -11.477 -20.719 18.656 1 97.06 58 VAL B N 1
ATOM 2743 C CA . VAL B 1 58 ? -10.711 -21.688 19.438 1 97.06 58 VAL B CA 1
ATOM 2744 C C . VAL B 1 58 ? -9.578 -22.25 18.594 1 97.06 58 VAL B C 1
ATOM 2746 O O . VAL B 1 58 ? -8.445 -22.391 19.062 1 97.06 58 VAL B O 1
ATOM 2749 N N . ARG B 1 59 ? -9.875 -22.484 17.375 1 96.31 59 ARG B N 1
ATOM 2750 C CA . ARG B 1 59 ? -8.93 -23.062 16.422 1 96.31 59 ARG B CA 1
ATOM 2751 C C . ARG B 1 59 ? -7.754 -22.125 16.188 1 96.31 59 ARG B C 1
ATOM 2753 O O . ARG B 1 59 ? -6.648 -22.562 15.867 1 96.31 59 ARG B O 1
ATOM 2760 N N . LEU B 1 60 ? -7.977 -20.906 16.312 1 95.38 60 LEU B N 1
ATOM 2761 C CA . LEU B 1 60 ? -6.93 -19.906 16.125 1 95.38 60 LEU B CA 1
ATOM 2762 C C . LEU B 1 60 ? -5.773 -20.141 17.094 1 95.38 60 LEU B C 1
ATOM 2764 O O . LEU B 1 60 ? -4.637 -19.75 16.828 1 95.38 60 LEU B O 1
ATOM 2768 N N . PHE B 1 61 ? -6.059 -20.797 18.219 1 95.75 61 PHE B N 1
ATOM 2769 C CA . PHE B 1 61 ? -5.055 -20.969 19.25 1 95.75 61 PHE B CA 1
ATOM 2770 C C . PHE B 1 61 ? -4.367 -22.328 19.109 1 95.75 61 PHE B C 1
ATOM 2772 O O . PHE B 1 61 ? -3.561 -22.703 19.969 1 95.75 61 PHE B O 1
ATOM 2779 N N . ASP B 1 62 ? -4.68 -22.984 18.031 1 96.38 62 ASP B N 1
ATOM 2780 C CA . ASP B 1 62 ? -3.902 -24.172 17.688 1 96.38 62 ASP B CA 1
ATOM 2781 C C . ASP B 1 62 ? -2.445 -23.812 17.406 1 96.38 62 ASP B C 1
ATOM 2783 O O . ASP B 1 62 ? -2.154 -22.719 16.938 1 96.38 62 ASP B O 1
ATOM 2787 N N . GLY B 1 63 ? -1.523 -24.734 17.625 1 95.94 63 GLY B N 1
ATOM 2788 C CA . GLY B 1 63 ? -0.092 -24.547 17.469 1 95.94 63 GLY B CA 1
ATOM 2789 C C . GLY B 1 63 ? 0.292 -24.047 16.094 1 95.94 63 GLY B C 1
ATOM 2790 O O . GLY B 1 63 ? 1.174 -23.188 15.953 1 95.94 63 GLY B O 1
ATOM 2791 N N . LEU B 1 64 ? -0.415 -24.547 15.117 1 94.62 64 LEU B N 1
ATOM 2792 C CA . LEU B 1 64 ? -0.129 -24.172 13.742 1 94.62 64 LEU B CA 1
ATOM 2793 C C . LEU B 1 64 ? -0.316 -22.672 13.531 1 94.62 64 LEU B C 1
ATOM 2795 O O . LEU B 1 64 ? 0.571 -22 13.008 1 94.62 64 LEU B O 1
ATOM 2799 N N . TYR B 1 65 ? -1.458 -22.188 13.969 1 96 65 TYR B N 1
ATOM 2800 C CA . TYR B 1 65 ? -1.782 -20.781 13.719 1 96 65 TYR B CA 1
ATOM 2801 C C . TYR B 1 65 ? -1.032 -19.875 14.68 1 96 65 TYR B C 1
ATOM 2803 O O . TYR B 1 65 ? -0.647 -18.75 14.32 1 96 65 TYR B O 1
ATOM 2811 N N . LEU B 1 66 ? -0.731 -20.344 15.867 1 95.81 66 LEU B N 1
ATOM 2812 C CA . LEU B 1 66 ? 0.08 -19.578 16.797 1 95.81 66 LEU B CA 1
ATOM 2813 C C . LEU B 1 66 ? 1.506 -19.406 16.281 1 95.81 66 LEU B C 1
ATOM 2815 O O . LEU B 1 66 ? 2.125 -18.359 16.469 1 95.81 66 LEU B O 1
ATOM 2819 N N . ASN B 1 67 ? 1.983 -20.469 15.68 1 96.19 67 ASN B N 1
ATOM 2820 C CA . ASN B 1 67 ? 3.316 -20.391 15.094 1 96.19 67 ASN B CA 1
ATOM 2821 C C . ASN B 1 67 ? 3.371 -19.375 13.961 1 96.19 67 ASN B C 1
ATOM 2823 O O . ASN B 1 67 ? 4.348 -18.625 13.836 1 96.19 67 ASN B O 1
ATOM 2827 N N . VAL B 1 68 ? 2.34 -19.328 13.172 1 96.5 68 VAL B N 1
ATOM 2828 C CA . VAL B 1 68 ? 2.277 -18.375 12.07 1 96.5 68 VAL B CA 1
ATOM 2829 C C . VAL B 1 68 ? 2.164 -16.953 12.617 1 96.5 68 VAL B C 1
ATOM 2831 O O . VAL B 1 68 ? 2.795 -16.031 12.109 1 96.5 68 VAL B O 1
ATOM 2834 N N . LEU B 1 69 ? 1.382 -16.859 13.672 1 95.75 69 LEU B N 1
ATOM 2835 C CA . LEU B 1 69 ? 1.238 -15.547 14.305 1 95.75 69 LEU B CA 1
ATOM 2836 C C . LEU B 1 69 ? 2.566 -15.078 14.898 1 95.75 69 LEU B C 1
ATOM 2838 O O . LEU B 1 69 ? 2.926 -13.906 14.773 1 95.75 69 LEU B O 1
ATOM 2842 N N . TRP B 1 70 ? 3.268 -15.992 15.453 1 95.81 70 TRP B N 1
ATOM 2843 C CA . TRP B 1 70 ? 4.574 -15.672 16.016 1 95.81 70 TRP B CA 1
ATOM 2844 C C . TRP B 1 70 ? 5.555 -15.266 14.922 1 95.81 70 TRP B C 1
ATOM 2846 O O . TRP B 1 70 ? 6.297 -14.289 15.078 1 95.81 70 TRP B O 1
ATOM 2856 N N . ARG B 1 71 ? 5.57 -15.961 13.898 1 96.5 71 ARG B N 1
ATOM 2857 C CA . ARG B 1 71 ? 6.422 -15.625 12.758 1 96.5 71 ARG B CA 1
ATOM 2858 C C . ARG B 1 71 ? 6.074 -14.258 12.195 1 96.5 71 ARG B C 1
ATOM 2860 O O . ARG B 1 71 ? 6.965 -13.469 11.867 1 96.5 71 ARG B O 1
ATOM 2867 N N . THR B 1 72 ? 4.742 -14.023 12.07 1 96.88 72 THR B N 1
ATOM 2868 C CA . THR B 1 72 ? 4.277 -12.734 11.57 1 96.88 72 THR B CA 1
ATOM 2869 C C . THR B 1 72 ? 4.734 -11.602 12.484 1 96.88 72 THR B C 1
ATOM 2871 O O . THR B 1 72 ? 5.238 -10.578 12.008 1 96.88 72 THR B O 1
ATOM 2874 N N . LEU B 1 73 ? 4.617 -11.844 13.781 1 95.88 73 LEU B N 1
ATOM 2875 C CA . LEU B 1 73 ? 5.027 -10.844 14.758 1 95.88 73 LEU B CA 1
ATOM 2876 C C . LEU B 1 73 ? 6.531 -10.602 14.695 1 95.88 73 LEU B C 1
ATOM 2878 O O . LEU B 1 73 ? 6.984 -9.453 14.68 1 95.88 73 LEU B O 1
ATOM 2882 N N . THR B 1 74 ? 7.285 -11.625 14.648 1 97.25 74 THR B N 1
ATOM 2883 C CA . THR B 1 74 ? 8.734 -11.523 14.617 1 97.25 74 THR B CA 1
ATOM 2884 C C . THR B 1 74 ? 9.203 -10.812 13.344 1 97.25 74 THR B C 1
ATOM 2886 O O . THR B 1 74 ? 10.055 -9.93 13.398 1 97.25 74 THR B O 1
ATOM 2889 N N . MET B 1 75 ? 8.672 -11.211 12.227 1 97.88 75 MET B N 1
ATOM 2890 C CA . MET B 1 75 ? 8.992 -10.547 10.969 1 97.88 75 MET B CA 1
ATOM 2891 C C . MET B 1 75 ? 8.641 -9.07 11.023 1 97.88 75 MET B C 1
ATOM 2893 O O . MET B 1 75 ? 9.43 -8.227 10.594 1 97.88 75 MET B O 1
ATOM 2897 N N . THR B 1 76 ? 7.461 -8.789 11.547 1 97.06 76 THR B N 1
ATOM 2898 C CA . THR B 1 76 ? 7 -7.406 11.641 1 97.06 76 THR B CA 1
ATOM 2899 C C . THR B 1 76 ? 7.957 -6.57 12.484 1 97.06 76 THR B C 1
ATOM 2901 O O . THR B 1 76 ? 8.336 -5.465 12.094 1 97.06 76 THR B O 1
ATOM 2904 N N . VAL B 1 77 ? 8.352 -7.145 13.602 1 97.25 77 VAL B N 1
ATOM 2905 C CA . VAL B 1 77 ? 9.258 -6.438 14.492 1 97.25 77 VAL B CA 1
ATOM 2906 C C . VAL B 1 77 ? 10.609 -6.234 13.805 1 97.25 77 VAL B C 1
ATOM 2908 O O . VAL B 1 77 ? 11.172 -5.137 13.828 1 97.25 77 VAL B O 1
ATOM 2911 N N . GLN B 1 78 ? 11.102 -7.242 13.188 1 98.19 78 GLN B N 1
ATOM 2912 C CA . GLN B 1 78 ? 12.398 -7.168 12.523 1 98.19 78 GLN B CA 1
ATOM 2913 C C . GLN B 1 78 ? 12.383 -6.137 11.398 1 98.19 78 GLN B C 1
ATOM 2915 O O . GLN B 1 78 ? 13.297 -5.316 11.281 1 98.19 78 GLN B O 1
ATOM 2920 N N . VAL B 1 79 ? 11.352 -6.168 10.555 1 97.75 79 VAL B N 1
ATOM 2921 C CA . VAL B 1 79 ? 11.219 -5.223 9.453 1 97.75 79 VAL B CA 1
ATOM 2922 C C . VAL B 1 79 ? 11.117 -3.801 10 1 97.75 79 VAL B C 1
ATOM 2924 O O . VAL B 1 79 ? 11.781 -2.887 9.5 1 97.75 79 VAL B O 1
ATOM 2927 N N . THR B 1 80 ? 10.305 -3.664 11.039 1 97 80 THR B N 1
ATOM 2928 C CA . THR B 1 80 ? 10.078 -2.344 11.617 1 97 80 THR B CA 1
ATOM 2929 C C . THR B 1 80 ? 11.367 -1.778 12.195 1 97 80 THR B C 1
ATOM 2931 O O . THR B 1 80 ? 11.695 -0.611 11.969 1 97 80 THR B O 1
ATOM 2934 N N . VAL B 1 81 ? 12.086 -2.592 12.883 1 97.06 81 VAL B N 1
ATOM 2935 C CA . VAL B 1 81 ? 13.344 -2.162 13.484 1 97.06 81 VAL B CA 1
ATOM 2936 C C . VAL B 1 81 ? 14.344 -1.8 12.383 1 97.06 81 VAL B C 1
ATOM 2938 O O . VAL B 1 81 ? 14.969 -0.741 12.43 1 97.06 81 VAL B O 1
ATOM 2941 N N . LEU B 1 82 ? 14.445 -2.639 11.445 1 94.75 82 LEU B N 1
ATOM 2942 C CA . LEU B 1 82 ? 15.375 -2.412 10.352 1 94.75 82 LEU B CA 1
ATOM 2943 C C . LEU B 1 82 ? 15.031 -1.129 9.602 1 94.75 82 LEU B C 1
ATOM 2945 O O . LEU B 1 82 ? 15.906 -0.295 9.352 1 94.75 82 LEU B O 1
ATOM 2949 N N . VAL B 1 83 ? 13.781 -0.944 9.227 1 93.56 83 VAL B N 1
ATOM 2950 C CA . VAL B 1 83 ? 13.328 0.218 8.469 1 93.56 83 VAL B CA 1
ATOM 2951 C C . VAL B 1 83 ? 13.492 1.48 9.312 1 93.56 83 VAL B C 1
ATOM 2953 O O . VAL B 1 83 ? 13.844 2.541 8.789 1 93.56 83 VAL B O 1
ATOM 2956 N N . THR B 1 84 ? 13.211 1.337 10.617 1 94.5 84 THR B N 1
ATOM 2957 C CA . THR B 1 84 ? 13.344 2.488 11.5 1 94.5 84 THR B CA 1
ATOM 2958 C C . THR B 1 84 ? 14.797 2.945 11.578 1 94.5 84 THR B C 1
ATOM 2960 O O . THR B 1 84 ? 15.086 4.137 11.461 1 94.5 84 THR B O 1
ATOM 2963 N N . ILE B 1 85 ? 15.695 2.037 11.719 1 91.69 85 ILE B N 1
ATOM 2964 C CA . ILE B 1 85 ? 17.109 2.375 11.828 1 91.69 85 ILE B CA 1
ATOM 2965 C C . ILE B 1 85 ? 17.609 2.967 10.516 1 91.69 85 ILE B C 1
ATOM 2967 O O . ILE B 1 85 ? 18.172 4.059 10.492 1 91.69 85 ILE B O 1
ATOM 2971 N N . VAL B 1 86 ? 17.344 2.34 9.445 1 88.06 86 VAL B N 1
ATOM 2972 C CA . VAL B 1 86 ? 17.859 2.766 8.148 1 88.06 86 VAL B CA 1
ATOM 2973 C C . VAL B 1 86 ? 17.141 4.043 7.707 1 88.06 86 VAL B C 1
ATOM 2975 O O . VAL B 1 86 ? 17.781 4.996 7.258 1 88.06 86 VAL B O 1
ATOM 2978 N N . GLY B 1 87 ? 15.805 4.027 7.832 1 89.06 87 GLY B N 1
ATOM 2979 C CA . GLY B 1 87 ? 15.031 5.18 7.402 1 89.06 87 GLY B CA 1
ATOM 2980 C C . GLY B 1 87 ? 15.312 6.426 8.219 1 89.06 87 GLY B C 1
ATOM 2981 O O . GLY B 1 87 ? 15.391 7.527 7.672 1 89.06 87 GLY B O 1
ATOM 2982 N N . TYR B 1 88 ? 15.414 6.262 9.531 1 90.44 88 TYR B N 1
ATOM 2983 C CA . TYR B 1 88 ? 15.703 7.398 10.398 1 90.44 88 TYR B CA 1
ATOM 2984 C C . TYR B 1 88 ? 17.109 7.941 10.133 1 90.44 88 TYR B C 1
ATOM 2986 O O . TYR B 1 88 ? 17.312 9.156 10.109 1 90.44 88 TYR B O 1
ATOM 2994 N N . THR B 1 89 ? 18.062 7.031 9.984 1 86.44 89 THR B N 1
ATOM 2995 C CA . THR B 1 89 ? 19.422 7.449 9.672 1 86.44 89 THR B CA 1
ATOM 2996 C C . THR B 1 89 ? 19.484 8.188 8.344 1 86.44 89 THR B C 1
ATOM 2998 O O . THR B 1 89 ? 20.188 9.195 8.211 1 86.44 89 THR B O 1
ATOM 3001 N N . LEU B 1 90 ? 18.781 7.719 7.426 1 83.88 90 LEU B N 1
ATOM 3002 C CA . LEU B 1 90 ? 18.703 8.375 6.121 1 83.88 90 LEU B CA 1
ATOM 3003 C C . LEU B 1 90 ? 18.094 9.766 6.246 1 83.88 90 LEU B C 1
ATOM 3005 O O . LEU B 1 90 ? 18.625 10.734 5.695 1 83.88 90 LEU B O 1
ATOM 3009 N N . ALA B 1 91 ? 16.969 9.812 6.922 1 85.75 91 ALA B N 1
ATOM 3010 C CA . ALA B 1 91 ? 16.312 11.102 7.129 1 85.75 91 ALA B CA 1
ATOM 3011 C C . ALA B 1 91 ? 17.2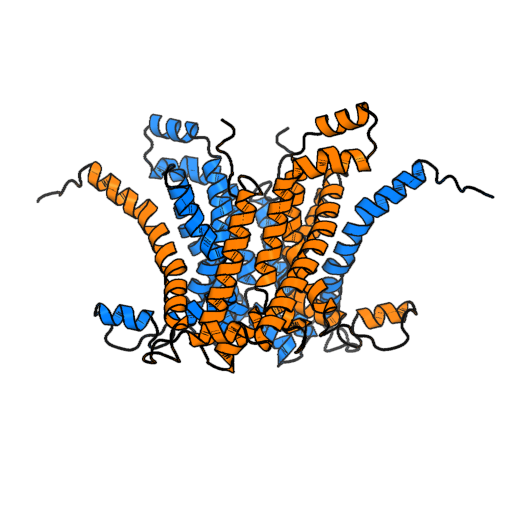34 12.078 7.855 1 85.75 91 ALA B C 1
ATOM 3013 O O . ALA B 1 91 ? 17.312 13.25 7.5 1 85.75 91 ALA B O 1
ATOM 3014 N N . TYR B 1 92 ? 17.891 11.594 8.844 1 84.94 92 TYR B N 1
ATOM 3015 C CA . TYR B 1 92 ? 18.828 12.398 9.617 1 84.94 92 TYR B CA 1
ATOM 3016 C C . TYR B 1 92 ? 19.953 12.938 8.734 1 84.94 92 TYR B C 1
ATOM 3018 O O . TYR B 1 92 ? 20.312 14.109 8.836 1 84.94 92 TYR B O 1
ATOM 3026 N N . SER B 1 93 ? 20.484 12.109 7.898 1 80.12 93 SER B N 1
ATOM 3027 C CA . SER B 1 93 ? 21.547 12.5 6.992 1 80.12 93 SER B CA 1
ATOM 3028 C C . SER B 1 93 ? 21.078 13.562 6.004 1 80.12 93 SER B C 1
ATOM 3030 O O . SER B 1 93 ? 21.828 14.492 5.684 1 80.12 93 SER B O 1
ATOM 3032 N N . VAL B 1 94 ? 19.938 13.477 5.562 1 78.62 94 VAL B N 1
ATOM 3033 C CA . VAL B 1 94 ? 19.391 14.406 4.582 1 78.62 94 VAL B CA 1
ATOM 3034 C C . VAL B 1 94 ? 19.203 15.781 5.219 1 78.62 94 VAL B C 1
ATOM 3036 O O . VAL B 1 94 ? 19.5 16.797 4.594 1 78.62 94 VAL B O 1
ATOM 3039 N N . VAL B 1 95 ? 18.766 15.781 6.434 1 78.81 95 VAL B N 1
ATOM 3040 C CA . VAL B 1 95 ? 18.516 17.047 7.121 1 78.81 95 VAL B CA 1
ATOM 3041 C C . VAL B 1 95 ? 19.844 17.719 7.445 1 78.81 95 VAL B C 1
ATOM 3043 O O . VAL B 1 95 ? 19.953 18.953 7.387 1 78.81 95 VAL B O 1
ATOM 3046 N N . GLN B 1 96 ? 20.781 16.969 7.754 1 73.81 96 GLN B N 1
ATOM 3047 C CA . GLN B 1 96 ? 22.078 17.516 8.141 1 73.81 96 GLN B CA 1
ATOM 3048 C C . GLN B 1 96 ? 22.844 18.047 6.922 1 73.81 96 GLN B C 1
ATOM 3050 O O . GLN B 1 96 ? 23.594 19.016 7.023 1 73.81 96 GLN B O 1
ATOM 3055 N N . PHE B 1 97 ? 22.641 17.359 5.762 1 69.06 97 PHE B N 1
ATOM 3056 C CA . PHE B 1 97 ? 23.453 17.734 4.617 1 69.06 97 PHE B CA 1
ATOM 3057 C C . PHE B 1 97 ? 22.609 18.453 3.562 1 69.06 97 PHE B C 1
ATOM 3059 O O . PHE B 1 97 ? 21.938 17.812 2.762 1 69.06 97 PHE B O 1
ATOM 3066 N N . SER B 1 98 ? 22.062 19.75 3.596 1 59.59 98 SER B N 1
ATOM 3067 C CA . SER B 1 98 ? 21.125 20.641 2.932 1 59.59 98 SER B CA 1
ATOM 3068 C C . SER B 1 98 ? 21.125 20.406 1.423 1 59.59 98 SER B C 1
ATOM 3070 O O . SER B 1 98 ? 20.062 20.359 0.799 1 59.59 98 SER B O 1
ATOM 3072 N N . ARG B 1 99 ? 22.234 20.766 0.673 1 55.47 99 ARG B N 1
ATOM 3073 C CA . ARG B 1 99 ? 22.234 20.938 -0.776 1 55.47 99 ARG B CA 1
ATOM 3074 C C . ARG B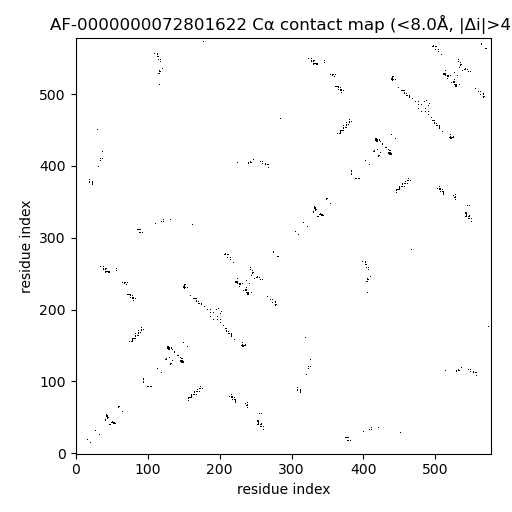 1 99 ? 21.859 19.641 -1.476 1 55.47 99 ARG B C 1
ATOM 3076 O O . ARG B 1 99 ? 21.141 19.656 -2.479 1 55.47 99 ARG B O 1
ATOM 3083 N N . ARG B 1 100 ? 22.25 18.578 -1.007 1 55.94 100 ARG B N 1
ATOM 3084 C CA . ARG B 1 100 ? 22.109 17.266 -1.609 1 55.94 100 ARG B CA 1
ATOM 3085 C C . ARG B 1 100 ? 20.875 16.547 -1.075 1 55.94 100 ARG B C 1
ATOM 3087 O O . ARG B 1 100 ? 20.625 15.383 -1.412 1 55.94 100 ARG B O 1
ATOM 3094 N N . THR B 1 101 ? 20.078 17.359 -0.382 1 58.84 101 THR B N 1
ATOM 3095 C CA . THR B 1 101 ? 18.891 16.828 0.307 1 58.84 101 THR B CA 1
ATOM 3096 C C . THR B 1 101 ? 17.812 16.438 -0.694 1 58.84 101 THR B C 1
ATOM 3098 O O . THR B 1 101 ? 17.219 15.352 -0.586 1 58.84 101 THR B O 1
ATOM 3101 N N . THR B 1 102 ? 17.797 17.297 -1.649 1 61.25 102 THR B N 1
ATOM 3102 C CA . THR B 1 102 ? 16.719 17.078 -2.6 1 61.25 102 THR B CA 1
ATOM 3103 C C . THR B 1 102 ? 16.969 15.828 -3.438 1 61.25 102 THR B C 1
ATOM 3105 O O . THR B 1 102 ? 16.047 15.047 -3.688 1 61.25 102 THR B O 1
ATOM 3108 N N . LEU B 1 103 ? 18.234 15.703 -3.811 1 64.31 103 LEU B N 1
ATOM 3109 C CA . LEU B 1 103 ? 18.547 14.562 -4.664 1 64.31 103 LEU B CA 1
ATOM 3110 C C . LEU B 1 103 ? 18.406 13.25 -3.895 1 64.31 103 LEU B C 1
ATOM 3112 O O . LEU B 1 103 ? 17.906 12.258 -4.438 1 64.31 103 LEU B O 1
ATOM 3116 N N . LEU B 1 104 ? 18.859 13.305 -2.658 1 64.19 104 LEU B N 1
ATOM 3117 C CA . LEU B 1 104 ? 18.781 12.102 -1.846 1 64.19 104 LEU B CA 1
ATOM 3118 C C . LEU B 1 104 ? 17.328 11.727 -1.56 1 64.19 104 LEU B C 1
ATOM 3120 O O . LEU B 1 104 ? 16.969 10.547 -1.616 1 64.19 104 LEU B O 1
ATOM 3124 N N . LEU B 1 105 ? 16.562 12.766 -1.322 1 63.47 105 LEU B N 1
ATOM 3125 C CA . LEU B 1 105 ? 15.148 12.508 -1.072 1 63.47 105 LEU B CA 1
ATOM 3126 C C . LEU B 1 105 ? 14.461 11.984 -2.33 1 63.47 105 LEU B C 1
ATOM 3128 O O . LEU B 1 105 ? 13.594 11.109 -2.256 1 63.47 105 LEU B O 1
ATOM 3132 N N . LEU B 1 106 ? 14.914 12.477 -3.402 1 64.19 106 LEU B N 1
ATOM 3133 C CA . LEU B 1 106 ? 14.359 12.031 -4.676 1 64.19 106 LEU B CA 1
ATOM 3134 C C . LEU B 1 106 ? 14.703 10.57 -4.93 1 64.19 106 LEU B C 1
ATOM 3136 O O . LEU B 1 106 ? 13.867 9.812 -5.438 1 64.19 106 LEU B O 1
ATOM 3140 N N . LEU B 1 107 ? 15.867 10.25 -4.586 1 65.38 107 LEU B N 1
ATOM 3141 C CA . LEU B 1 107 ? 16.297 8.867 -4.785 1 65.38 107 LEU B CA 1
ATOM 3142 C C . LEU B 1 107 ? 15.5 7.918 -3.893 1 65.38 107 LEU B C 1
ATOM 3144 O O . LEU B 1 107 ? 15.242 6.773 -4.27 1 65.38 107 LEU B O 1
ATOM 3148 N N . VAL B 1 108 ? 15.141 8.477 -2.785 1 63.66 108 VAL B N 1
ATOM 3149 C CA . VAL B 1 108 ? 14.383 7.668 -1.834 1 63.66 108 VAL B CA 1
ATOM 3150 C C . VAL B 1 108 ? 12.938 7.523 -2.309 1 63.66 108 VAL B C 1
ATOM 3152 O O . VAL B 1 108 ? 12.352 6.445 -2.211 1 63.66 108 VAL B O 1
ATOM 3155 N N . ILE B 1 109 ? 12.5 8.578 -2.9 1 63.66 109 ILE B N 1
ATOM 3156 C CA . ILE B 1 109 ? 11.086 8.641 -3.252 1 63.66 109 ILE B CA 1
ATOM 3157 C C . ILE B 1 109 ? 10.859 7.957 -4.598 1 63.66 109 ILE B C 1
ATOM 3159 O O . ILE B 1 109 ? 9.805 7.348 -4.82 1 63.66 109 ILE B O 1
ATOM 3163 N N . LEU B 1 110 ? 11.898 7.938 -5.422 1 65 110 LEU B N 1
ATOM 3164 C CA . LEU B 1 110 ? 11.773 7.453 -6.793 1 65 110 LEU B CA 1
ATOM 3165 C C . LEU B 1 110 ? 11.344 5.992 -6.816 1 65 110 LEU B C 1
ATOM 3167 O O . LEU B 1 110 ? 10.438 5.621 -7.57 1 65 110 LEU B O 1
ATOM 3171 N N . PRO B 1 111 ? 11.977 5.199 -6 1 60.16 111 PRO B N 1
ATOM 3172 C CA . PRO B 1 111 ? 11.578 3.789 -6.043 1 60.16 111 PRO B CA 1
ATOM 3173 C C . PRO B 1 111 ? 10.125 3.576 -5.629 1 60.16 111 PRO B C 1
ATOM 3175 O O . PRO B 1 111 ? 9.492 2.598 -6.043 1 60.16 111 PRO B O 1
ATOM 3178 N N . PHE B 1 112 ? 9.672 4.516 -4.871 1 61.91 112 PHE B N 1
ATOM 3179 C CA . PHE B 1 112 ? 8.312 4.379 -4.367 1 61.91 112 PHE B CA 1
ATOM 3180 C C . PHE B 1 112 ? 7.301 4.52 -5.5 1 61.91 112 PHE B C 1
ATOM 3182 O O . PHE B 1 112 ? 6.18 4.012 -5.41 1 61.91 112 PHE B O 1
ATOM 3189 N N . TRP B 1 113 ? 7.961 5.043 -6.461 1 66.31 113 TRP B N 1
ATOM 3190 C CA . TRP B 1 113 ? 7.023 5.34 -7.543 1 66.31 113 TRP B CA 1
ATOM 3191 C C . TRP B 1 113 ? 7.051 4.238 -8.602 1 66.31 113 TRP B C 1
ATOM 3193 O O . TRP B 1 113 ? 6.281 4.277 -9.562 1 66.31 113 TRP B O 1
ATOM 3203 N N . THR B 1 114 ? 7.949 3.35 -8.195 1 76 114 THR B N 1
ATOM 3204 C CA . THR B 1 114 ? 7.953 2.186 -9.078 1 76 114 THR B CA 1
ATOM 3205 C C . THR B 1 114 ? 6.867 1.194 -8.664 1 76 114 THR B C 1
ATOM 3207 O O . THR B 1 114 ? 6.461 1.16 -7.5 1 76 114 THR B O 1
ATOM 3210 N N . ASN B 1 115 ? 6.41 0.557 -9.625 1 81.25 115 ASN B N 1
ATOM 3211 C CA . ASN B 1 115 ? 5.332 -0.408 -9.422 1 81.25 115 ASN B CA 1
ATOM 3212 C C . ASN B 1 115 ? 5.754 -1.526 -8.477 1 81.25 115 ASN B C 1
ATOM 3214 O O . ASN B 1 115 ? 6.855 -2.064 -8.594 1 81.25 115 ASN B O 1
ATOM 3218 N N . TYR B 1 116 ? 4.926 -1.818 -7.504 1 86.88 116 TYR B N 1
ATOM 3219 C CA . TYR B 1 116 ? 5.172 -2.801 -6.453 1 86.88 116 TYR B CA 1
ATOM 3220 C C . TYR B 1 116 ? 5.543 -4.152 -7.047 1 86.88 116 TYR B C 1
ATOM 3222 O O . TYR B 1 116 ? 6.527 -4.77 -6.633 1 86.88 116 TYR B O 1
ATOM 3230 N N . ILE B 1 117 ? 4.832 -4.637 -8 1 89.31 117 ILE B N 1
ATOM 3231 C CA . ILE B 1 117 ? 5.027 -5.977 -8.539 1 89.31 117 ILE B CA 1
ATOM 3232 C C . ILE B 1 117 ? 6.34 -6.035 -9.32 1 89.31 117 ILE B C 1
ATOM 3234 O O . ILE B 1 117 ? 7.02 -7.066 -9.32 1 89.31 117 ILE B O 1
ATOM 3238 N N . VAL B 1 118 ? 6.676 -4.961 -9.984 1 87.12 118 VAL B N 1
ATOM 3239 C CA . VAL B 1 118 ? 7.945 -4.887 -10.703 1 87.12 118 VAL B CA 1
ATOM 3240 C C . VAL B 1 118 ? 9.102 -5.012 -9.711 1 87.12 118 VAL B C 1
ATOM 3242 O O . VAL B 1 118 ? 10.07 -5.738 -9.969 1 87.12 118 VAL B O 1
ATOM 3245 N N . ARG B 1 119 ? 8.93 -4.379 -8.617 1 88.75 119 ARG B N 1
ATOM 3246 C CA . ARG B 1 119 ? 9.977 -4.426 -7.598 1 88.75 119 ARG B CA 1
ATOM 3247 C C . ARG B 1 119 ? 10.109 -5.832 -7.02 1 88.75 119 ARG B C 1
ATOM 3249 O O . ARG B 1 119 ? 11.219 -6.289 -6.742 1 88.75 119 ARG B O 1
ATOM 3256 N N . MET B 1 120 ? 9.031 -6.441 -6.832 1 91.88 120 MET B N 1
ATOM 3257 C CA . MET B 1 120 ? 9.055 -7.797 -6.285 1 91.88 120 MET B CA 1
ATOM 3258 C C . MET B 1 120 ? 9.75 -8.758 -7.238 1 91.88 120 MET B C 1
ATOM 3260 O O . MET B 1 120 ? 10.602 -9.547 -6.816 1 91.88 120 MET B O 1
ATOM 3264 N N . TYR B 1 121 ? 9.484 -8.664 -8.484 1 91.75 121 TYR B N 1
ATOM 3265 C CA . TYR B 1 121 ? 10.094 -9.586 -9.438 1 91.75 121 TYR B CA 1
ATOM 3266 C C . TYR B 1 121 ? 11.555 -9.234 -9.68 1 91.75 121 TYR B C 1
ATOM 3268 O O . TYR B 1 121 ? 12.375 -10.109 -9.961 1 91.75 121 TYR B O 1
ATOM 3276 N N . ALA B 1 122 ? 11.844 -7.945 -9.562 1 90.69 122 ALA B N 1
ATOM 3277 C CA . ALA B 1 122 ? 13.25 -7.551 -9.602 1 90.69 122 ALA B CA 1
ATOM 3278 C C . ALA B 1 122 ? 14.039 -8.219 -8.477 1 90.69 122 ALA B C 1
ATOM 3280 O O . ALA B 1 122 ? 15.141 -8.727 -8.703 1 90.69 122 ALA B O 1
ATOM 3281 N N . LEU B 1 123 ? 13.477 -8.242 -7.332 1 91.69 123 LEU B N 1
ATOM 3282 C CA . LEU B 1 123 ? 14.141 -8.875 -6.191 1 91.69 123 LEU B CA 1
ATOM 3283 C C . LEU B 1 123 ? 14.242 -10.383 -6.395 1 91.69 123 LEU B C 1
ATOM 3285 O O . LEU B 1 123 ? 15.227 -11 -5.984 1 91.69 123 LEU B O 1
ATOM 3289 N N . ILE B 1 124 ? 13.195 -10.961 -6.953 1 93.5 124 ILE B N 1
ATOM 3290 C CA . ILE B 1 124 ? 13.25 -12.391 -7.242 1 93.5 124 ILE B CA 1
ATOM 3291 C C . ILE B 1 124 ? 14.43 -12.688 -8.172 1 93.5 124 ILE B C 1
ATOM 3293 O O . ILE B 1 124 ? 15.172 -13.641 -7.953 1 93.5 124 ILE B O 1
ATOM 3297 N N . ASN B 1 125 ? 14.586 -11.867 -9.18 1 88.94 125 ASN B N 1
ATOM 3298 C CA . ASN B 1 125 ? 15.703 -12.031 -10.109 1 88.94 125 ASN B CA 1
ATOM 3299 C C . ASN B 1 125 ? 17.047 -11.922 -9.398 1 88.94 125 ASN B C 1
ATOM 3301 O O . ASN B 1 125 ? 18 -12.625 -9.742 1 88.94 125 ASN B O 1
ATOM 3305 N N . ILE B 1 126 ? 17.109 -11.141 -8.43 1 89.88 126 ILE B N 1
ATOM 3306 C CA . ILE B 1 126 ? 18.344 -10.906 -7.699 1 89.88 126 ILE B CA 1
ATOM 3307 C C . ILE B 1 126 ? 18.594 -12.055 -6.723 1 89.88 126 ILE B C 1
ATOM 3309 O O . ILE B 1 126 ? 19.719 -12.547 -6.613 1 89.88 126 ILE B O 1
ATOM 3313 N N . PHE B 1 127 ? 17.531 -12.555 -6.086 1 93.25 127 PHE B N 1
ATOM 3314 C CA . PHE B 1 127 ? 17.688 -13.461 -4.953 1 93.25 127 PHE B CA 1
ATOM 3315 C C . PHE B 1 127 ? 17.688 -14.906 -5.418 1 93.25 127 PHE B C 1
ATOM 3317 O O . PHE B 1 127 ? 18.062 -15.812 -4.668 1 93.25 127 PHE B O 1
ATOM 3324 N N . GLN B 1 128 ? 17.156 -15.18 -6.602 1 91.44 128 GLN B N 1
ATOM 3325 C CA . GLN B 1 128 ? 17.062 -16.562 -7.066 1 91.44 128 GLN B CA 1
ATOM 3326 C C . GLN B 1 128 ? 18.453 -17.172 -7.277 1 91.44 128 GLN B C 1
ATOM 3328 O O . GLN B 1 128 ? 19.438 -16.453 -7.414 1 91.44 128 GLN B O 1
ATOM 3333 N N . THR B 1 129 ? 18.453 -18.5 -7.266 1 90.38 129 THR B N 1
ATOM 3334 C CA . THR B 1 129 ? 19.703 -19.203 -7.512 1 90.38 129 THR B CA 1
ATOM 3335 C C . THR B 1 129 ? 20.266 -18.859 -8.891 1 90.38 129 THR B C 1
ATOM 3337 O O . THR B 1 129 ? 19.547 -18.953 -9.891 1 90.38 129 THR B O 1
ATOM 3340 N N . GLY B 1 130 ? 21.531 -18.391 -8.836 1 85.12 130 GLY B N 1
ATOM 3341 C CA . GLY B 1 130 ? 22.125 -18 -10.102 1 85.12 130 GLY B CA 1
ATOM 3342 C C . GLY B 1 130 ? 21.719 -16.609 -10.555 1 85.12 130 GLY B C 1
ATOM 3343 O O . GLY B 1 130 ? 22 -16.203 -11.688 1 85.12 130 GLY B O 1
ATOM 3344 N N . GLY B 1 131 ? 21.047 -15.906 -9.695 1 85.81 131 GLY B N 1
ATOM 3345 C CA . GLY B 1 131 ? 20.578 -14.578 -10.047 1 85.81 131 GLY B CA 1
ATOM 3346 C C . GLY B 1 131 ? 21.672 -13.523 -9.969 1 85.81 131 GLY B C 1
ATOM 3347 O O . GLY B 1 131 ? 22.859 -13.844 -9.891 1 85.81 131 GLY B O 1
ATOM 3348 N N . ALA B 1 132 ? 21.312 -12.328 -10.062 1 81.31 132 ALA B N 1
ATOM 3349 C CA . ALA B 1 132 ? 22.234 -11.203 -10.133 1 81.31 132 ALA B CA 1
ATOM 3350 C C . ALA B 1 132 ? 23.156 -11.172 -8.922 1 81.31 132 ALA B C 1
ATOM 3352 O O . ALA B 1 132 ? 24.344 -10.836 -9.031 1 81.31 132 ALA B O 1
ATOM 3353 N N . MET B 1 133 ? 22.609 -11.523 -7.809 1 82.81 133 MET B N 1
ATOM 3354 C CA . MET B 1 133 ? 23.422 -11.539 -6.594 1 82.81 133 MET B CA 1
ATOM 3355 C C . MET B 1 133 ? 24.484 -12.617 -6.664 1 82.81 133 MET B C 1
ATOM 3357 O O . MET B 1 133 ? 25.641 -12.375 -6.309 1 82.81 133 MET B O 1
ATOM 3361 N N . SER B 1 134 ? 24.078 -13.75 -7.086 1 84.56 134 SER B N 1
ATOM 3362 C CA . SER B 1 134 ? 25.031 -14.836 -7.27 1 84.56 134 SER B CA 1
ATOM 3363 C C . SER B 1 134 ? 26.141 -14.438 -8.242 1 84.56 134 SER B C 1
ATOM 3365 O O . SER B 1 134 ? 27.328 -14.648 -7.965 1 84.56 134 SER B O 1
ATOM 3367 N N . TRP B 1 135 ? 25.781 -13.828 -9.266 1 81.06 135 TRP B N 1
ATOM 3368 C CA . TRP B 1 135 ? 26.734 -13.391 -10.281 1 81.06 135 TRP B CA 1
ATOM 3369 C C . TRP B 1 135 ? 27.703 -12.359 -9.719 1 81.06 135 TRP B C 1
ATOM 3371 O O . TRP B 1 135 ? 28.922 -12.453 -9.922 1 81.06 135 TRP B O 1
ATOM 3381 N N . ALA B 1 136 ? 27.188 -11.414 -9.016 1 79.12 136 ALA B N 1
ATOM 3382 C CA . ALA B 1 136 ? 28.016 -10.352 -8.445 1 79.12 136 ALA B CA 1
ATOM 3383 C C . ALA B 1 136 ? 28.984 -10.914 -7.41 1 79.12 136 ALA B C 1
ATOM 3385 O O . ALA B 1 136 ? 30.156 -10.531 -7.387 1 79.12 136 ALA B O 1
ATOM 3386 N N . LEU B 1 137 ? 28.453 -11.719 -6.598 1 82.69 137 LEU B N 1
ATOM 3387 C CA . LEU B 1 137 ? 29.297 -12.305 -5.559 1 82.69 137 LEU B CA 1
ATOM 3388 C C . LEU B 1 137 ? 30.359 -13.211 -6.168 1 82.69 137 LEU B C 1
ATOM 3390 O O . LEU B 1 137 ? 31.484 -13.266 -5.676 1 82.69 137 LEU B O 1
ATOM 3394 N N . ASN B 1 138 ? 30.047 -13.906 -7.172 1 81.62 138 ASN B N 1
ATOM 3395 C CA . ASN B 1 138 ? 31.016 -14.727 -7.887 1 81.62 138 ASN B CA 1
ATOM 3396 C C . ASN B 1 138 ? 32.062 -13.875 -8.602 1 81.62 138 ASN B C 1
ATOM 3398 O O . ASN B 1 138 ? 33.219 -14.234 -8.641 1 81.62 138 ASN B O 1
ATOM 3402 N N . ALA B 1 139 ? 31.656 -12.797 -9.125 1 80.19 139 ALA B N 1
ATOM 3403 C CA . ALA B 1 139 ? 32.531 -11.906 -9.859 1 80.19 139 ALA B CA 1
ATOM 3404 C C . ALA B 1 139 ? 33.625 -11.352 -8.953 1 80.19 139 ALA B C 1
ATOM 3406 O O . ALA B 1 139 ? 34.75 -11.094 -9.406 1 80.19 139 ALA B O 1
ATOM 3407 N N . VAL B 1 140 ? 33.25 -11.211 -7.672 1 81.69 140 VAL B N 1
ATOM 3408 C CA . VAL B 1 140 ? 34.25 -10.656 -6.754 1 81.69 140 VAL B CA 1
ATOM 3409 C C . VAL B 1 140 ? 34.906 -11.789 -5.984 1 81.69 140 VAL B C 1
ATOM 3411 O O . VAL B 1 140 ? 35.75 -11.539 -5.117 1 81.69 140 VAL B O 1
ATOM 3414 N N . GLY B 1 141 ? 34.562 -12.953 -6.281 1 79 141 GLY B N 1
ATOM 3415 C CA . GLY B 1 141 ? 35.25 -14.117 -5.742 1 79 141 GLY B CA 1
ATOM 3416 C C . GLY B 1 141 ? 34.781 -14.492 -4.352 1 79 141 GLY B C 1
ATOM 3417 O O . GLY B 1 141 ? 35.469 -15.219 -3.637 1 79 141 GLY B O 1
ATOM 3418 N N . VAL B 1 142 ? 33.625 -13.93 -3.959 1 77.56 142 VAL B N 1
ATOM 3419 C CA . VAL B 1 142 ? 33.125 -14.203 -2.615 1 77.56 142 VAL B CA 1
ATOM 3420 C C . VAL B 1 142 ? 32.531 -15.602 -2.568 1 77.56 142 VAL B C 1
ATOM 3422 O O . VAL B 1 142 ? 32.656 -16.312 -1.571 1 77.56 142 VAL B O 1
ATOM 3425 N N . LEU B 1 143 ? 31.859 -15.898 -3.637 1 73.81 143 LEU B N 1
ATOM 3426 C CA . LEU B 1 143 ? 31.25 -17.219 -3.756 1 73.81 143 LEU B CA 1
ATOM 3427 C C . LEU B 1 143 ? 31.766 -17.953 -4.992 1 73.81 143 LEU B C 1
ATOM 3429 O O . LEU B 1 143 ? 32.312 -17.312 -5.906 1 73.81 143 LEU B O 1
ATOM 3433 N N . ASN B 1 144 ? 31.812 -19.219 -4.875 1 77.19 144 ASN B N 1
ATOM 3434 C CA . ASN B 1 144 ? 32.219 -20 -6.027 1 77.19 144 ASN B CA 1
ATOM 3435 C C . ASN B 1 144 ? 31.109 -20.953 -6.477 1 77.19 144 ASN B C 1
ATOM 3437 O O . ASN B 1 144 ? 31.391 -22 -7.07 1 77.19 144 ASN B O 1
ATOM 3441 N N . GLU B 1 145 ? 29.906 -20.625 -5.949 1 81.88 145 GLU B N 1
ATOM 3442 C CA . GLU B 1 145 ? 28.75 -21.438 -6.328 1 81.88 145 GLU B CA 1
ATOM 3443 C C . GLU B 1 145 ? 27.484 -20.594 -6.449 1 81.88 145 GLU B C 1
ATOM 3445 O O . GLU B 1 145 ? 27.469 -19.438 -6.008 1 81.88 145 GLU B O 1
ATOM 3450 N N . ASP B 1 146 ? 26.547 -21.219 -7.215 1 84.31 146 ASP B N 1
ATOM 3451 C CA . ASP B 1 146 ? 25.281 -20.516 -7.332 1 84.31 146 ASP B CA 1
ATOM 3452 C C . ASP B 1 146 ? 24.594 -20.391 -5.973 1 84.31 146 ASP B C 1
ATOM 3454 O O . ASP B 1 146 ? 24.531 -21.359 -5.207 1 84.31 146 ASP B O 1
ATOM 3458 N N . TYR B 1 147 ? 24.422 -19.234 -5.609 1 85.69 147 TYR B N 1
ATOM 3459 C CA . TYR B 1 147 ? 23.781 -18.906 -4.34 1 85.69 147 TYR B CA 1
ATOM 3460 C C . TYR B 1 147 ? 22.469 -18.156 -4.57 1 85.69 147 TYR B C 1
ATOM 3462 O O . TYR B 1 147 ? 22.328 -17.422 -5.547 1 85.69 147 TYR B O 1
ATOM 3470 N N . GLY B 1 148 ? 21.453 -18.594 -3.848 1 89.88 148 GLY B N 1
ATOM 3471 C CA . GLY B 1 148 ? 20.188 -17.891 -3.859 1 89.88 148 GLY B CA 1
ATOM 3472 C C . GLY B 1 148 ? 19.547 -17.781 -2.486 1 89.88 148 GLY B C 1
ATOM 3473 O O . GLY B 1 148 ? 19.719 -18.656 -1.647 1 89.88 148 GLY B O 1
ATOM 3474 N N . MET B 1 149 ? 19.047 -16.719 -2.209 1 92 149 MET B N 1
ATOM 3475 C CA . MET B 1 149 ? 18.422 -16.547 -0.905 1 92 149 MET B CA 1
ATOM 3476 C C . MET B 1 149 ? 16.906 -16.469 -1.043 1 92 149 MET B C 1
ATOM 3478 O O . MET B 1 149 ? 16.203 -16.125 -0.089 1 92 149 MET B O 1
ATOM 3482 N N . LEU B 1 150 ? 16.438 -16.781 -2.229 1 92.44 150 LEU B N 1
ATOM 3483 C CA . LEU B 1 150 ? 15 -16.781 -2.439 1 92.44 150 LEU B CA 1
ATOM 3484 C C . LEU B 1 150 ? 14.328 -17.828 -1.554 1 92.44 150 LEU B C 1
ATOM 3486 O O . LEU B 1 150 ? 14.891 -18.906 -1.321 1 92.44 150 LEU B O 1
ATOM 3490 N N . PHE B 1 151 ? 13.156 -17.531 -0.963 1 94.62 151 PHE B N 1
ATOM 3491 C CA . PHE B 1 151 ? 12.312 -18.406 -0.15 1 94.62 151 PHE B CA 1
ATOM 3492 C C . PHE B 1 151 ? 12.883 -18.547 1.258 1 94.62 151 PHE B C 1
ATOM 3494 O O . PHE B 1 151 ? 12.703 -19.578 1.902 1 94.62 151 PHE B O 1
ATOM 3501 N N . THR B 1 152 ? 13.672 -17.547 1.617 1 95.31 152 THR B N 1
ATOM 3502 C CA . THR B 1 152 ? 14.227 -17.531 2.965 1 95.31 152 THR B CA 1
ATOM 3503 C C . THR B 1 152 ? 13.617 -16.406 3.791 1 95.31 152 THR B C 1
ATOM 3505 O O . THR B 1 152 ? 12.945 -15.516 3.248 1 95.31 152 THR B O 1
ATOM 3508 N N . HIS B 1 153 ? 13.836 -16.531 5.098 1 96.31 153 HIS B N 1
ATOM 3509 C CA . HIS B 1 153 ? 13.43 -15.484 6.031 1 96.31 153 HIS B CA 1
ATOM 3510 C C . HIS B 1 153 ? 14.047 -14.141 5.648 1 96.31 153 HIS B C 1
ATOM 3512 O O . HIS B 1 153 ? 13.367 -13.117 5.676 1 96.31 153 HIS B O 1
ATOM 3518 N N . GLU B 1 154 ? 15.227 -14.156 5.188 1 95.12 154 GLU B N 1
ATOM 3519 C CA . GLU B 1 154 ? 15.969 -12.938 4.848 1 95.12 154 GLU B CA 1
ATOM 3520 C C . GLU B 1 154 ? 15.406 -12.281 3.59 1 95.12 154 GLU B C 1
ATOM 3522 O O . GLU B 1 154 ? 15.359 -11.055 3.492 1 95.12 154 GLU B O 1
ATOM 3527 N N . ALA B 1 155 ? 15.023 -13.109 2.629 1 95.5 155 ALA B N 1
ATOM 3528 C CA . ALA B 1 155 ? 14.453 -12.57 1.399 1 95.5 155 ALA B CA 1
ATOM 3529 C C . ALA B 1 155 ? 13.18 -11.773 1.691 1 95.5 155 ALA B C 1
ATOM 3531 O O . ALA B 1 155 ? 13 -10.672 1.175 1 95.5 155 ALA B O 1
ATOM 3532 N N . VAL B 1 156 ? 12.352 -12.344 2.574 1 97.5 156 VAL B N 1
ATOM 3533 C CA . VAL B 1 156 ? 11.102 -11.688 2.938 1 97.5 156 VAL B CA 1
ATOM 3534 C C . VAL B 1 156 ? 11.398 -10.43 3.744 1 97.5 156 VAL B C 1
ATOM 3536 O O . VAL B 1 156 ? 10.805 -9.375 3.502 1 97.5 156 VAL B O 1
ATOM 3539 N N . LEU B 1 157 ? 12.359 -10.555 4.664 1 97 157 LEU B N 1
ATOM 3540 C CA . LEU B 1 157 ? 12.75 -9.43 5.504 1 97 157 LEU B CA 1
ATOM 3541 C C . LEU B 1 157 ? 13.234 -8.258 4.652 1 97 157 LEU B C 1
ATOM 3543 O O . LEU B 1 157 ? 12.766 -7.129 4.816 1 97 157 LEU B O 1
ATOM 3547 N N . ILE B 1 158 ? 14.062 -8.516 3.723 1 92.69 158 ILE B N 1
ATOM 3548 C CA . ILE B 1 158 ? 14.633 -7.477 2.871 1 92.69 158 ILE B CA 1
ATOM 3549 C C . ILE B 1 158 ? 13.555 -6.91 1.952 1 92.69 158 ILE B C 1
ATOM 3551 O O . ILE B 1 158 ? 13.492 -5.699 1.729 1 92.69 158 ILE B O 1
ATOM 3555 N N . GLY B 1 159 ? 12.734 -7.828 1.387 1 93.38 159 GLY B N 1
ATOM 3556 C CA . GLY B 1 159 ? 11.648 -7.383 0.525 1 93.38 159 GLY B CA 1
ATOM 3557 C C . GLY B 1 159 ? 10.688 -6.434 1.218 1 93.38 159 GLY B C 1
ATOM 3558 O O . GLY B 1 159 ? 10.352 -5.375 0.678 1 93.38 159 GLY B O 1
ATOM 3559 N N . LEU B 1 160 ? 10.281 -6.77 2.422 1 95.62 160 LEU B N 1
ATOM 3560 C CA . LEU B 1 160 ? 9.352 -5.934 3.172 1 95.62 160 LEU B CA 1
ATOM 3561 C C . LEU B 1 160 ? 10.016 -4.629 3.594 1 95.62 160 LEU B C 1
ATOM 3563 O O . LEU B 1 160 ? 9.391 -3.564 3.537 1 95.62 160 LEU B O 1
ATOM 3567 N N . ALA B 1 161 ? 11.242 -4.707 3.992 1 92.62 161 ALA B N 1
ATOM 3568 C CA . ALA B 1 161 ? 11.969 -3.488 4.344 1 92.62 161 ALA B CA 1
ATOM 3569 C C . ALA B 1 161 ? 12.094 -2.559 3.143 1 92.62 161 ALA B C 1
ATOM 3571 O O . ALA B 1 161 ? 11.93 -1.344 3.268 1 92.62 161 ALA B O 1
ATOM 3572 N N . TYR B 1 162 ? 12.359 -3.191 2.041 1 87.69 162 TYR B N 1
ATOM 3573 C CA . TYR B 1 162 ? 12.5 -2.463 0.786 1 87.69 162 TYR B CA 1
ATOM 3574 C C . TYR B 1 162 ? 11.219 -1.717 0.437 1 87.69 162 TYR B C 1
ATOM 3576 O O . TYR B 1 162 ? 11.266 -0.553 0.031 1 87.69 162 TYR B O 1
ATOM 3584 N N . VAL B 1 163 ? 10.188 -2.324 0.656 1 87.81 163 VAL B N 1
ATOM 3585 C CA . VAL B 1 163 ? 8.891 -1.794 0.249 1 87.81 163 VAL B CA 1
ATOM 3586 C C . VAL B 1 163 ? 8.492 -0.63 1.156 1 87.81 163 VAL B C 1
ATOM 3588 O O . VAL B 1 163 ? 8 0.395 0.683 1 87.81 163 VAL B O 1
ATOM 3591 N N . TRP B 1 164 ? 8.758 -0.674 2.428 1 89.25 164 TRP B N 1
ATOM 3592 C CA . TRP B 1 164 ? 8.164 0.266 3.371 1 89.25 164 TRP B CA 1
ATOM 3593 C C . TRP B 1 164 ? 9.164 1.345 3.77 1 89.25 164 TRP B C 1
ATOM 3595 O O . TRP B 1 164 ? 8.797 2.352 4.379 1 89.25 164 TRP B O 1
ATOM 3605 N N . LEU B 1 165 ? 10.422 1.251 3.398 1 87.94 165 LEU B N 1
ATOM 3606 C CA . LEU B 1 165 ? 11.461 2.188 3.801 1 87.94 165 LEU B CA 1
ATOM 3607 C C . LEU B 1 165 ? 11.109 3.609 3.385 1 87.94 165 LEU B C 1
ATOM 3609 O O . LEU B 1 165 ? 11.156 4.531 4.203 1 87.94 165 LEU B O 1
ATOM 3613 N N . PRO B 1 166 ? 10.711 3.799 2.164 1 80.31 166 PRO B N 1
ATOM 3614 C CA . PRO B 1 166 ? 10.414 5.172 1.749 1 80.31 166 PRO B CA 1
ATOM 3615 C C . PRO B 1 166 ? 9.242 5.777 2.52 1 80.31 166 PRO B C 1
ATOM 3617 O O . PRO B 1 166 ? 9.258 6.969 2.836 1 80.31 166 PRO B O 1
ATOM 3620 N N . LEU B 1 167 ? 8.266 4.98 2.814 1 79.81 167 LEU B N 1
ATOM 3621 C CA . LEU B 1 167 ? 7.094 5.461 3.535 1 79.81 167 LEU B CA 1
ATOM 3622 C C . LEU B 1 167 ? 7.465 5.918 4.941 1 79.81 167 LEU B C 1
ATOM 3624 O O . LEU B 1 167 ? 6.965 6.938 5.422 1 79.81 167 LEU B O 1
ATOM 3628 N N . ALA B 1 168 ? 8.305 5.215 5.547 1 87.31 168 ALA B N 1
ATOM 3629 C CA . ALA B 1 168 ? 8.695 5.535 6.918 1 87.31 168 ALA B CA 1
ATOM 3630 C C . ALA B 1 168 ? 9.633 6.738 6.949 1 87.31 168 ALA B C 1
ATOM 3632 O O . ALA B 1 168 ? 9.656 7.492 7.922 1 87.31 168 ALA B O 1
ATOM 3633 N N . THR B 1 169 ? 10.367 6.957 5.914 1 85.81 169 THR B N 1
ATOM 3634 C CA . THR B 1 169 ? 11.383 8 5.891 1 85.81 169 THR B CA 1
ATOM 3635 C C . THR B 1 169 ? 10.742 9.383 5.875 1 85.81 169 THR B C 1
ATOM 3637 O O . THR B 1 169 ? 11.289 10.336 6.43 1 85.81 169 THR B O 1
ATOM 3640 N N . LEU B 1 170 ? 9.578 9.445 5.418 1 79.62 170 LEU B N 1
ATOM 3641 C CA . LEU B 1 170 ? 8.93 10.75 5.25 1 79.62 170 LEU B CA 1
ATOM 3642 C C . LEU B 1 170 ? 8.578 11.359 6.602 1 79.62 170 LEU B C 1
ATOM 3644 O O . LEU B 1 170 ? 8.93 12.508 6.879 1 79.62 170 LEU B O 1
ATOM 3648 N N . PRO B 1 171 ? 7.887 10.609 7.434 1 82.62 171 PRO B N 1
ATOM 3649 C CA . PRO B 1 171 ? 7.617 11.203 8.742 1 82.62 171 PRO B CA 1
ATOM 3650 C C . PRO B 1 171 ? 8.883 11.398 9.57 1 82.62 171 PRO B C 1
ATOM 3652 O O . PRO B 1 171 ? 8.961 12.336 10.375 1 82.62 171 PRO B O 1
ATOM 3655 N N . PHE B 1 172 ? 9.898 10.555 9.367 1 89.38 172 PHE B N 1
ATOM 3656 C CA . PHE B 1 172 ? 11.18 10.773 10.023 1 89.38 172 PHE B CA 1
ATOM 3657 C C . PHE B 1 172 ? 11.797 12.102 9.586 1 89.38 172 PHE B C 1
ATOM 3659 O O . PHE B 1 172 ? 12.211 12.906 10.422 1 89.38 172 PHE B O 1
ATOM 3666 N N . TYR B 1 173 ? 11.805 12.281 8.352 1 84.88 173 TYR B N 1
ATOM 3667 C CA . TYR B 1 173 ? 12.359 13.508 7.781 1 84.88 173 TYR B CA 1
ATOM 3668 C C . TYR B 1 173 ? 11.586 14.727 8.258 1 84.88 173 TYR B C 1
ATOM 3670 O O . TYR B 1 173 ? 12.18 15.742 8.633 1 84.88 173 TYR B O 1
ATOM 3678 N N . ALA B 1 174 ? 10.281 14.633 8.234 1 79.25 174 ALA B N 1
ATOM 3679 C CA . ALA B 1 174 ? 9.445 15.75 8.656 1 79.25 174 ALA B CA 1
ATOM 3680 C C . ALA B 1 174 ? 9.727 16.125 10.109 1 79.25 174 ALA B C 1
ATOM 3682 O O . ALA B 1 174 ? 9.844 17.312 10.438 1 79.25 174 ALA B O 1
ATOM 3683 N N . SER B 1 175 ? 9.797 15.195 10.914 1 86.75 175 SER B N 1
ATOM 3684 C CA . SER B 1 175 ? 10.031 15.461 12.336 1 86.75 175 SER B CA 1
ATOM 3685 C C . SER B 1 175 ? 11.43 16.016 12.562 1 86.75 175 SER B C 1
ATOM 3687 O O . SER B 1 175 ? 11.625 16.891 13.414 1 86.75 175 SER B O 1
ATOM 3689 N N . LEU B 1 176 ? 12.359 15.594 11.844 1 88.62 176 LEU B N 1
ATOM 3690 C CA . LEU B 1 176 ? 13.742 16.047 11.984 1 88.62 176 LEU B CA 1
ATOM 3691 C C . LEU B 1 176 ? 13.914 17.438 11.406 1 88.62 176 LEU B C 1
ATOM 3693 O O . LEU B 1 176 ? 14.68 18.25 11.945 1 88.62 176 LEU B O 1
ATOM 3697 N N . SER B 1 177 ? 13.234 17.688 10.32 1 84.25 177 SER B N 1
ATOM 3698 C CA . SER B 1 177 ? 13.336 18.969 9.656 1 84.25 177 SER B CA 1
ATOM 3699 C C . SER B 1 177 ? 12.695 20.078 10.492 1 84.25 177 SER B C 1
ATOM 3701 O O . SER B 1 177 ? 13.055 21.25 10.359 1 84.25 177 SER B O 1
ATOM 3703 N N . ASN B 1 178 ? 11.766 19.688 11.297 1 82.12 178 ASN B N 1
ATOM 3704 C CA . ASN B 1 178 ? 11.062 20.656 12.125 1 82.12 178 ASN B CA 1
ATOM 3705 C C . ASN B 1 178 ? 11.781 20.906 13.445 1 82.12 178 ASN B C 1
ATOM 3707 O O . ASN B 1 178 ? 11.344 21.734 14.25 1 82.12 178 ASN B O 1
ATOM 3711 N N . LEU B 1 179 ? 12.836 20.25 13.609 1 84.94 179 LEU B N 1
ATOM 3712 C CA . LEU B 1 179 ? 13.586 20.406 14.852 1 84.94 179 LEU B CA 1
ATOM 3713 C C . LEU B 1 179 ? 14.266 21.766 14.898 1 84.94 179 LEU B C 1
ATOM 3715 O O . LEU B 1 179 ? 14.852 22.219 13.906 1 84.94 179 LEU B O 1
ATOM 3719 N N . ASP B 1 180 ? 14.078 22.422 15.984 1 80.81 180 ASP B N 1
ATOM 3720 C CA . ASP B 1 180 ? 14.742 23.688 16.203 1 80.81 180 ASP B CA 1
ATOM 3721 C C . ASP B 1 180 ? 16.25 23.516 16.312 1 80.81 180 ASP B C 1
ATOM 3723 O O . ASP B 1 180 ? 16.75 22.922 17.266 1 80.81 180 ASP B O 1
ATOM 3727 N N . THR B 1 181 ? 16.891 24 15.367 1 79.5 181 THR B N 1
ATOM 3728 C CA . THR B 1 181 ? 18.344 23.891 15.328 1 79.5 181 THR B CA 1
ATOM 3729 C C . THR B 1 181 ? 18.984 24.562 16.531 1 79.5 181 THR B C 1
ATOM 3731 O O . THR B 1 181 ? 20.109 24.234 16.922 1 79.5 181 THR B O 1
ATOM 3734 N N . ASP B 1 182 ? 18.219 25.453 17.094 1 85 182 ASP B N 1
ATOM 3735 C CA . ASP B 1 182 ? 18.734 26.156 18.25 1 85 182 ASP B CA 1
ATOM 3736 C C . ASP B 1 182 ? 18.969 25.203 19.422 1 85 182 ASP B C 1
ATOM 3738 O O . ASP B 1 182 ? 19.906 25.391 20.203 1 85 182 ASP B O 1
ATOM 3742 N N . LEU B 1 183 ? 18.156 24.25 19.484 1 85.88 183 LEU B N 1
ATOM 3743 C CA . LEU B 1 183 ? 18.281 23.281 20.562 1 85.88 183 LEU B CA 1
ATOM 3744 C C . LEU B 1 183 ? 19.516 22.406 20.359 1 85.88 183 LEU B C 1
ATOM 3746 O O . LEU B 1 183 ? 20.188 22.031 21.328 1 85.88 183 LEU B O 1
ATOM 3750 N N . ILE B 1 184 ? 19.812 22.188 19.156 1 83.94 184 ILE B N 1
ATOM 3751 C CA . ILE B 1 184 ? 20.984 21.406 18.812 1 83.94 184 ILE B CA 1
ATOM 3752 C C . ILE B 1 184 ? 22.25 22.219 19.125 1 83.94 184 ILE B C 1
ATOM 3754 O O . ILE B 1 184 ? 23.203 21.703 19.703 1 83.94 184 ILE B O 1
ATOM 3758 N N . ASP B 1 185 ? 22.172 23.406 18.812 1 86.12 185 ASP B N 1
ATOM 3759 C CA . ASP B 1 185 ? 23.297 24.312 19.078 1 86.12 185 ASP B CA 1
ATOM 3760 C C . ASP B 1 185 ? 23.5 24.516 20.562 1 86.12 185 ASP B C 1
ATOM 3762 O O . ASP B 1 185 ? 24.641 24.547 21.047 1 86.12 185 ASP B O 1
ATOM 3766 N N . ALA B 1 186 ? 22.391 24.641 21.219 1 87.56 186 ALA B N 1
ATOM 3767 C CA . ALA B 1 186 ? 22.453 24.781 22.672 1 87.56 186 ALA B CA 1
ATOM 3768 C C . ALA B 1 186 ? 23.141 23.578 23.312 1 87.56 186 ALA B C 1
ATOM 3770 O O . ALA B 1 186 ? 23.922 23.734 24.25 1 87.56 186 ALA B O 1
ATOM 3771 N N . SER B 1 187 ? 22.812 22.469 22.781 1 87.38 187 SER B N 1
ATOM 3772 C CA . SER B 1 187 ? 23.422 21.25 23.297 1 87.38 187 SER B CA 1
ATOM 3773 C C . SER B 1 187 ? 24.922 21.234 23.047 1 87.38 187 SER B C 1
ATOM 3775 O O . SER B 1 187 ? 25.703 20.844 23.922 1 87.38 187 SER B O 1
ATOM 3777 N N . LYS B 1 188 ? 25.281 21.719 21.969 1 85 188 LYS B N 1
ATOM 3778 C CA . LYS B 1 188 ? 26.688 21.812 21.641 1 85 188 LYS B CA 1
ATOM 3779 C C . LYS B 1 188 ? 27.406 22.828 22.516 1 85 188 LYS B C 1
ATOM 3781 O O . LYS B 1 188 ? 28.531 22.594 22.953 1 85 188 LYS B O 1
ATOM 3786 N N . ASP B 1 189 ? 26.719 23.812 22.766 1 89.44 189 ASP B N 1
ATOM 3787 C CA . ASP B 1 189 ? 27.281 24.875 23.594 1 89.44 189 ASP B CA 1
ATOM 3788 C C . ASP B 1 189 ? 27.5 24.375 25.031 1 89.44 189 ASP B C 1
ATOM 3790 O O . ASP B 1 189 ? 28.438 24.828 25.703 1 89.44 189 ASP B O 1
ATOM 3794 N N . LEU B 1 190 ? 26.734 23.453 25.406 1 92.06 190 LEU B N 1
ATOM 3795 C CA . LEU B 1 190 ? 26.844 22.891 26.75 1 92.06 190 LEU B CA 1
ATOM 3796 C C . LEU B 1 190 ? 27.906 21.781 26.781 1 92.06 190 LEU B C 1
ATOM 3798 O O . LEU B 1 190 ? 28.141 21.188 27.828 1 92.06 190 LEU B O 1
ATOM 3802 N N . GLY B 1 191 ? 28.484 21.531 25.625 1 88.88 191 GLY B N 1
ATOM 3803 C CA . GLY B 1 191 ? 29.594 20.594 25.547 1 88.88 191 GLY B CA 1
ATOM 3804 C C . GLY B 1 191 ? 29.172 19.188 25.172 1 88.88 191 GLY B C 1
ATOM 3805 O O . GLY B 1 191 ? 29.953 18.234 25.266 1 88.88 191 GLY B O 1
ATOM 3806 N N . ALA B 1 192 ? 27.953 19.078 24.828 1 88.5 192 ALA B N 1
ATOM 3807 C CA . ALA B 1 192 ? 27.469 17.734 24.469 1 88.5 192 ALA B CA 1
ATOM 3808 C C . ALA B 1 192 ? 27.984 17.312 23.109 1 88.5 192 ALA B C 1
ATOM 3810 O O . ALA B 1 192 ? 28.016 18.109 22.172 1 88.5 192 ALA B O 1
ATOM 3811 N N . GLY B 1 193 ? 28.469 16.062 23.016 1 87.19 193 GLY B N 1
ATOM 3812 C CA . GLY B 1 193 ? 28.875 15.484 21.734 1 87.19 193 GLY B CA 1
ATOM 3813 C C . GLY B 1 193 ? 27.703 15.078 20.875 1 87.19 193 GLY B C 1
ATOM 3814 O O . GLY B 1 193 ? 26.547 15.203 21.281 1 87.19 193 GLY B O 1
ATOM 3815 N N . PRO B 1 194 ? 27.984 14.68 19.672 1 82.62 194 PRO B N 1
ATOM 3816 C CA . PRO B 1 194 ? 26.922 14.344 18.719 1 82.62 194 PRO B CA 1
ATOM 3817 C C . PRO B 1 194 ? 26.047 13.188 19.203 1 82.62 194 PRO B C 1
ATOM 3819 O O . PRO B 1 194 ? 24.828 13.211 18.984 1 82.62 194 PRO B O 1
ATOM 3822 N N . ILE B 1 195 ? 26.625 12.25 19.797 1 85.75 195 ILE B N 1
ATOM 3823 C CA . ILE B 1 195 ? 25.875 11.086 20.25 1 85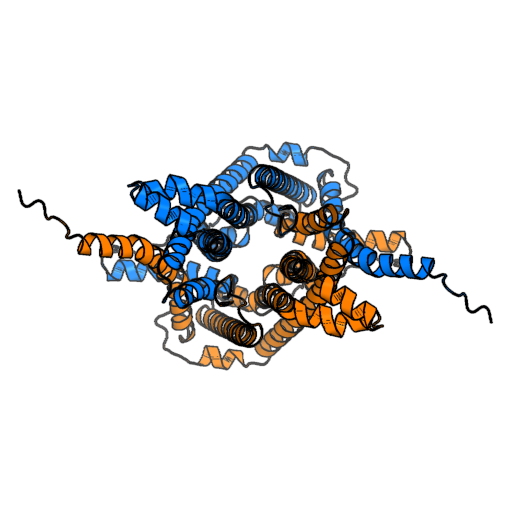.75 195 ILE B CA 1
ATOM 3824 C C . ILE B 1 195 ? 24.969 11.484 21.422 1 85.75 195 ILE B C 1
ATOM 3826 O O . ILE B 1 195 ? 23.797 11.109 21.469 1 85.75 195 ILE B O 1
ATOM 3830 N N . LYS B 1 196 ? 25.5 12.281 22.297 1 89.56 196 LYS B N 1
ATOM 3831 C CA . LYS B 1 196 ? 24.703 12.766 23.422 1 89.56 196 LYS B CA 1
ATOM 3832 C C . LYS B 1 196 ? 23.578 13.688 22.953 1 89.56 196 LYS B C 1
ATOM 3834 O O . LYS B 1 196 ? 22.453 13.609 23.453 1 89.56 196 LYS B O 1
ATOM 3839 N N . THR B 1 197 ? 23.922 14.539 22.031 1 89.69 197 THR B N 1
ATOM 3840 C CA . THR B 1 197 ? 22.922 15.438 21.484 1 89.69 197 THR B CA 1
ATOM 3841 C C . THR B 1 197 ? 21.812 14.656 20.781 1 89.69 197 THR B C 1
ATOM 3843 O O . THR B 1 197 ? 20.641 15.008 20.906 1 89.69 197 THR B O 1
ATOM 3846 N N . PHE B 1 198 ? 22.203 13.57 20.172 1 88.38 198 PHE B N 1
ATOM 3847 C CA . PHE B 1 198 ? 21.219 12.742 19.484 1 88.38 198 PHE B CA 1
ATOM 3848 C C . PHE B 1 198 ? 20.25 12.117 20.484 1 88.38 198 PHE B C 1
ATOM 3850 O O . PHE B 1 198 ? 19.031 12.227 20.328 1 88.38 198 PHE B O 1
ATOM 3857 N N . TYR B 1 199 ? 20.688 11.516 21.5 1 90.06 199 TYR B N 1
ATOM 3858 C CA . TYR B 1 199 ? 19.844 10.758 22.422 1 90.06 199 TYR B CA 1
ATOM 3859 C C . TYR B 1 199 ? 19.125 11.695 23.391 1 90.06 199 TYR B C 1
ATOM 3861 O O . TYR B 1 199 ? 18.047 11.367 23.875 1 90.06 199 TYR B O 1
ATOM 3869 N N . SER B 1 200 ? 19.656 12.945 23.594 1 90.94 200 SER B N 1
ATOM 3870 C CA . SER B 1 200 ? 19.094 13.836 24.594 1 90.94 200 SER B CA 1
ATOM 3871 C C . SER B 1 200 ? 18.188 14.883 23.953 1 90.94 200 SER B C 1
ATOM 3873 O O . SER B 1 200 ? 17.266 15.398 24.609 1 90.94 200 SER B O 1
ATOM 3875 N N . VAL B 1 201 ? 18.406 15.195 22.688 1 90.62 201 VAL B N 1
ATOM 3876 C CA . VAL B 1 201 ? 17.672 16.281 22.078 1 90.62 201 VAL B CA 1
ATOM 3877 C C . VAL B 1 201 ? 16.922 15.773 20.844 1 90.62 201 VAL B C 1
ATOM 3879 O O . VAL B 1 201 ? 15.695 15.719 20.828 1 90.62 201 VAL B O 1
ATOM 3882 N N . THR B 1 202 ? 17.672 15.203 19.953 1 90.56 202 THR B N 1
ATOM 3883 C CA . THR B 1 202 ? 17.125 14.875 18.641 1 90.56 202 THR B CA 1
ATOM 3884 C C . THR B 1 202 ? 16.062 13.773 18.766 1 90.56 202 THR B C 1
ATOM 3886 O O . THR B 1 202 ? 14.922 13.953 18.344 1 90.56 202 THR B O 1
ATOM 3889 N N . LEU B 1 203 ? 16.438 12.68 19.375 1 90.69 203 LEU B N 1
ATOM 3890 C CA . LEU B 1 203 ? 15.555 11.516 19.438 1 90.69 203 LEU B CA 1
ATOM 3891 C C . LEU B 1 203 ? 14.305 11.828 20.266 1 90.69 203 LEU B C 1
ATOM 3893 O O . LEU B 1 203 ? 13.18 11.586 19.812 1 90.69 203 LEU B O 1
ATOM 3897 N N . PRO B 1 204 ? 14.469 12.461 21.375 1 91.19 204 PRO B N 1
ATOM 3898 C CA . PRO B 1 204 ? 13.273 12.766 22.172 1 91.19 204 PRO B CA 1
ATOM 3899 C C . PRO B 1 204 ? 12.359 13.781 21.5 1 91.19 204 PRO B C 1
ATOM 3901 O O . PRO B 1 204 ? 11.141 13.734 21.672 1 91.19 204 PRO B O 1
ATOM 3904 N N . LEU B 1 205 ? 12.93 14.695 20.734 1 90.38 205 LEU B N 1
ATOM 3905 C CA . LEU B 1 205 ? 12.125 15.75 20.125 1 90.38 205 LEU B CA 1
ATOM 3906 C C . LEU B 1 205 ? 11.5 15.281 18.812 1 90.38 205 LEU B C 1
ATOM 3908 O O . LEU B 1 205 ? 10.586 15.922 18.297 1 90.38 205 LEU B O 1
ATOM 3912 N N . THR B 1 206 ? 11.984 14.164 18.344 1 91.81 206 THR B N 1
ATOM 3913 C CA . THR B 1 206 ? 11.438 13.672 17.078 1 91.81 206 THR B CA 1
ATOM 3914 C C . THR B 1 206 ? 10.656 12.375 17.297 1 91.81 206 THR B C 1
ATOM 3916 O O . THR B 1 206 ? 10.336 11.664 16.344 1 91.81 206 THR B O 1
ATOM 3919 N N . TYR B 1 207 ? 10.375 12.102 18.484 1 89.44 207 TYR B N 1
ATOM 3920 C CA . TYR B 1 207 ? 9.773 10.82 18.844 1 89.44 207 TYR B CA 1
ATOM 3921 C C . TYR B 1 207 ? 8.406 10.656 18.203 1 89.44 207 TYR B C 1
ATOM 3923 O O . TYR B 1 207 ? 8.016 9.547 17.828 1 89.44 207 TYR B O 1
ATOM 3931 N N . ASN B 1 208 ? 7.645 11.672 18.016 1 84.5 208 ASN B N 1
ATOM 3932 C CA . ASN B 1 208 ? 6.332 11.586 17.375 1 84.5 208 ASN B CA 1
ATOM 3933 C C . ASN B 1 208 ? 6.445 11.148 15.914 1 84.5 208 ASN B C 1
ATOM 3935 O O . ASN B 1 208 ? 5.652 10.328 15.445 1 84.5 208 ASN B O 1
ATOM 3939 N N . GLY B 1 209 ? 7.398 11.742 15.305 1 86.69 209 GLY B N 1
ATOM 3940 C CA . GLY B 1 209 ? 7.656 11.32 13.938 1 86.69 209 GLY B CA 1
ATOM 3941 C C . GLY B 1 209 ? 8.125 9.875 13.836 1 86.69 209 GLY B C 1
ATOM 3942 O O . GLY B 1 209 ? 7.766 9.164 12.898 1 86.69 209 GLY B O 1
ATOM 3943 N N . LEU B 1 210 ? 8.891 9.492 14.836 1 91.69 210 LEU B N 1
ATOM 3944 C CA . LEU B 1 210 ? 9.391 8.117 14.883 1 91.69 210 LEU B CA 1
ATOM 3945 C C . LEU B 1 210 ? 8.242 7.129 15.055 1 91.69 210 LEU B C 1
ATOM 3947 O O . LEU B 1 210 ? 8.164 6.133 14.336 1 91.69 210 LEU B O 1
ATOM 3951 N N . ILE B 1 211 ? 7.344 7.418 15.945 1 88.88 211 ILE B N 1
ATOM 3952 C CA . ILE B 1 211 ? 6.211 6.539 16.203 1 88.88 211 ILE B CA 1
ATOM 3953 C C . ILE B 1 211 ? 5.312 6.473 14.977 1 88.88 211 ILE B C 1
ATOM 3955 O O . ILE B 1 211 ? 4.824 5.398 14.617 1 88.88 211 ILE B O 1
ATOM 3959 N N . ALA B 1 212 ? 5.121 7.594 14.336 1 84.25 212 ALA B N 1
ATOM 3960 C CA . ALA B 1 212 ? 4.316 7.625 13.117 1 84.25 212 ALA B CA 1
ATOM 3961 C C . ALA B 1 212 ? 4.902 6.707 12.047 1 84.25 212 ALA B C 1
ATOM 3963 O O . ALA B 1 212 ? 4.176 5.941 11.414 1 84.25 212 ALA B O 1
ATOM 3964 N N . GLY B 1 213 ? 6.203 6.828 11.867 1 88.69 213 GLY B N 1
ATOM 3965 C CA . GLY B 1 213 ? 6.871 5.965 10.906 1 88.69 213 GLY B CA 1
ATOM 3966 C C . GLY B 1 213 ? 6.793 4.496 11.266 1 88.69 213 GLY B C 1
ATOM 3967 O O . GLY B 1 213 ? 6.59 3.646 10.391 1 88.69 213 GLY B O 1
ATOM 3968 N N . ILE B 1 214 ? 6.926 4.223 12.516 1 91.75 214 ILE B N 1
ATOM 3969 C CA . ILE B 1 214 ? 6.883 2.846 13 1 91.75 214 ILE B CA 1
ATOM 3970 C C . ILE B 1 214 ? 5.512 2.242 12.719 1 91.75 214 ILE B C 1
ATOM 3972 O O . ILE B 1 214 ? 5.406 1.105 12.25 1 91.75 214 ILE B O 1
ATOM 3976 N N . ILE B 1 215 ? 4.516 2.961 12.93 1 86.69 215 ILE B N 1
ATOM 3977 C CA . ILE B 1 215 ? 3.148 2.498 12.711 1 86.69 215 ILE B CA 1
ATOM 3978 C C . ILE B 1 215 ? 2.912 2.271 11.227 1 86.69 215 ILE B C 1
ATOM 3980 O O . ILE B 1 215 ? 2.326 1.262 10.828 1 86.69 215 ILE B O 1
ATOM 3984 N N . LEU B 1 216 ? 3.41 3.158 10.438 1 84.88 216 LEU B N 1
ATOM 3985 C CA . LEU B 1 216 ? 3.215 3.107 8.992 1 84.88 216 LEU B CA 1
ATOM 3986 C C . LEU B 1 216 ? 3.9 1.882 8.398 1 84.88 216 LEU B C 1
ATOM 3988 O O . LEU B 1 216 ? 3.529 1.426 7.309 1 84.88 216 LEU B O 1
ATOM 3992 N N . VAL B 1 217 ? 4.805 1.343 9.094 1 91.69 217 VAL B N 1
ATOM 3993 C CA . VAL B 1 217 ? 5.543 0.185 8.602 1 91.69 217 VAL B CA 1
ATOM 3994 C C . VAL B 1 217 ? 4.98 -1.091 9.219 1 91.69 217 VAL B C 1
ATOM 3996 O O . VAL B 1 217 ? 4.73 -2.072 8.523 1 91.69 217 VAL B O 1
ATOM 3999 N N . ALA B 1 218 ? 4.746 -1.035 10.523 1 92.38 218 ALA B N 1
ATOM 4000 C CA . ALA B 1 218 ? 4.379 -2.234 11.273 1 92.38 218 ALA B CA 1
ATOM 4001 C C . ALA B 1 218 ? 3.014 -2.756 10.836 1 92.38 218 ALA B C 1
ATOM 4003 O O . ALA B 1 218 ? 2.838 -3.961 10.641 1 92.38 218 ALA B O 1
ATOM 4004 N N . ILE B 1 219 ? 2.127 -1.919 10.625 1 87.56 219 ILE B N 1
ATOM 4005 C CA . ILE B 1 219 ? 0.749 -2.328 10.375 1 87.56 219 ILE B CA 1
ATOM 4006 C C . ILE B 1 219 ? 0.651 -3.012 9.016 1 87.56 219 ILE B C 1
ATOM 4008 O O . ILE B 1 219 ? 0.17 -4.141 8.914 1 87.56 219 ILE B O 1
ATOM 4012 N N . PRO B 1 220 ? 1.139 -2.375 7.949 1 88.69 220 PRO B N 1
ATOM 4013 C CA . PRO B 1 220 ? 1.054 -3.082 6.668 1 88.69 220 PRO B CA 1
ATOM 4014 C C . PRO B 1 220 ? 1.938 -4.324 6.625 1 88.69 220 PRO B C 1
ATOM 4016 O O . PRO B 1 220 ? 1.607 -5.297 5.938 1 88.69 220 PRO B O 1
ATOM 4019 N N . THR B 1 221 ? 3.006 -4.312 7.316 1 94.19 221 THR B N 1
ATOM 4020 C CA . THR B 1 221 ? 3.863 -5.492 7.355 1 94.19 221 THR B CA 1
ATOM 4021 C C . THR B 1 221 ? 3.137 -6.668 8 1 94.19 221 THR B C 1
ATOM 4023 O O . THR B 1 221 ? 3.215 -7.797 7.512 1 94.19 221 THR B O 1
ATOM 4026 N N . PHE B 1 222 ? 2.467 -6.402 9.047 1 93.5 222 PHE B N 1
ATOM 4027 C CA . PHE B 1 222 ? 1.755 -7.457 9.766 1 93.5 222 PHE B CA 1
ATOM 4028 C C . PHE B 1 222 ? 0.733 -8.133 8.859 1 93.5 222 PHE B C 1
ATOM 4030 O O . PHE B 1 222 ? 0.485 -9.336 8.984 1 93.5 222 PHE B O 1
ATOM 4037 N N . GLY B 1 223 ? 0.17 -7.414 8.008 1 91.94 223 GLY B N 1
ATOM 4038 C CA . GLY B 1 223 ? -0.861 -7.953 7.133 1 91.94 223 GLY B CA 1
ATOM 4039 C C . GLY B 1 223 ? -0.34 -8.336 5.762 1 91.94 223 GLY B C 1
ATOM 4040 O O . GLY B 1 223 ? -1.119 -8.688 4.871 1 91.94 223 GLY B O 1
ATOM 4041 N N . ALA B 1 224 ? 0.945 -8.289 5.555 1 93.62 224 ALA B N 1
ATOM 4042 C CA . ALA B 1 224 ? 1.534 -8.555 4.242 1 93.62 224 ALA B CA 1
ATOM 4043 C C . ALA B 1 224 ? 1.282 -10 3.809 1 93.62 224 ALA B C 1
ATOM 4045 O O . ALA B 1 224 ? 1.349 -10.922 4.625 1 93.62 224 ALA B O 1
ATOM 4046 N N . PHE B 1 225 ? 0.962 -10.164 2.516 1 94.31 225 PHE B N 1
ATOM 4047 C CA . PHE B 1 225 ? 0.73 -11.523 2.035 1 94.31 225 PHE B CA 1
ATOM 4048 C C . PHE B 1 225 ? 1.353 -11.719 0.659 1 94.31 225 PHE B C 1
ATOM 4050 O O . PHE B 1 225 ? 1.66 -12.852 0.27 1 94.31 225 PHE B O 1
ATOM 4057 N N . VAL B 1 226 ? 1.604 -10.609 -0.061 1 93.38 226 VAL B N 1
ATOM 4058 C CA . VAL B 1 226 ? 2.145 -10.727 -1.411 1 93.38 226 VAL B CA 1
ATOM 4059 C C . VAL B 1 226 ? 3.646 -10.992 -1.346 1 93.38 226 VAL B C 1
ATOM 4061 O O . VAL B 1 226 ? 4.145 -11.945 -1.946 1 93.38 226 VAL B O 1
ATOM 4064 N N . THR B 1 227 ? 4.32 -10.148 -0.577 1 96 227 THR B N 1
ATOM 4065 C CA . THR B 1 227 ? 5.773 -10.242 -0.483 1 96 227 THR B CA 1
ATOM 4066 C C . THR B 1 227 ? 6.195 -11.594 0.082 1 96 227 THR B C 1
ATOM 4068 O O . THR B 1 227 ? 7.027 -12.289 -0.507 1 96 227 THR B O 1
ATOM 4071 N N . PRO B 1 228 ? 5.559 -11.977 1.21 1 96.69 228 PRO B N 1
ATOM 4072 C CA . PRO B 1 228 ? 5.949 -13.305 1.704 1 96.69 228 PRO B CA 1
ATOM 4073 C C . PRO B 1 228 ? 5.59 -14.422 0.732 1 96.69 228 PRO B C 1
ATOM 4075 O O . PRO B 1 228 ? 6.293 -15.438 0.666 1 96.69 228 PRO B O 1
ATOM 4078 N N . ALA B 1 229 ? 4.539 -14.305 0.016 1 94 229 ALA B N 1
ATOM 4079 C CA . ALA B 1 229 ? 4.16 -15.328 -0.956 1 94 229 ALA B CA 1
ATOM 4080 C C . ALA B 1 229 ? 5.18 -15.414 -2.088 1 94 229 ALA B C 1
ATOM 4082 O O . ALA B 1 229 ? 5.512 -16.5 -2.555 1 94 229 ALA B O 1
ATOM 4083 N N . LEU B 1 230 ? 5.652 -14.273 -2.547 1 93.81 230 LEU B N 1
ATOM 4084 C CA . LEU B 1 230 ? 6.531 -14.227 -3.709 1 93.81 230 LEU B CA 1
ATOM 4085 C C . LEU B 1 230 ? 7.973 -14.531 -3.314 1 93.81 230 LEU B C 1
ATOM 4087 O O . LEU B 1 230 ? 8.68 -15.242 -4.031 1 93.81 230 LEU B O 1
ATOM 4091 N N . LEU B 1 231 ? 8.383 -14.055 -2.109 1 95.81 231 LEU B N 1
ATOM 4092 C CA . LEU B 1 231 ? 9.797 -14.125 -1.757 1 95.81 231 LEU B CA 1
ATOM 4093 C C . LEU B 1 231 ? 10.047 -15.219 -0.723 1 95.81 231 LEU B C 1
ATOM 4095 O O . LEU B 1 231 ? 11.18 -15.656 -0.53 1 95.81 231 LEU B O 1
ATOM 4099 N N . GLY B 1 232 ? 9.109 -15.664 0.184 1 92.56 232 GLY B N 1
ATOM 4100 C CA . GLY B 1 232 ? 9.312 -16.484 1.369 1 92.56 232 GLY B CA 1
ATOM 4101 C C . GLY B 1 232 ? 9.062 -17.953 1.125 1 92.56 232 GLY B C 1
ATOM 4102 O O . GLY B 1 232 ? 9.445 -18.797 1.94 1 92.56 232 GLY B O 1
ATOM 4103 N N . GLY B 1 233 ? 8.461 -18.469 0.159 1 84.06 233 GLY B N 1
ATOM 4104 C CA . GLY B 1 233 ? 8.141 -19.875 -0.03 1 84.06 233 GLY B CA 1
ATOM 4105 C C . GLY B 1 233 ? 7.148 -20.406 0.992 1 84.06 233 GLY B C 1
ATOM 4106 O O . GLY B 1 233 ? 6.422 -19.625 1.619 1 84.06 233 GLY B O 1
ATOM 4107 N N . THR B 1 234 ? 7.137 -21.766 1.354 1 83.94 234 THR B N 1
ATOM 4108 C CA . THR B 1 234 ? 6.152 -22.438 2.195 1 83.94 234 THR B CA 1
ATOM 4109 C C . THR B 1 234 ? 6.488 -22.25 3.672 1 83.94 234 THR B C 1
ATOM 4111 O O . THR B 1 234 ? 5.609 -22.344 4.531 1 83.94 234 THR B O 1
ATOM 4114 N N . ASP B 1 235 ? 7.758 -21.906 3.971 1 87.31 235 ASP B N 1
ATOM 4115 C CA . ASP B 1 235 ? 8.172 -21.859 5.367 1 87.31 235 ASP B CA 1
ATOM 4116 C C . ASP B 1 235 ? 8.133 -20.422 5.891 1 87.31 235 ASP B C 1
ATOM 4118 O O . ASP B 1 235 ? 8.414 -20.172 7.066 1 87.31 235 ASP B O 1
ATOM 4122 N N . GLN B 1 236 ? 7.797 -19.484 5.059 1 92.69 236 GLN B N 1
ATOM 4123 C CA . GLN B 1 236 ? 7.793 -18.094 5.48 1 92.69 236 GLN B CA 1
ATOM 4124 C C . GLN B 1 236 ? 6.41 -17.469 5.309 1 92.69 236 GLN B C 1
ATOM 4126 O O . GLN B 1 236 ? 6.297 -16.281 4.973 1 92.69 236 GLN B O 1
ATOM 4131 N N . ILE B 1 237 ? 5.469 -18.328 5.516 1 94.56 237 ILE B N 1
ATOM 4132 C CA . ILE B 1 237 ? 4.086 -17.875 5.391 1 94.56 237 ILE B CA 1
ATOM 4133 C C . ILE B 1 237 ? 3.727 -16.984 6.586 1 94.56 237 ILE B C 1
ATOM 4135 O O . ILE B 1 237 ? 4.102 -17.297 7.723 1 94.56 237 ILE B O 1
ATOM 4139 N N . MET B 1 238 ? 3.086 -15.914 6.328 1 96.88 238 MET B N 1
ATOM 4140 C CA . MET B 1 238 ? 2.58 -15.016 7.359 1 96.88 238 MET B CA 1
ATOM 4141 C C . MET B 1 238 ? 1.06 -15.102 7.457 1 96.88 238 MET B C 1
ATOM 4143 O O . MET B 1 238 ? 0.422 -15.805 6.676 1 96.88 238 MET B O 1
ATOM 4147 N N . ILE B 1 239 ? 0.537 -14.492 8.422 1 96.31 239 ILE B N 1
ATOM 4148 C CA . ILE B 1 239 ? -0.877 -14.641 8.75 1 96.31 239 ILE B CA 1
ATOM 4149 C C . ILE B 1 239 ? -1.729 -14.188 7.566 1 96.31 239 ILE B C 1
ATOM 4151 O O . ILE B 1 239 ? -2.805 -14.742 7.324 1 96.31 239 ILE B O 1
ATOM 4155 N N . GLY B 1 240 ? -1.287 -13.172 6.816 1 95.31 240 GLY B N 1
ATOM 4156 C CA . GLY B 1 240 ? -1.999 -12.758 5.617 1 95.31 240 GLY B CA 1
ATOM 4157 C C . GLY B 1 240 ? -2.123 -13.867 4.586 1 95.31 240 GLY B C 1
ATOM 4158 O O . GLY B 1 240 ? -3.15 -13.984 3.914 1 95.31 240 GLY B O 1
ATOM 4159 N N . ASN B 1 241 ? -1.142 -14.703 4.473 1 96.44 241 ASN B N 1
ATOM 4160 C CA . ASN B 1 241 ? -1.18 -15.844 3.561 1 96.44 241 ASN B CA 1
ATOM 4161 C C . ASN B 1 241 ? -2.203 -16.891 4.008 1 96.44 241 ASN B C 1
ATOM 4163 O O . ASN B 1 241 ? -2.885 -17.484 3.176 1 96.44 241 ASN B O 1
ATOM 4167 N N . VAL B 1 242 ? -2.236 -17.062 5.297 1 96.5 242 VAL B N 1
ATOM 4168 C CA . VAL B 1 242 ? -3.184 -18.031 5.832 1 96.5 242 VAL B CA 1
ATOM 4169 C C . VAL B 1 242 ? -4.613 -17.578 5.543 1 96.5 242 VAL B C 1
ATOM 4171 O O . VAL B 1 242 ? -5.461 -18.391 5.16 1 96.5 242 VAL B O 1
ATOM 4174 N N . ILE B 1 243 ? -4.867 -16.328 5.695 1 95.81 243 ILE B N 1
ATOM 4175 C CA . ILE B 1 243 ? -6.184 -15.781 5.391 1 95.81 243 ILE B CA 1
ATOM 4176 C C . ILE B 1 243 ? -6.512 -16.016 3.916 1 95.81 243 ILE B C 1
ATOM 4178 O O . ILE B 1 243 ? -7.59 -16.516 3.586 1 95.81 243 ILE B O 1
ATOM 4182 N N . ASP B 1 244 ? -5.559 -15.703 3.1 1 94.56 244 ASP B N 1
ATOM 4183 C CA . ASP B 1 244 ? -5.758 -15.922 1.669 1 94.56 244 ASP B CA 1
ATOM 4184 C C . ASP B 1 244 ? -6.035 -17.391 1.37 1 94.56 244 ASP B C 1
ATOM 4186 O O . ASP B 1 244 ? -6.926 -17.719 0.581 1 94.56 244 ASP B O 1
ATOM 4190 N N . GLN B 1 245 ? -5.332 -18.281 1.978 1 95.62 245 GLN B N 1
ATOM 4191 C CA . GLN B 1 245 ? -5.48 -19.719 1.768 1 95.62 245 GLN B CA 1
ATOM 4192 C C . GLN B 1 245 ? -6.855 -20.203 2.219 1 95.62 245 GLN B C 1
ATOM 4194 O O . GLN B 1 245 ? -7.465 -21.047 1.565 1 95.62 245 GLN B O 1
ATOM 4199 N N . GLN B 1 246 ? -7.316 -19.672 3.32 1 95.5 246 GLN B N 1
ATOM 4200 C CA . GLN B 1 246 ? -8.617 -20.078 3.822 1 95.5 246 GLN B CA 1
ATOM 4201 C C . GLN B 1 246 ? -9.734 -19.688 2.859 1 95.5 246 GLN B C 1
ATOM 4203 O O . GLN B 1 246 ? -10.695 -20.438 2.67 1 95.5 246 GLN B O 1
ATOM 4208 N N . PHE B 1 247 ? -9.609 -18.562 2.23 1 92.94 247 PHE B N 1
ATOM 4209 C CA . PHE B 1 247 ? -10.664 -18.062 1.354 1 92.94 247 PHE B CA 1
ATOM 4210 C C . PHE B 1 247 ? -10.523 -18.641 -0.05 1 92.94 247 PHE B C 1
ATOM 4212 O O . PHE B 1 247 ? -11.516 -19 -0.685 1 92.94 247 PHE B O 1
ATOM 4219 N N . ASN B 1 248 ? -9.336 -18.797 -0.517 1 90.75 248 ASN B N 1
ATOM 4220 C CA . ASN B 1 248 ? -9.117 -19.031 -1.938 1 90.75 248 ASN B CA 1
ATOM 4221 C C . ASN B 1 248 ? -8.727 -20.484 -2.209 1 90.75 248 ASN B C 1
ATOM 4223 O O . ASN B 1 248 ? -8.781 -20.938 -3.35 1 90.75 248 ASN B O 1
ATOM 4227 N N . GLN B 1 249 ? -8.344 -21.234 -1.232 1 91.81 249 GLN B N 1
ATOM 4228 C CA . GLN B 1 249 ? -7.93 -22.609 -1.431 1 91.81 249 GLN B CA 1
ATOM 4229 C C . GLN B 1 249 ? -8.773 -23.562 -0.59 1 91.81 249 GLN B C 1
ATOM 4231 O O . GLN B 1 249 ? -9.438 -24.453 -1.128 1 91.81 249 GLN B O 1
ATOM 4236 N N . ALA B 1 250 ? -8.891 -23.266 0.682 1 93.44 250 ALA B N 1
ATOM 4237 C CA . ALA B 1 250 ? -9.641 -24.141 1.584 1 93.44 250 ALA B CA 1
ATOM 4238 C C . ALA B 1 250 ? -11.133 -23.844 1.522 1 93.44 250 ALA B C 1
ATOM 4240 O O . ALA B 1 250 ? -11.961 -24.641 1.965 1 93.44 250 ALA B O 1
ATOM 4241 N N . PHE B 1 251 ? -11.469 -22.703 1.093 1 92.88 251 PHE B N 1
ATOM 4242 C CA . PHE B 1 251 ? -12.852 -22.219 0.998 1 92.88 251 PHE B CA 1
ATOM 4243 C C . PHE B 1 251 ? -13.547 -22.328 2.348 1 92.88 251 PHE B C 1
ATOM 4245 O O . PHE B 1 251 ? -14.734 -22.641 2.416 1 92.88 251 PHE B O 1
ATOM 4252 N N . ASN B 1 252 ? -12.75 -22.266 3.361 1 95.75 252 ASN B N 1
ATOM 4253 C CA . ASN B 1 252 ? -13.273 -22.125 4.715 1 95.75 252 ASN B CA 1
ATOM 4254 C C . ASN B 1 252 ? -13.414 -20.656 5.109 1 95.75 252 ASN B C 1
ATOM 4256 O O . ASN B 1 252 ? -12.617 -20.141 5.898 1 95.75 252 ASN B O 1
ATOM 4260 N N . TRP B 1 253 ? -14.453 -20.047 4.648 1 94.31 253 TRP B N 1
ATOM 4261 C CA . TRP B 1 253 ? -14.656 -18.609 4.75 1 94.31 253 TRP B CA 1
ATOM 4262 C C . TRP B 1 253 ? -14.875 -18.203 6.203 1 94.31 253 TRP B C 1
ATOM 4264 O O . TRP B 1 253 ? -14.312 -17.203 6.66 1 94.31 253 TRP B O 1
ATOM 4274 N N . PRO B 1 254 ? -15.625 -19 6.949 1 96.56 254 PRO B N 1
ATOM 4275 C CA . PRO B 1 254 ? -15.836 -18.609 8.344 1 96.56 254 PRO B CA 1
ATOM 4276 C C . PRO B 1 254 ? -14.539 -18.578 9.148 1 96.56 254 PRO B C 1
ATOM 4278 O O . PRO B 1 254 ? -14.305 -17.641 9.922 1 96.56 254 PRO B O 1
ATOM 4281 N N . PHE B 1 255 ? -13.719 -19.578 8.938 1 97 255 PHE B N 1
ATOM 4282 C CA . PHE B 1 255 ? -12.453 -19.578 9.656 1 97 255 PHE B CA 1
ATOM 4283 C C . PHE B 1 255 ? -11.539 -18.469 9.148 1 97 255 PHE B C 1
ATOM 4285 O O . PHE B 1 255 ? -10.852 -17.812 9.93 1 97 255 PHE B O 1
ATOM 4292 N N . GLY B 1 256 ? -11.539 -18.219 7.797 1 96.19 256 GLY B N 1
ATOM 4293 C CA . GLY B 1 256 ? -10.82 -17.078 7.254 1 96.19 256 GLY B CA 1
ATOM 4294 C C . GLY B 1 256 ? -11.266 -15.758 7.84 1 96.19 256 GLY B C 1
ATOM 4295 O O . GLY B 1 256 ? -10.438 -14.898 8.164 1 96.19 256 GLY B O 1
ATOM 4296 N N . ALA B 1 257 ? -12.539 -15.648 7.996 1 95.69 257 ALA B N 1
ATOM 4297 C CA . ALA B 1 257 ? -13.117 -14.445 8.578 1 95.69 257 ALA B CA 1
ATOM 4298 C C . ALA B 1 257 ? -12.688 -14.281 10.039 1 95.69 257 ALA B C 1
ATOM 4300 O O . ALA B 1 257 ? -12.352 -13.18 10.477 1 95.69 257 ALA B O 1
ATOM 4301 N N . ALA B 1 258 ? -12.656 -15.344 10.742 1 97 258 ALA B N 1
ATOM 4302 C CA . ALA B 1 258 ? -12.25 -15.305 12.141 1 97 258 ALA B CA 1
ATOM 4303 C C . ALA B 1 258 ? -10.805 -14.844 12.289 1 97 258 ALA B C 1
ATOM 4305 O O . ALA B 1 258 ? -10.492 -14 13.125 1 97 258 ALA B O 1
ATOM 4306 N N . ILE B 1 259 ? -9.938 -15.422 11.461 1 96.06 259 ILE B N 1
ATOM 4307 C CA . ILE B 1 259 ? -8.531 -15.016 11.484 1 96.06 259 ILE B CA 1
ATOM 4308 C C . ILE B 1 259 ? -8.43 -13.531 11.141 1 96.06 259 ILE B C 1
ATOM 4310 O O . ILE B 1 259 ? -7.707 -12.781 11.812 1 96.06 259 ILE B O 1
ATOM 4314 N N . GLY B 1 260 ? -9.148 -13.133 10.078 1 93.88 260 GLY B N 1
ATOM 4315 C CA . GLY B 1 260 ? -9.141 -11.742 9.648 1 93.88 260 GLY B CA 1
ATOM 4316 C C . GLY B 1 260 ? -9.57 -10.781 10.742 1 93.88 260 GLY B C 1
ATOM 4317 O O . GLY B 1 260 ? -8.922 -9.758 10.961 1 93.88 260 GLY B O 1
ATOM 4318 N N . ILE B 1 261 ? -10.617 -11.102 11.438 1 91.81 261 ILE B N 1
ATOM 4319 C CA . ILE B 1 261 ? -11.141 -10.258 12.508 1 91.81 261 ILE B CA 1
ATOM 4320 C C . ILE B 1 261 ? -10.141 -10.203 13.656 1 91.81 261 ILE B C 1
ATOM 4322 O O . ILE B 1 261 ? -9.883 -9.133 14.211 1 91.81 261 ILE B O 1
ATOM 4326 N N . PHE B 1 262 ? -9.602 -11.297 13.953 1 93.06 262 PHE B N 1
ATOM 4327 C CA . PHE B 1 262 ? -8.617 -11.375 15.031 1 93.06 262 PHE B CA 1
ATOM 4328 C C . PHE B 1 262 ? -7.406 -10.5 14.711 1 93.06 262 PHE B C 1
ATOM 4330 O O . PHE B 1 262 ? -6.953 -9.727 15.562 1 93.06 262 PHE B O 1
ATOM 4337 N N . VAL B 1 263 ? -6.895 -10.672 13.555 1 89.81 263 VAL B N 1
ATOM 4338 C CA . VAL B 1 263 ? -5.742 -9.898 13.109 1 89.81 263 VAL B CA 1
ATOM 4339 C C . VAL B 1 263 ? -6.09 -8.406 13.117 1 89.81 263 VAL B C 1
ATOM 4341 O O . VAL B 1 263 ? -5.289 -7.578 13.547 1 89.81 263 VAL B O 1
ATOM 4344 N N . SER B 1 264 ? -7.266 -8.047 12.633 1 86.88 264 SER B N 1
ATOM 4345 C CA . SER B 1 264 ? -7.727 -6.664 12.617 1 86.88 264 SER B CA 1
ATOM 4346 C C . SER B 1 264 ? -7.793 -6.09 14.031 1 86.88 264 SER B C 1
ATOM 4348 O O . SER B 1 264 ? -7.43 -4.934 14.258 1 86.88 264 SER B O 1
ATOM 4350 N N . LEU B 1 265 ? -8.227 -6.859 14.961 1 86.88 265 LEU B N 1
ATOM 4351 C CA . LEU B 1 265 ? -8.312 -6.434 16.359 1 86.88 265 LEU B CA 1
ATOM 4352 C C . LEU B 1 265 ? -6.922 -6.176 16.938 1 86.88 265 LEU B C 1
ATOM 4354 O O . LEU B 1 265 ? -6.723 -5.219 17.688 1 86.88 265 LEU B O 1
ATOM 4358 N N . ILE B 1 266 ? -5.988 -7.016 16.562 1 86.75 266 ILE B N 1
ATOM 4359 C CA . ILE B 1 266 ? -4.613 -6.832 17.031 1 86.75 266 ILE B CA 1
ATOM 4360 C C . ILE B 1 266 ? -4.074 -5.5 16.516 1 86.75 266 ILE B C 1
ATOM 4362 O O . ILE B 1 266 ? -3.471 -4.734 17.266 1 86.75 266 ILE B O 1
ATOM 4366 N N . VAL B 1 267 ? -4.297 -5.254 15.273 1 82.88 267 VAL B N 1
ATOM 4367 C CA . VAL B 1 267 ? -3.814 -4.027 14.656 1 82.88 267 VAL B CA 1
ATOM 4368 C C . VAL B 1 267 ? -4.477 -2.816 15.312 1 82.88 267 VAL B C 1
ATOM 4370 O O . VAL B 1 267 ? -3.812 -1.814 15.594 1 82.88 267 VAL B O 1
ATOM 4373 N N . LEU B 1 268 ? -5.758 -2.893 15.625 1 79.44 268 LEU B N 1
ATOM 4374 C CA . LEU B 1 268 ? -6.488 -1.806 16.266 1 79.44 268 LEU B CA 1
ATOM 4375 C C . LEU B 1 268 ? -5.949 -1.546 17.672 1 79.44 268 LEU B C 1
ATOM 4377 O O . LEU B 1 268 ? -5.852 -0.394 18.094 1 79.44 268 LEU B O 1
ATOM 4381 N N . VAL B 1 269 ? -5.656 -2.574 18.344 1 82.25 269 VAL B N 1
ATOM 4382 C CA . VAL B 1 269 ? -5.129 -2.447 19.703 1 82.25 269 VAL B CA 1
ATOM 4383 C C . VAL B 1 269 ? -3.754 -1.781 19.656 1 82.25 269 VAL B C 1
ATOM 4385 O O . VAL B 1 269 ? -3.469 -0.88 20.453 1 82.25 269 VAL B O 1
ATOM 4388 N N . VAL B 1 270 ? -2.943 -2.18 18.703 1 77.88 270 VAL B N 1
ATOM 4389 C CA . VAL B 1 270 ? -1.613 -1.597 18.562 1 77.88 270 VAL B CA 1
ATOM 4390 C C . VAL B 1 270 ? -1.731 -0.12 18.203 1 77.88 270 VAL B C 1
ATOM 4392 O O . VAL B 1 270 ? -1.002 0.72 18.734 1 77.88 270 VAL B O 1
ATOM 4395 N N . LEU B 1 271 ? -2.604 0.161 17.359 1 75 271 LEU B N 1
ATOM 4396 C CA . LEU B 1 271 ? -2.848 1.544 16.969 1 75 271 LEU B CA 1
ATOM 4397 C C . LEU B 1 271 ? -3.326 2.373 18.156 1 75 271 LEU B C 1
ATOM 4399 O O . LEU B 1 271 ? -2.879 3.506 18.344 1 75 271 LEU B O 1
ATOM 4403 N N . GLY B 1 272 ? -4.281 1.809 18.922 1 74.62 272 GLY B N 1
ATOM 4404 C CA . GLY B 1 272 ? -4.777 2.498 20.109 1 74.62 272 GLY B CA 1
ATOM 4405 C C . GLY B 1 272 ? -3.693 2.789 21.125 1 74.62 272 GLY B C 1
ATOM 4406 O O . GLY B 1 272 ? -3.648 3.881 21.703 1 74.62 272 GLY B O 1
ATOM 4407 N N . LEU B 1 273 ? -2.838 1.899 21.25 1 75.38 273 LEU B N 1
ATOM 4408 C CA . LEU B 1 273 ? -1.747 2.061 22.203 1 75.38 273 LEU B CA 1
ATOM 4409 C C . LEU B 1 273 ? -0.739 3.092 21.703 1 75.38 273 LEU B C 1
ATOM 4411 O O . LEU B 1 273 ? -0.172 3.844 22.5 1 75.38 273 LEU B O 1
ATOM 4415 N N . SER B 1 274 ? -0.487 3.1 20.438 1 73.69 274 SER B N 1
ATOM 4416 C CA . SER B 1 274 ? 0.47 4.031 19.859 1 73.69 274 SER B CA 1
ATOM 4417 C C . SER B 1 274 ? -0.044 5.465 19.906 1 73.69 274 SER B C 1
ATOM 4419 O O . SER B 1 274 ? 0.74 6.406 20.062 1 73.69 274 SER B O 1
ATOM 4421 N N . THR B 1 275 ? -1.319 5.633 19.719 1 66.25 275 THR B N 1
ATOM 4422 C CA . THR B 1 275 ? -1.9 6.969 19.797 1 66.25 275 THR B CA 1
ATOM 4423 C C . THR B 1 275 ? -1.819 7.516 21.219 1 66.25 275 THR B C 1
ATOM 4425 O O . THR B 1 275 ? -1.729 8.727 21.422 1 66.25 275 THR B O 1
ATOM 4428 N N . LYS B 1 276 ? -1.953 6.586 22.141 1 65.69 276 LYS B N 1
ATOM 4429 C CA . LYS B 1 276 ? -1.845 7.023 23.531 1 65.69 276 LYS B CA 1
ATOM 4430 C C . LYS B 1 276 ? -0.419 7.453 23.859 1 65.69 276 LYS B C 1
ATOM 4432 O O . LYS B 1 276 ? -0.212 8.383 24.641 1 65.69 276 LYS B O 1
ATOM 4437 N N . ILE B 1 277 ? 0.445 6.617 23.328 1 58.84 277 ILE B N 1
ATOM 4438 C CA . ILE B 1 277 ? 1.845 6.926 23.594 1 58.84 277 ILE B CA 1
ATOM 4439 C C . ILE B 1 277 ? 2.285 8.117 22.75 1 58.84 277 ILE B C 1
ATOM 4441 O O . ILE B 1 277 ? 2.988 9.008 23.25 1 58.84 277 ILE B O 1
ATOM 4445 N N . GLY B 1 278 ? 2.154 7.879 21.391 1 57.38 278 GLY B N 1
ATOM 4446 C CA . GLY B 1 278 ? 2.631 8.891 20.469 1 57.38 278 GLY B CA 1
ATOM 4447 C C . GLY B 1 278 ? 1.685 10.07 20.344 1 57.38 278 GLY B C 1
ATOM 4448 O O . GLY B 1 278 ? 0.464 9.898 20.359 1 57.38 278 GLY B O 1
ATOM 4449 N N . GLY B 1 279 ? 1.46 10.961 21.234 1 47.47 279 GLY B N 1
ATOM 4450 C CA . GLY B 1 279 ? 0.589 12.125 21.141 1 47.47 279 GLY B CA 1
ATOM 4451 C C . GLY B 1 279 ? -0.329 12.078 19.938 1 47.47 279 GLY B C 1
ATOM 4452 O O . GLY B 1 279 ? -0.521 11.016 19.328 1 47.47 279 GLY B O 1
ATOM 4453 N N . ASN B 1 280 ? -0.655 13.258 19.25 1 45.97 280 ASN B N 1
ATOM 4454 C CA . ASN B 1 280 ? -1.589 13.594 18.172 1 45.97 280 ASN B CA 1
ATOM 4455 C C . ASN B 1 280 ? -1.232 12.883 16.875 1 45.97 280 ASN B C 1
ATOM 4457 O O . ASN B 1 280 ? -0.519 13.438 16.031 1 45.97 280 ASN B O 1
ATOM 4461 N N . ILE B 1 281 ? -0.883 11.742 16.922 1 47.28 281 ILE B N 1
ATOM 4462 C CA . ILE B 1 281 ? -0.511 11.102 15.664 1 47.28 281 ILE B CA 1
ATOM 4463 C C . ILE B 1 281 ? -1.429 11.586 14.547 1 47.28 281 ILE B C 1
ATOM 4465 O O . ILE B 1 281 ? -1.019 11.656 13.383 1 47.28 281 ILE B O 1
ATOM 4469 N N . VAL B 1 282 ? -2.795 11.562 14.914 1 44.5 282 VAL B N 1
ATOM 4470 C CA . VAL B 1 282 ? -3.812 12.156 14.055 1 44.5 282 VAL B CA 1
ATOM 4471 C C . VAL B 1 282 ? -3.854 13.664 14.273 1 44.5 282 VAL B C 1
ATOM 4473 O O . VAL B 1 282 ? -4.711 14.352 13.719 1 44.5 282 VAL B O 1
ATOM 4476 N N . GLY B 1 283 ? -3.275 14.18 15.367 1 42.88 283 GLY B N 1
ATOM 4477 C CA . GLY B 1 283 ? -3.355 15.586 15.734 1 42.88 283 GLY B CA 1
ATOM 4478 C C . GLY B 1 283 ? -2.678 16.5 14.727 1 42.88 283 GLY B C 1
ATOM 4479 O O . GLY B 1 283 ? -1.472 16.75 14.82 1 42.88 283 GLY B O 1
ATOM 4480 N N . VAL B 1 284 ? -3.037 16.672 13.641 1 40.62 284 VAL B N 1
ATOM 4481 C CA . VAL B 1 284 ? -2.701 17.906 12.93 1 40.62 284 VAL B CA 1
ATOM 4482 C C . VAL B 1 284 ? -2.592 19.062 13.914 1 40.62 284 VAL B C 1
ATOM 4484 O O . VAL B 1 284 ? -2.949 18.922 15.086 1 40.62 284 VAL B O 1
ATOM 4487 N N . GLY B 1 285 ? -3.252 20.266 13.688 1 34.56 285 GLY B N 1
ATOM 4488 C CA . GLY B 1 285 ? -3.193 21.656 14.141 1 34.56 285 GLY B CA 1
ATOM 4489 C C . GLY B 1 285 ? -3.562 21.828 15.602 1 34.56 285 GLY B C 1
ATOM 4490 O O . GLY B 1 285 ? -3.301 22.875 16.188 1 34.56 285 GLY B O 1
ATOM 4491 N N . GLY B 1 286 ? -4.633 21.25 16.141 1 33.41 286 GLY B N 1
ATOM 4492 C CA . GLY B 1 286 ? -5.363 22.156 17 1 33.41 286 GLY B CA 1
ATOM 4493 C C . GLY B 1 286 ? -4.688 22.391 18.344 1 33.41 286 GLY B C 1
ATOM 4494 O O . GLY B 1 286 ? -5.059 23.297 19.078 1 33.41 286 GLY B O 1
ATOM 4495 N N . ASP B 1 287 ? -4.117 21.422 19 1 32.38 287 ASP B N 1
ATOM 4496 C CA . ASP B 1 287 ? -4.195 21.891 20.391 1 32.38 287 ASP B CA 1
ATOM 4497 C C . ASP B 1 287 ? -3.084 22.875 20.703 1 32.38 287 ASP B C 1
ATOM 4499 O O . ASP B 1 287 ? -2.764 23.109 21.859 1 32.38 287 ASP B O 1
ATOM 4503 N N . GLN B 1 288 ? -2.156 23.203 19.828 1 29.42 288 GLN B N 1
ATOM 4504 C CA . GLN B 1 288 ? -1.337 24.219 20.484 1 29.42 288 GLN B CA 1
ATOM 4505 C C . GLN B 1 288 ? -2.119 25.516 20.672 1 29.42 288 GLN B C 1
ATOM 4507 O O . GLN B 1 288 ? -2.182 26.359 19.766 1 29.42 288 GLN B O 1
ATOM 4512 N N . GLN B 1 289 ? -3.463 25.625 21.094 1 25.45 289 GLN B N 1
ATOM 4513 C CA . GLN B 1 289 ? -3.715 26.797 21.922 1 25.45 289 GLN B CA 1
ATOM 4514 C C . GLN B 1 289 ? -3.039 26.656 23.281 1 25.45 289 GLN B C 1
ATOM 4516 O O . GLN B 1 289 ? -3.045 25.578 23.891 1 25.45 289 GLN B O 1
#

InterPro domains:
  IPR000515 ABC transporter type 1, transmembrane domain MetI-like [PF00528] (85-273)
  IPR000515 ABC transporter type 1, transmembrane domain MetI-like [PS50928] (69-274)
  IPR000515 ABC transporter type 1, transmembrane domain MetI-like [cd06261] (69-270)
  IPR035906 MetI-like superfamily [G3DSA:1.10.3720.10] (11-274)
  IPR035906 MetI-like superfamily [SSF161098] (26-272)

Nearest PDB structures (foldseek):
  8zx1-assembly1_B  TM=8.781E-01  e=1.183E-14  Escherichia coli
  8ja7-assembly1_A  TM=8.455E-01  e=2.740E-09  Mycobacterium tuberculosis H37Rv
  7cad-assembly1_A  TM=7.986E-01  e=3.131E-09  Mycolicibacterium smegmatis MC2 155
  2onk-assembly2_I  TM=8.125E-01  e=2.643E-08  Archaeoglobus fulgidus
  8y5f-assembly1_C  TM=8.376E-01  e=4.344E-07  Escherichia coli

Sequence (578 aa):
MYRLYMSVRDRYWLRLLLLVGIPVGVLLLFFVLPLVIMLWLSFHDGMPPAPYTLENYVRLFDGLYLNVLWRTLTMTVQVTVLVTIVGYTLAYSVVQFSRRTTLLLLLVILPFWTNYIVRMYALINIFQTGGAMSWALNAVGVLNEDYGMLFTHEAVLIGLAYVWLPLATLPFYASLSNLDTDLIDASKDLGAGPIKTFYSVTLPLTYNGLIAGIILVAIPTFGAFVTPALLGGTDQIMIGNVIDQQFNQAFNWPFGAAIGIFVSLIVLVVLGLSTKIGGNIVGVGGDQQMYRLYMSVRDRYWLRLLLLVGIPVGVLLLFFVLPLVIMLWLSFHDGMPPAPYTLENYVRLFDGLYLNVLWRTLTMTVQVTVLVTIVGYTLAYSVVQFSRRTTLLLLLVILPFWTNYIVRMYALINIFQTGGAMSWALNAVGVLNEDYGMLFTHEAVLIGLAYVWLPLATLPFYASLSNLDTDLIDASKDLGAGPIKTFYSVTLPLTYNGLIAGIILVAIPTFGAFVTPALLGGTDQIMIGNVIDQQFNQAFNWPFGAAIGIFVSLIVLVVLGLSTKIGGNIVGVGGDQQ

Solvent-accessible surface area (backbone atoms only — not comparable to full-atom values): 29023 Å² total; per-residue (Å²): 137,80,75,74,68,70,48,76,64,51,53,46,51,49,46,43,42,56,43,41,42,46,39,50,46,49,44,44,59,68,48,48,42,36,51,52,50,30,54,58,38,16,31,23,72,38,69,83,87,39,57,77,40,63,56,40,61,58,53,50,69,34,69,71,47,42,51,26,47,49,48,23,50,50,50,21,51,50,29,32,51,51,28,47,55,48,20,40,42,34,24,50,34,35,61,73,46,62,90,57,25,62,60,53,50,43,60,48,50,50,54,66,53,37,41,64,65,49,51,52,52,27,46,46,48,32,27,27,70,60,15,57,49,21,50,53,35,37,73,72,62,76,36,94,56,77,39,50,48,55,44,28,71,62,36,26,42,50,51,53,26,62,69,37,26,51,66,26,20,50,40,28,28,52,31,56,64,67,48,60,62,64,59,57,49,50,35,43,72,73,66,44,50,72,68,52,36,36,67,68,45,52,49,64,71,24,40,57,21,45,47,52,19,43,51,67,32,32,55,58,48,44,38,38,35,62,60,28,60,75,28,4,44,89,87,36,51,28,49,31,36,54,35,48,39,21,50,75,70,66,60,39,48,15,45,21,26,26,53,38,50,50,52,29,51,52,44,48,51,52,50,54,52,44,44,69,69,32,54,58,75,87,50,68,79,66,71,86,113,136,82,75,77,71,70,47,75,63,50,50,48,50,49,47,44,40,56,42,41,41,47,39,49,45,49,44,44,56,67,48,48,43,35,50,51,50,31,55,58,39,16,31,24,73,38,70,83,87,41,55,76,39,64,56,40,60,57,54,50,69,35,68,70,48,43,51,27,46,48,49,24,49,51,50,22,52,51,29,34,51,51,28,48,52,46,19,41,44,34,25,51,35,34,63,73,44,66,88,57,23,61,60,52,48,43,61,46,48,50,54,68,52,35,40,64,65,49,52,52,52,28,47,46,49,32,26,27,70,60,15,56,48,22,49,53,36,36,73,72,61,75,35,93,56,77,39,51,48,54,46,28,70,62,36,27,44,51,52,53,27,63,66,37,26,50,67,26,20,50,39,27,28,52,31,56,64,68,49,62,61,63,60,56,50,50,36,44,72,73,66,43,49,71,69,53,36,36,67,69,45,50,48,65,72,23,40,55,20,47,46,52,20,44,50,66,33,30,55,57,48,45,38,39,35,63,59,28,59,74,28,4,44,88,86,35,52,28,48,31,38,52,36,49,40,21,50,74,69,66,60,37,48,14,47,21,25,27,51,40,51,51,53,30,50,51,42,49,51,51,48,55,51,43,44,68,68,32,55,57,77,85,50,66,79,66,72,84,112

Organism: NCBI:txid2691917

pLDDT: mean 82.7, std 15.22, range [25.45, 98.19]

Secondary structure (DSSP, 8-state):
-------HHHHHHHHHIIIIIHHHHHHIIIIIHHHHHHHHHTTBSSSTTSPB-SHHHHHTTSHHHHHHHHHHHHHHHHHHHHHHHHHHHHHHHHHHS-TTHHHHHHHHHGGGGS-HHHHHHHHHHHHSTTSHHHHHHHHTTS-SS----TTSHHHHHHHHHHHHHHHHHHHHHHHHHTS-HHHHHHHHHTT--HHHHIIIIIHHHTHHHHHHHHHHHHHHHHT--HHIIIIIGGGG--HHHHHHHHHHTS--HHHHHHHHHHHHHHHHHHHHHHHHHSTTSS--GGG--/-------HHHHHHHHHIIIIIHHHHHHIIIIIHHHHHHHHHTTBSSSTTSPB-SHHHHHTTSHHHHHHHHHHHHHHHHHHHHHHHHHHHHHHHHHHS-TTHHHHHHHHHGGGGS-HHHHHHHHHHHHSTTSHHHHHHHHTTS-SS----TTSHHHHHHHHHHHHHHHHHHHHHHHHHTS-HHHHHHHHHTT--HHHHIIIIIHHHTHHHHHHHHHHHHHHHHT--HHIIIIIGGGG--HHHHHHHHHHTS--HHHHHHHHHHHHHHHHHHHHHHHHHSTTSS--GGG--

Radius of gyration: 25.78 Å; Cα contacts (8 Å, |Δi|>4): 773; chains: 2; bounding box: 102×65×57 Å

Foldseek 3Di:
DCPVPCPPVNVVVVCCCVVPVVVVVCCCVVPVVVLVVLVVLLQAPFDPPGDGHCVLVVCCPPPVNVVQLVLLQVLLVLLLVVLLVVLLVLLLVLLVPPPCNVVSLCVLCVVLPDDLVVLLVVLCQCQPFVHPVQVVCVVVPNDPGGGHCFQASVSLSVSLSSNLNSVLNVLSNVQQNPFDVVLLVVCVVVVHDPVRSCVPGRCVSSVLSSLLSSLSSSLCSSLDQPSCVSGNPPVSGHLNVVLVCCVPPVVRSNSSSNSVSVSVVVSVVVVVVSCVVNPPNVDDDPDPD/DCPVPCPPVNVVVVCCCVVPVVVVVCCCVVPVVVLVVLVVLLQAPFDPPGDGHCVLVVCCPPPVNVVQLVLLQVLLVLLLVVLLVVLLVLLLVLLVPPPCNVVSLCVLCVVLPDDLVVLLVVLCQCQPFVHPVQVVCVVVPNDDGGGHCFQASVSLSVSLSSNLNSVLNVLSNVQQNPFDVVLLVVCVVVVHDPVRSCVPGVCVSSVLSSLLSSLSSSLCSSLDQPSCVSGNPPVSGHLNVVLVCCVPPVVRSNSSSNSVSVSVVVSVVVVVVSCVVNPPNVDDDPDPD